Protein AF-A0A5S5CLJ9-F1 (afdb_monomer_lite)

pLDDT: mean 72.87, std 26.07, range [27.02, 98.5]

Radius of gyration: 54.59 Å; chains: 1; bounding box: 120×56×181 Å

Foldseek 3Di:
DVPVVVVVVVVVVVVPDDDDDDDDDDPVVVVVVVVVVVVVVVVVVVVPPDDDDDDDDDDDDDDDDDDDDDDDDDDDDDDDDDDDDDDDDDDDDDDDDDDDDDDDDDDDDDDDDDDDDDDDDDDDDDDPPPPVVVVVVVVVVVLVVLLVVLLVQLLVVLLLCLLLVHDDDQDPDDDDPSSSVNNPVNSPVNNVVNVVVNVVLLVVLLVVLLVVLLPDPDDDQDPVQVSHPSSSVSNPVSSVVNVVVNLVVLLCVLLCVLLVCLLVVHDDADPPDDPSSSVSSPNSNVNNVVVNLVVLLVQLLLCLQEDPDDDQDPDPDVVSSVSSVVSVVVNPVVNVVLLVVLLCCLLVPHDDDDDPPRSHDPVSSVVSSVNNVVVNVVVVVVVVVVVVVVVVVVVVVVVVVVVVVVD

Organism: NCBI:txid582686

Sequence (407 aa):
MKRWAGLGIAALILLAYPGAIDAESTCIGNCVQVLSHLDQNMKANIVLVKGGGGGGSSSGGRSSSASSSSGKSYGGSSSGSSSSTKSSVRSSSGSSSSTKSSGGKISGGKSTNGKGSGGSKSGAAGQSGNTEQSISNRLTAAEKKLQKIGKADGAKNGYADAYAGSTLIIYYQYQDEAYMEEYDESYRAAYAAGQKKLQQDIAKAANEGYALGKKTNQLKIPETYQKSDKVADTFRSYFYKAVSERDQAISKKYYQDGLKHGLKDVHLPPQKARKVFADAYENGYAKGQSDLKTYYMKQGRNAAFQSLKYEEPATANPKLAGWYREGFDEAQGDVQGSKNNAFLLGAIGRTYKYPDDAELSEAVYKRAFLGGQVAARNFMAFLRFVLFVTAACWLVRRFIIAWNYSR

Structure (mmCIF, N/CA/C/O backbone):
data_AF-A0A5S5CLJ9-F1
#
_entry.id   AF-A0A5S5CLJ9-F1
#
loop_
_atom_site.group_PDB
_atom_site.id
_atom_site.type_symbol
_atom_site.label_atom_id
_atom_site.label_alt_id
_atom_site.label_comp_id
_atom_site.label_asym_id
_atom_site.label_entity_id
_atom_site.label_seq_id
_atom_site.pdbx_PDB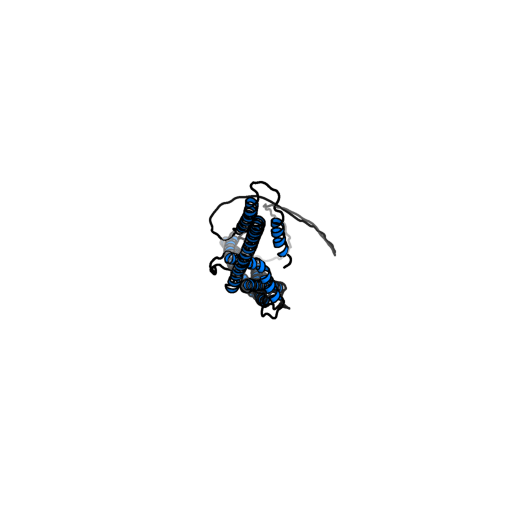_ins_code
_atom_site.Cartn_x
_atom_site.Cartn_y
_atom_site.Cartn_z
_atom_site.occupancy
_atom_site.B_iso_or_equiv
_atom_site.auth_seq_id
_atom_site.auth_comp_id
_atom_site.auth_asym_id
_atom_site.auth_atom_id
_atom_site.pdbx_PDB_model_num
ATOM 1 N N . MET A 1 1 ? 20.279 -0.504 -51.899 1.00 42.28 1 MET A N 1
ATOM 2 C CA . MET A 1 1 ? 21.268 -0.135 -52.942 1.00 42.28 1 MET A CA 1
ATOM 3 C C . MET A 1 1 ? 20.669 0.463 -54.227 1.00 42.28 1 MET A C 1
ATOM 5 O O . MET A 1 1 ? 21.375 1.205 -54.886 1.00 42.28 1 MET A O 1
ATOM 9 N N . LYS A 1 2 ? 19.382 0.267 -54.571 1.00 35.25 2 LYS A N 1
ATOM 10 C CA . LYS A 1 2 ? 18.787 0.802 -55.824 1.00 35.25 2 LYS A CA 1
ATOM 11 C C . LYS A 1 2 ? 18.400 2.300 -55.843 1.00 35.25 2 LYS A C 1
ATOM 13 O O . LYS A 1 2 ? 18.097 2.814 -56.908 1.00 35.25 2 LYS A O 1
ATOM 18 N N . ARG A 1 3 ? 18.434 3.026 -54.715 1.00 36.56 3 ARG A N 1
ATOM 19 C CA . ARG A 1 3 ? 18.072 4.466 -54.660 1.00 36.56 3 ARG A CA 1
ATOM 20 C C . ARG A 1 3 ? 19.232 5.445 -54.898 1.00 36.56 3 ARG A C 1
ATOM 22 O O . ARG A 1 3 ? 18.982 6.614 -55.149 1.00 36.56 3 ARG A O 1
ATOM 29 N N . TRP A 1 4 ? 20.478 4.969 -54.885 1.00 41.62 4 TRP A N 1
ATOM 30 C CA . TRP A 1 4 ? 21.666 5.808 -55.111 1.00 41.62 4 TRP A CA 1
ATOM 31 C C . TRP A 1 4 ? 22.099 5.879 -56.584 1.00 41.62 4 TRP A C 1
ATOM 33 O O . TRP A 1 4 ? 22.834 6.784 -56.959 1.00 41.62 4 TRP A O 1
ATOM 43 N N . ALA A 1 5 ? 21.589 4.986 -57.438 1.00 41.78 5 ALA A N 1
ATOM 44 C CA . ALA A 1 5 ? 21.854 5.021 -58.878 1.00 41.78 5 ALA A CA 1
ATOM 45 C C . ALA A 1 5 ? 21.088 6.148 -59.606 1.00 41.78 5 ALA A C 1
ATOM 47 O O . ALA A 1 5 ? 21.558 6.646 -60.622 1.00 41.78 5 ALA A O 1
ATOM 48 N N . GLY A 1 6 ? 19.941 6.596 -59.076 1.00 32.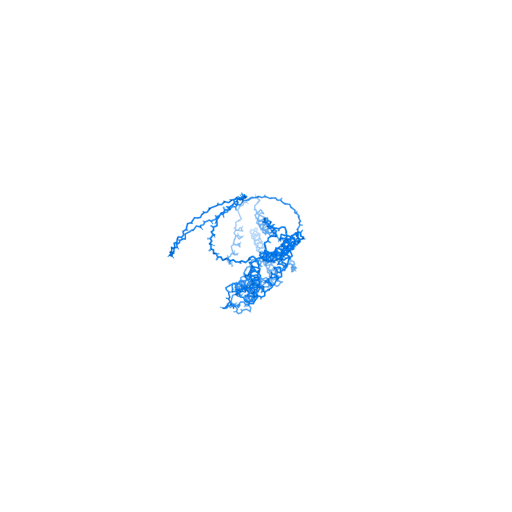78 6 GLY A N 1
ATOM 49 C CA . GLY A 1 6 ? 19.110 7.624 -59.723 1.00 32.78 6 GLY A CA 1
ATOM 50 C C . GLY A 1 6 ? 19.690 9.043 -59.659 1.00 32.78 6 GLY A C 1
ATOM 51 O O . GLY A 1 6 ? 19.575 9.797 -60.619 1.00 32.78 6 GLY A O 1
ATOM 52 N N . LEU A 1 7 ? 20.375 9.394 -58.565 1.00 42.94 7 LEU A N 1
ATOM 53 C CA . LEU A 1 7 ? 20.990 10.720 -58.389 1.00 42.94 7 LEU A CA 1
ATOM 54 C C . LEU A 1 7 ? 22.244 10.913 -59.257 1.00 42.94 7 LEU A C 1
ATOM 56 O O . LEU A 1 7 ? 22.505 12.022 -59.713 1.00 42.94 7 LEU A O 1
ATOM 60 N N . GLY A 1 8 ? 22.980 9.834 -59.547 1.00 39.00 8 GLY A N 1
ATOM 61 C CA . GLY A 1 8 ? 24.135 9.878 -60.451 1.00 39.00 8 GLY A CA 1
ATOM 62 C C . GLY A 1 8 ? 23.751 10.083 -61.920 1.00 39.00 8 GLY A C 1
ATOM 63 O O . GLY A 1 8 ? 24.484 10.737 -62.653 1.00 39.00 8 GLY A O 1
ATOM 64 N N . ILE A 1 9 ? 22.584 9.582 -62.342 1.00 43.94 9 ILE A N 1
ATOM 65 C CA . ILE A 1 9 ? 22.096 9.716 -63.724 1.00 43.94 9 ILE A CA 1
ATOM 66 C C . ILE A 1 9 ? 21.533 11.125 -63.977 1.00 43.94 9 ILE A C 1
ATOM 68 O O . ILE A 1 9 ? 21.777 11.696 -65.037 1.00 43.94 9 ILE A O 1
ATOM 72 N N . ALA A 1 10 ? 20.868 11.738 -62.991 1.00 41.81 10 ALA A N 1
ATOM 73 C CA . ALA A 1 10 ? 20.347 13.104 -63.120 1.00 41.81 10 ALA A CA 1
ATOM 74 C C . ALA A 1 10 ? 21.460 14.160 -63.298 1.00 41.81 10 ALA A C 1
ATOM 76 O O . ALA A 1 10 ? 21.299 15.097 -64.078 1.00 41.81 10 ALA A O 1
ATOM 77 N N . ALA A 1 11 ? 22.615 13.979 -62.646 1.00 45.50 11 ALA A N 1
ATOM 78 C CA . ALA A 1 11 ? 23.775 14.860 -62.819 1.00 45.50 11 ALA A CA 1
ATOM 79 C C . ALA A 1 11 ? 24.484 14.673 -64.177 1.00 45.50 11 ALA A C 1
ATOM 81 O O . ALA A 1 11 ? 25.139 15.592 -64.664 1.00 45.50 11 ALA A O 1
ATOM 82 N N . LEU A 1 12 ? 24.334 13.503 -64.807 1.00 40.28 12 LEU A N 1
ATOM 83 C CA . LEU A 1 12 ? 24.950 13.177 -66.097 1.00 40.28 12 LEU A CA 1
ATOM 84 C C . LEU A 1 12 ? 24.115 13.675 -67.290 1.00 40.28 12 LEU A C 1
ATOM 86 O O . LEU A 1 12 ? 24.679 14.029 -68.321 1.00 40.28 12 LEU A O 1
ATOM 90 N N . ILE A 1 13 ? 22.790 13.791 -67.133 1.00 44.41 13 ILE A N 1
ATOM 91 C CA . ILE A 1 13 ? 21.885 14.341 -68.162 1.00 44.41 13 ILE A CA 1
ATOM 92 C C . ILE A 1 13 ? 22.062 15.864 -68.324 1.00 44.41 13 ILE A C 1
ATOM 94 O O . ILE A 1 13 ? 21.937 16.379 -69.432 1.00 44.41 13 ILE A O 1
ATOM 98 N N . LEU A 1 14 ? 22.455 16.584 -67.267 1.00 41.88 14 LEU A N 1
ATOM 99 C CA . LEU A 1 14 ? 22.720 18.032 -67.326 1.00 41.88 14 LEU A CA 1
ATOM 100 C C . LEU A 1 14 ? 24.039 18.413 -68.029 1.00 41.88 14 LEU A C 1
ATOM 102 O O . LEU A 1 14 ? 24.240 19.582 -68.341 1.00 41.88 14 LEU A O 1
ATOM 106 N N . LEU A 1 15 ? 24.926 17.453 -68.311 1.00 45.59 15 LEU A N 1
ATOM 107 C CA . LEU A 1 15 ? 26.213 17.698 -68.983 1.00 45.59 15 LEU A CA 1
ATOM 108 C C . LEU A 1 15 ? 26.219 17.320 -70.477 1.00 45.59 15 LEU A C 1
ATOM 110 O O . LEU A 1 15 ? 27.226 17.541 -71.148 1.00 45.59 15 LEU A O 1
ATOM 114 N N . ALA A 1 16 ? 25.116 16.783 -71.015 1.00 35.78 16 ALA A N 1
ATOM 115 C CA . ALA A 1 16 ? 25.047 16.261 -72.387 1.00 35.78 16 ALA A CA 1
ATOM 116 C C . ALA A 1 16 ? 24.378 17.196 -73.422 1.00 35.78 16 ALA A C 1
ATOM 118 O O . ALA A 1 16 ? 24.370 16.864 -74.604 1.00 35.78 16 ALA A O 1
ATOM 119 N N . TYR A 1 17 ? 23.869 18.370 -73.027 1.00 34.94 17 TYR A N 1
ATOM 120 C CA . TYR A 1 17 ? 23.275 19.358 -73.944 1.00 34.94 17 TYR A CA 1
ATOM 121 C C . TYR A 1 17 ? 23.877 20.758 -73.730 1.00 34.94 17 TYR A C 1
ATOM 123 O O . TYR A 1 17 ? 23.416 21.495 -72.861 1.00 34.94 17 TYR A O 1
ATOM 131 N N . PRO A 1 18 ? 24.896 21.172 -74.507 1.00 42.81 18 PRO A N 1
ATOM 132 C CA . PRO A 1 18 ? 25.376 22.543 -74.501 1.00 42.81 18 PRO A CA 1
ATOM 133 C C . PRO A 1 18 ? 24.654 23.312 -75.614 1.00 42.81 18 PRO A C 1
ATOM 135 O O . PRO A 1 18 ? 25.149 23.413 -76.733 1.00 42.81 18 PRO A O 1
ATOM 138 N N . GLY A 1 19 ? 23.461 23.827 -75.333 1.00 40.88 19 GLY A N 1
ATOM 139 C CA . GLY A 1 19 ? 22.746 24.662 -76.293 1.00 40.88 19 GLY A CA 1
ATOM 140 C C . GLY A 1 19 ? 21.457 25.221 -75.716 1.00 40.88 19 GLY A C 1
ATOM 141 O O . GLY A 1 19 ? 20.516 24.466 -75.515 1.00 40.88 19 GLY A O 1
ATOM 142 N N . ALA A 1 20 ? 21.447 26.540 -75.522 1.00 35.72 20 ALA A N 1
ATOM 143 C CA . ALA A 1 20 ? 20.387 27.375 -74.955 1.00 35.72 20 ALA A CA 1
ATOM 144 C C . ALA A 1 20 ? 20.249 27.298 -73.425 1.00 35.72 20 ALA A C 1
ATOM 146 O O . ALA A 1 20 ? 19.754 26.322 -72.875 1.00 35.72 20 ALA A O 1
ATOM 147 N N . ILE A 1 21 ? 20.686 28.355 -72.735 1.00 34.66 21 ILE A N 1
ATOM 148 C CA . ILE A 1 21 ? 19.812 29.340 -72.071 1.00 34.66 21 ILE A CA 1
ATOM 149 C C . ILE A 1 21 ? 20.717 30.457 -71.522 1.00 34.66 21 ILE A C 1
ATOM 151 O O . ILE A 1 21 ? 21.743 30.198 -70.890 1.00 34.66 21 ILE A O 1
ATOM 155 N N . ASP A 1 22 ? 20.327 31.688 -71.842 1.00 34.84 22 ASP A N 1
ATOM 156 C CA . ASP A 1 22 ? 20.929 32.948 -71.428 1.00 34.84 22 ASP A CA 1
ATOM 157 C C . ASP A 1 22 ? 20.921 33.177 -69.908 1.00 34.84 22 ASP A C 1
ATOM 159 O O . ASP A 1 22 ? 20.243 32.510 -69.126 1.00 34.84 22 ASP A O 1
ATOM 163 N N . ALA A 1 23 ? 21.737 34.150 -69.516 1.00 44.00 23 ALA A N 1
ATOM 164 C CA . ALA A 1 23 ? 21.993 34.603 -68.163 1.00 44.00 23 ALA A CA 1
ATOM 165 C C . ALA A 1 23 ? 20.727 34.969 -67.362 1.00 44.00 23 ALA A C 1
ATOM 167 O O . ALA A 1 23 ? 19.916 35.772 -67.800 1.00 44.00 23 ALA A O 1
ATOM 168 N N . GLU A 1 24 ? 20.614 34.400 -66.156 1.00 44.06 24 GLU A N 1
ATOM 169 C CA . GLU A 1 24 ? 20.518 35.085 -64.850 1.00 44.06 24 GLU A CA 1
ATOM 170 C C . GLU A 1 24 ? 19.806 34.196 -63.797 1.00 44.06 24 GLU A C 1
ATOM 172 O O . GLU A 1 24 ? 18.656 33.790 -63.932 1.00 44.06 24 GLU A O 1
ATOM 177 N N . SER A 1 25 ? 20.491 33.967 -62.666 1.00 46.16 25 SER A N 1
ATOM 178 C CA . SER A 1 25 ? 19.905 33.843 -61.311 1.00 46.16 25 SER A CA 1
ATOM 179 C C . SER A 1 25 ? 19.222 32.562 -60.763 1.00 46.16 25 SER A C 1
ATOM 181 O O . SER A 1 25 ? 18.582 32.670 -59.722 1.00 46.16 25 SER A O 1
ATOM 183 N N . THR A 1 26 ? 19.394 31.335 -61.283 1.00 42.03 26 THR A N 1
ATOM 184 C CA . THR A 1 26 ? 18.669 30.162 -60.690 1.00 42.03 26 THR A CA 1
ATOM 185 C C . THR A 1 26 ? 19.477 28.954 -60.198 1.00 42.03 26 THR A C 1
ATOM 187 O O . THR A 1 26 ? 18.936 28.141 -59.450 1.00 42.03 26 THR A O 1
ATOM 190 N N . CYS A 1 27 ? 20.782 28.838 -60.470 1.00 38.75 27 CYS A N 1
ATOM 191 C CA . CYS A 1 27 ? 21.540 27.656 -60.012 1.00 38.75 27 CYS A CA 1
ATOM 192 C C . CYS A 1 27 ? 22.081 27.779 -58.569 1.00 38.75 27 CYS A C 1
ATOM 194 O O . CYS A 1 27 ? 22.180 26.789 -57.845 1.00 38.75 27 CYS A O 1
ATOM 196 N N . ILE A 1 28 ? 22.361 29.002 -58.102 1.00 41.06 28 ILE A N 1
ATOM 197 C CA . ILE A 1 28 ? 22.811 29.251 -56.718 1.00 41.06 28 ILE A CA 1
ATOM 198 C C . ILE A 1 28 ? 21.614 29.297 -55.749 1.00 41.06 28 ILE A C 1
ATOM 200 O O . ILE A 1 28 ? 21.721 28.825 -54.618 1.00 41.06 28 ILE A O 1
ATOM 204 N N . GLY A 1 29 ? 20.443 29.755 -56.210 1.00 34.66 29 GLY A N 1
ATOM 205 C CA . GLY A 1 29 ? 19.217 29.825 -55.406 1.00 34.66 29 GLY A CA 1
ATOM 206 C C . GLY A 1 29 ? 18.706 28.458 -54.936 1.00 34.66 29 GLY A C 1
ATOM 207 O O . GLY A 1 29 ? 18.345 28.319 -53.771 1.00 34.66 29 GLY A O 1
ATOM 208 N N . ASN A 1 30 ? 18.764 27.424 -55.785 1.00 39.00 30 ASN A N 1
ATOM 209 C CA . ASN A 1 30 ? 18.248 26.093 -55.439 1.00 39.00 30 ASN A CA 1
ATOM 210 C C . ASN A 1 30 ? 19.180 25.287 -54.516 1.00 39.00 30 ASN A C 1
ATOM 212 O O . ASN A 1 30 ? 18.697 24.576 -53.638 1.00 39.00 30 ASN A O 1
ATOM 216 N N . CYS A 1 31 ? 20.505 25.435 -54.624 1.00 36.94 31 CYS A N 1
ATOM 217 C CA . CYS A 1 31 ? 21.431 24.821 -53.659 1.00 36.94 31 CYS A CA 1
ATOM 218 C C . CYS A 1 31 ? 21.359 25.494 -52.278 1.00 36.94 31 CYS A C 1
ATOM 220 O O . CYS A 1 31 ? 21.435 24.811 -51.256 1.00 36.94 31 CYS A O 1
ATOM 222 N N . VAL A 1 32 ? 21.151 26.815 -52.233 1.00 42.47 32 VAL A N 1
ATOM 223 C CA . VAL A 1 32 ? 20.956 27.552 -50.975 1.00 42.47 32 VAL A CA 1
ATOM 224 C C . VAL A 1 32 ? 19.571 27.280 -50.375 1.00 42.47 32 VAL A C 1
ATOM 226 O O . VAL A 1 32 ? 19.478 27.142 -49.160 1.00 42.47 32 VAL A O 1
ATOM 229 N N . GLN A 1 33 ? 18.518 27.099 -51.184 1.00 38.91 33 GLN A N 1
ATOM 230 C CA . GLN A 1 33 ? 17.188 26.704 -50.695 1.00 38.91 33 GLN A CA 1
ATOM 231 C C . GLN A 1 33 ? 17.135 25.266 -50.163 1.00 38.91 33 GLN A C 1
ATOM 233 O O . GLN A 1 33 ? 16.456 25.019 -49.171 1.00 38.91 33 GLN A O 1
ATOM 238 N N . VAL A 1 34 ? 17.874 24.317 -50.750 1.00 46.78 34 VAL A N 1
ATOM 239 C CA . VAL A 1 34 ? 17.953 22.942 -50.218 1.00 46.78 34 VAL A CA 1
ATOM 240 C C . VAL A 1 34 ? 18.731 22.905 -48.897 1.00 46.78 34 VAL A C 1
ATOM 242 O O . VAL A 1 34 ? 18.326 22.207 -47.967 1.00 46.78 34 VAL A O 1
ATOM 245 N N . LEU A 1 35 ? 19.797 23.703 -48.762 1.00 42.78 35 LEU A N 1
ATOM 246 C CA . LEU A 1 35 ? 20.546 23.829 -47.506 1.00 42.78 35 LEU A CA 1
ATOM 247 C C . LEU A 1 35 ? 19.783 24.629 -46.433 1.00 42.78 35 LEU A C 1
ATOM 249 O O . LEU A 1 35 ? 19.856 24.271 -45.258 1.00 42.78 35 LEU A O 1
ATOM 253 N N . SER A 1 36 ? 18.999 25.647 -46.806 1.00 40.69 36 SER A N 1
ATOM 254 C CA . SER A 1 36 ? 18.164 26.403 -45.862 1.00 40.69 36 SER A CA 1
ATOM 255 C C . SER A 1 36 ? 16.923 25.625 -45.410 1.00 40.69 36 SER A C 1
ATOM 257 O O . SER A 1 36 ? 16.556 25.720 -44.241 1.00 40.69 36 SER A O 1
ATOM 259 N N . HIS A 1 37 ? 16.332 24.778 -46.264 1.00 42.41 37 HIS A N 1
ATOM 260 C CA . HIS A 1 37 ? 15.275 23.841 -45.860 1.00 42.41 37 HIS A CA 1
ATOM 261 C C . HIS A 1 37 ? 15.791 22.738 -44.921 1.00 42.41 37 HIS A C 1
ATOM 263 O O . HIS A 1 37 ? 15.054 22.290 -44.041 1.00 42.41 37 HIS A O 1
ATOM 269 N N . LEU A 1 38 ? 17.053 22.316 -45.061 1.00 43.03 38 LEU A N 1
ATOM 270 C CA . LEU A 1 38 ? 17.716 21.409 -44.117 1.00 43.03 38 LEU A CA 1
ATOM 271 C C . LEU A 1 38 ? 18.008 22.094 -42.768 1.00 43.03 38 LEU A C 1
ATOM 273 O O . LEU A 1 38 ? 17.767 21.487 -41.727 1.00 43.03 38 LEU A O 1
ATOM 277 N N . ASP A 1 39 ? 18.435 23.362 -42.762 1.00 45.66 39 ASP A N 1
ATOM 278 C CA . ASP A 1 39 ? 18.654 24.145 -41.531 1.00 45.66 39 ASP A CA 1
ATOM 279 C C . ASP A 1 39 ? 17.336 24.491 -40.804 1.00 45.66 39 ASP A C 1
ATOM 281 O O . ASP A 1 39 ? 17.250 24.370 -39.581 1.00 45.66 39 ASP A O 1
ATOM 285 N N . GLN A 1 40 ? 16.267 24.834 -41.535 1.00 44.59 40 GLN A N 1
ATOM 286 C CA . GLN A 1 40 ? 14.943 25.089 -40.950 1.00 44.59 40 GLN A CA 1
ATOM 287 C C . GLN A 1 40 ? 14.282 23.816 -40.400 1.00 44.59 40 GLN A C 1
ATOM 289 O O . GLN A 1 40 ? 13.693 23.870 -39.321 1.00 44.59 40 GLN A O 1
ATOM 294 N N . ASN A 1 41 ? 14.443 22.657 -41.053 1.00 46.03 41 ASN A N 1
ATOM 295 C CA . ASN A 1 41 ? 13.961 21.375 -40.517 1.00 46.03 41 ASN A CA 1
ATOM 296 C C . ASN A 1 41 ? 14.778 20.886 -39.306 1.00 46.03 41 ASN A C 1
ATOM 298 O O . ASN A 1 41 ? 14.222 20.227 -38.426 1.00 46.03 41 ASN A O 1
ATOM 302 N N . MET A 1 42 ? 16.068 21.235 -39.207 1.00 48.88 42 MET A N 1
ATOM 303 C CA . MET A 1 42 ? 16.865 20.965 -38.002 1.00 48.88 42 MET A CA 1
ATOM 304 C C . MET A 1 42 ? 16.519 21.915 -36.847 1.00 48.88 42 MET A C 1
ATOM 306 O O . MET A 1 42 ? 16.425 21.468 -35.707 1.00 48.88 42 MET A O 1
ATOM 310 N N . LYS A 1 43 ? 16.238 23.197 -37.114 1.00 45.19 43 LYS A N 1
ATOM 311 C CA . LYS A 1 43 ? 15.775 24.147 -36.085 1.00 45.19 43 LYS A CA 1
ATOM 312 C C . LYS A 1 43 ? 14.350 23.856 -35.603 1.00 45.19 43 LYS A C 1
ATOM 314 O O . LYS A 1 43 ? 14.093 23.975 -34.409 1.00 45.19 43 LYS A O 1
ATOM 319 N N . ALA A 1 44 ? 13.451 23.402 -36.477 1.00 43.16 44 ALA A N 1
ATOM 320 C CA . ALA A 1 44 ? 12.086 23.024 -36.099 1.00 43.16 44 ALA A CA 1
ATOM 321 C C . ALA A 1 44 ? 12.033 21.768 -35.204 1.00 43.16 44 ALA A C 1
ATOM 323 O O . ALA A 1 44 ? 11.202 21.704 -34.302 1.00 43.16 44 ALA A O 1
ATOM 324 N N . ASN A 1 45 ? 12.958 20.812 -35.379 1.00 41.38 45 ASN A N 1
ATOM 325 C CA . ASN A 1 45 ? 13.060 19.626 -34.513 1.00 41.38 45 ASN A CA 1
ATOM 326 C C . ASN A 1 45 ? 13.824 19.868 -33.198 1.00 41.38 45 ASN A C 1
ATOM 328 O O . ASN A 1 45 ? 13.682 19.087 -32.263 1.00 41.38 45 ASN A O 1
ATOM 332 N N . ILE A 1 46 ? 14.598 20.953 -33.090 1.00 40.75 46 ILE A N 1
ATOM 333 C CA . ILE A 1 46 ? 15.307 21.330 -31.852 1.00 40.75 46 ILE A CA 1
ATOM 334 C C . ILE A 1 46 ? 14.420 22.173 -30.908 1.00 40.75 46 ILE A C 1
ATOM 336 O O . ILE A 1 46 ? 14.696 22.255 -29.713 1.00 40.75 46 ILE A O 1
ATOM 340 N N . VAL A 1 47 ? 13.313 22.756 -31.388 1.00 38.12 47 VAL A N 1
ATOM 341 C CA . VAL A 1 47 ? 12.431 23.622 -30.572 1.00 38.12 47 VAL A CA 1
ATOM 342 C C . VAL A 1 47 ? 11.279 22.866 -29.880 1.00 38.12 47 VAL A C 1
ATOM 344 O O . VAL A 1 47 ? 10.619 23.428 -29.010 1.00 38.12 47 VAL A O 1
ATOM 347 N N . LEU A 1 48 ? 11.084 21.568 -30.140 1.00 40.12 48 LEU A N 1
ATOM 348 C CA . LEU A 1 48 ? 10.050 20.750 -29.475 1.00 40.12 48 LEU A CA 1
ATOM 349 C C . LEU A 1 48 ? 10.564 19.830 -28.353 1.00 40.12 48 LEU A C 1
ATOM 351 O O . LEU A 1 48 ? 9.872 18.902 -27.947 1.00 40.12 48 LEU A O 1
ATOM 355 N N . VAL A 1 49 ? 11.733 20.131 -27.779 1.00 41.12 49 VAL A N 1
ATOM 356 C CA . VAL A 1 49 ? 12.180 19.558 -26.495 1.00 41.12 49 VAL A CA 1
ATOM 357 C C . VAL A 1 49 ? 12.693 20.682 -25.596 1.00 41.12 49 VAL A C 1
ATOM 359 O O . VAL A 1 49 ? 13.875 20.797 -25.283 1.00 41.12 49 VAL A O 1
ATOM 362 N N . LYS A 1 50 ? 11.789 21.570 -25.179 1.00 39.28 50 LYS A N 1
ATOM 363 C CA . LYS A 1 50 ? 12.035 22.420 -24.012 1.00 39.28 50 LYS A CA 1
ATOM 364 C C . LYS A 1 50 ? 10.746 22.617 -23.227 1.00 39.28 50 LYS A C 1
ATOM 366 O O . LYS A 1 50 ? 9.990 23.555 -23.444 1.00 39.28 50 LYS A O 1
ATOM 371 N N . GLY A 1 51 ? 10.516 21.699 -22.298 1.00 32.47 51 GLY A N 1
ATOM 372 C CA . GLY A 1 51 ? 9.476 21.829 -21.292 1.00 32.47 51 GLY A CA 1
ATOM 373 C C . GLY A 1 51 ? 9.511 20.679 -20.295 1.00 32.47 51 GLY A C 1
ATOM 374 O O . GLY A 1 51 ? 8.992 19.611 -20.587 1.00 32.47 51 GLY A O 1
ATOM 375 N N . GLY A 1 52 ? 10.071 20.929 -19.108 1.00 30.59 52 GLY A N 1
ATOM 376 C CA . GLY A 1 52 ? 9.635 20.236 -17.892 1.00 30.59 52 GLY A CA 1
ATOM 377 C C . GLY A 1 52 ? 10.741 19.761 -16.954 1.00 30.59 52 GLY A C 1
ATOM 378 O O . GLY A 1 52 ? 11.175 18.620 -17.052 1.00 30.59 52 GLY A O 1
ATOM 379 N N . GLY A 1 53 ? 11.122 20.595 -15.977 1.00 30.66 53 GLY A N 1
ATOM 380 C CA . GLY A 1 53 ? 11.916 20.144 -14.829 1.00 30.66 53 GLY A CA 1
ATOM 381 C C . GLY A 1 53 ? 12.186 21.197 -13.744 1.00 30.66 53 GLY A C 1
ATOM 382 O O . GLY A 1 53 ? 13.249 21.800 -13.760 1.00 30.66 53 GLY A O 1
ATOM 383 N N . GLY A 1 54 ? 11.256 21.324 -12.780 1.00 31.06 54 GLY A N 1
ATOM 384 C CA . GLY A 1 54 ? 11.448 21.861 -11.409 1.00 31.06 54 GLY A CA 1
ATOM 385 C C . GLY A 1 54 ? 11.414 23.392 -11.265 1.00 31.06 54 GLY A C 1
ATOM 386 O O . GLY A 1 54 ? 11.980 24.095 -12.083 1.00 31.06 54 GLY A O 1
ATOM 387 N N . GLY A 1 55 ? 10.791 24.036 -10.274 1.00 31.56 55 GLY A N 1
ATOM 388 C CA . GLY A 1 55 ? 10.171 23.646 -9.003 1.00 31.56 55 GLY A CA 1
ATOM 389 C C . GLY A 1 55 ? 10.396 24.803 -8.006 1.00 31.56 55 GLY A C 1
ATOM 390 O O . GLY A 1 55 ? 11.506 25.321 -7.957 1.00 31.56 55 GLY A O 1
ATOM 391 N N . GLY A 1 56 ? 9.388 25.223 -7.223 1.00 30.27 56 GLY A N 1
ATOM 392 C CA . GLY A 1 56 ? 9.608 26.127 -6.074 1.00 30.27 56 GLY A CA 1
ATOM 393 C C . GLY A 1 56 ? 8.520 27.166 -5.757 1.00 30.27 56 GLY A C 1
ATOM 394 O O . GLY A 1 56 ? 8.525 28.260 -6.300 1.00 30.27 56 GLY A O 1
ATOM 395 N N . SER A 1 57 ? 7.633 26.792 -4.831 1.00 35.19 57 SER A N 1
ATOM 396 C CA . SER A 1 57 ? 6.929 27.557 -3.780 1.00 35.19 57 SER A CA 1
ATOM 397 C C . SER A 1 57 ? 6.856 29.100 -3.809 1.00 35.19 57 SER A C 1
ATOM 399 O O . SER A 1 57 ? 7.871 29.770 -3.654 1.00 35.19 57 SER A O 1
ATOM 401 N N . SER A 1 58 ? 5.637 29.661 -3.727 1.00 31.91 58 SER A N 1
ATOM 402 C CA . SER A 1 58 ? 5.154 30.432 -2.550 1.00 31.91 58 SER A CA 1
ATOM 403 C C . SER A 1 58 ? 3.738 31.033 -2.719 1.00 31.91 58 SER A C 1
ATOM 405 O O . SER A 1 58 ? 3.379 31.567 -3.758 1.00 31.91 58 SER A O 1
ATOM 407 N N . SER A 1 59 ? 2.965 30.922 -1.626 1.00 35.62 59 SER A N 1
ATOM 408 C CA . SER A 1 59 ? 1.875 31.786 -1.118 1.00 35.62 59 SER A CA 1
ATOM 409 C C . SER A 1 59 ? 0.670 32.214 -1.983 1.00 35.62 59 SER A C 1
ATOM 411 O O . SER A 1 59 ? 0.782 33.074 -2.845 1.00 35.62 59 SER A O 1
ATOM 413 N N . GLY A 1 60 ? -0.525 31.825 -1.505 1.00 30.00 60 GLY A N 1
ATOM 414 C CA . GLY A 1 60 ? -1.572 32.794 -1.136 1.00 30.00 60 GLY A CA 1
ATOM 415 C C . GLY A 1 60 ? -2.816 32.909 -2.032 1.00 30.00 60 GLY A C 1
ATOM 416 O O . GLY A 1 60 ? -2.723 33.295 -3.185 1.00 30.00 60 GLY A O 1
ATOM 417 N N . GLY A 1 61 ? -4.001 32.726 -1.426 1.00 29.98 61 GLY A N 1
ATOM 418 C CA . GLY A 1 61 ? -5.178 33.554 -1.745 1.00 29.98 61 GLY A CA 1
ATOM 419 C C . GLY A 1 61 ? -6.313 32.951 -2.589 1.00 29.98 61 GLY A C 1
ATOM 420 O O . GLY A 1 61 ? -6.301 33.029 -3.805 1.00 29.98 61 GLY A O 1
ATOM 421 N N . ARG A 1 62 ? -7.332 32.433 -1.885 1.00 34.59 62 ARG A N 1
ATOM 422 C CA . ARG A 1 62 ? -8.801 32.486 -2.120 1.00 34.59 62 ARG A CA 1
ATOM 423 C C . ARG A 1 62 ? -9.333 32.908 -3.516 1.00 34.59 62 ARG A C 1
ATOM 425 O O . ARG A 1 62 ? -9.095 34.036 -3.930 1.00 34.59 62 ARG A O 1
ATOM 432 N N . SER A 1 63 ? -10.272 32.124 -4.080 1.00 32.78 63 SER A N 1
ATOM 433 C CA . SER A 1 63 ? -11.731 32.434 -4.212 1.00 32.78 63 SER A CA 1
ATOM 434 C C . SER A 1 63 ? -12.429 31.682 -5.373 1.00 32.78 63 SER A C 1
ATOM 436 O O . SER A 1 63 ? -12.068 31.853 -6.527 1.00 32.78 63 SER A O 1
ATOM 438 N N . SER A 1 64 ? -13.469 30.911 -5.019 1.00 33.06 64 SER A N 1
ATOM 439 C CA . SER A 1 64 ? -14.787 30.690 -5.674 1.00 33.06 64 SER A CA 1
ATOM 440 C C . SER A 1 64 ? -14.997 30.387 -7.180 1.00 33.06 64 SER A C 1
ATOM 442 O O . SER A 1 64 ? -14.704 31.206 -8.042 1.00 33.06 64 SER A O 1
ATOM 444 N N . SER A 1 65 ? -15.837 29.347 -7.388 1.00 31.45 65 SER A N 1
ATOM 445 C CA . SER A 1 65 ? -16.831 29.107 -8.474 1.00 31.45 65 SER A CA 1
ATOM 446 C C . SER A 1 65 ? -16.277 28.671 -9.849 1.00 31.45 65 SER A C 1
ATOM 448 O O . SER A 1 65 ? -15.219 29.124 -10.241 1.00 31.45 65 SER A O 1
ATOM 450 N N . ALA A 1 66 ? -16.875 27.776 -10.647 1.00 30.91 66 ALA A N 1
ATOM 451 C CA . ALA A 1 66 ? -18.204 27.169 -10.676 1.00 30.91 66 ALA A CA 1
ATOM 452 C C . ALA A 1 66 ? -18.196 25.824 -11.458 1.00 30.91 66 ALA A C 1
ATOM 454 O O . ALA A 1 66 ? -17.372 25.613 -12.341 1.00 30.91 66 ALA A O 1
ATOM 455 N N . SER A 1 67 ? -19.164 24.959 -11.124 1.00 31.94 67 SER A N 1
ATOM 456 C CA . SER A 1 67 ? -19.949 24.062 -12.000 1.00 31.94 67 SER A CA 1
ATOM 457 C C . SER A 1 67 ? -19.298 23.321 -13.184 1.00 31.94 67 SER A C 1
ATOM 459 O O . SER A 1 67 ? -18.996 23.910 -14.216 1.00 31.94 67 SER A O 1
ATOM 461 N N . SER A 1 68 ? -19.385 21.988 -13.164 1.00 34.44 68 SER A N 1
ATOM 462 C CA . SER A 1 68 ? -20.218 21.281 -14.154 1.00 34.44 68 SER A CA 1
ATOM 463 C C . SER A 1 68 ? -20.524 19.844 -13.720 1.00 34.44 68 SER A C 1
ATOM 465 O O . SER A 1 68 ? -19.666 19.001 -13.482 1.00 34.44 68 SER A O 1
ATOM 467 N N . SER A 1 69 ? -21.822 19.620 -13.584 1.00 35.25 69 SER A N 1
ATOM 468 C CA . SER A 1 69 ? -22.527 18.367 -13.376 1.00 35.25 69 SER A CA 1
ATOM 469 C C . SER A 1 69 ? -22.481 17.469 -14.613 1.00 35.25 69 SER A C 1
ATOM 471 O O . SER A 1 69 ? -22.752 17.935 -15.717 1.00 35.25 69 SER A O 1
ATOM 473 N N . SER A 1 70 ? -22.327 16.162 -14.421 1.00 38.09 70 SER A N 1
ATOM 474 C CA . SER A 1 70 ? -22.992 15.181 -15.284 1.00 38.09 70 SER A CA 1
ATOM 475 C C . SER A 1 70 ? -23.435 13.987 -14.442 1.00 38.09 70 SER A C 1
ATOM 477 O O . SER A 1 70 ? -22.635 13.215 -13.921 1.00 38.09 70 SER A O 1
ATOM 479 N N . GLY A 1 71 ? -24.748 13.907 -14.230 1.00 34.41 71 GLY A N 1
ATOM 480 C CA . GLY A 1 71 ? -25.399 12.787 -13.573 1.00 34.41 71 GLY A CA 1
ATOM 481 C C . GLY A 1 71 ? -25.666 11.653 -14.554 1.00 34.41 71 GLY A C 1
ATOM 482 O O . GLY A 1 71 ? -25.911 11.889 -15.736 1.00 34.41 71 GLY A O 1
ATOM 483 N N . LYS A 1 72 ? -25.695 10.424 -14.038 1.00 33.94 72 LYS A N 1
ATOM 484 C CA . LYS A 1 72 ? -26.489 9.335 -14.611 1.00 33.94 72 LYS A CA 1
ATOM 485 C C . LYS A 1 72 ? -27.176 8.574 -13.483 1.00 33.94 72 LYS A C 1
ATOM 487 O O . LYS A 1 72 ? -26.534 7.999 -12.613 1.00 33.94 72 LYS A O 1
ATOM 492 N N . SER A 1 73 ? -28.500 8.655 -13.532 1.00 33.41 73 SER A N 1
ATOM 493 C CA . SER A 1 73 ? -29.492 7.906 -12.771 1.00 33.41 73 SER A CA 1
ATOM 494 C C . SER A 1 73 ? -29.945 6.709 -13.606 1.00 33.41 73 SER A C 1
ATOM 496 O O . SER A 1 73 ? -30.161 6.879 -14.800 1.00 33.41 73 SER A O 1
ATOM 498 N N . TYR A 1 74 ? -30.106 5.556 -12.959 1.00 32.31 74 TYR A N 1
ATOM 499 C CA . TYR A 1 74 ? -31.032 4.450 -13.257 1.00 32.31 74 TYR A CA 1
ATOM 500 C C . TYR A 1 74 ? -31.181 3.736 -11.890 1.00 32.31 74 TYR A C 1
ATOM 502 O O . TYR A 1 74 ? -30.170 3.376 -11.296 1.00 32.31 74 TYR A O 1
ATOM 510 N N . GLY A 1 75 ? -32.332 3.655 -11.204 1.00 27.41 75 GLY A N 1
ATOM 511 C CA . GLY A 1 75 ? -33.655 3.224 -11.671 1.00 27.41 75 GLY A CA 1
ATOM 512 C C . GLY A 1 75 ? -33.553 1.741 -12.031 1.00 27.41 75 GLY A C 1
ATOM 513 O O . GLY A 1 75 ? -32.871 1.429 -12.991 1.00 27.41 75 GLY A O 1
ATOM 514 N N . GLY A 1 76 ? -34.099 0.749 -11.337 1.00 28.25 76 GLY A N 1
ATOM 515 C CA . GLY A 1 76 ? -35.224 0.626 -10.419 1.00 28.25 76 GLY A CA 1
ATOM 516 C C . GLY A 1 76 ? -35.779 -0.802 -10.610 1.00 28.25 76 GLY A C 1
ATOM 517 O O . GLY A 1 76 ? -35.450 -1.448 -11.603 1.00 28.25 76 GLY A O 1
ATOM 518 N N . SER A 1 77 ? -36.641 -1.243 -9.689 1.00 27.02 77 SER A N 1
ATOM 519 C CA . SER A 1 77 ? -37.472 -2.472 -9.734 1.00 27.02 77 SER A CA 1
ATOM 520 C C . SER A 1 77 ? -36.785 -3.759 -9.241 1.00 27.02 77 SER A C 1
ATOM 522 O O . SER A 1 77 ? -35.793 -4.194 -9.808 1.00 27.02 77 SER A O 1
ATOM 524 N N . SER A 1 78 ? -37.129 -4.362 -8.097 1.00 31.77 78 SER A N 1
ATOM 525 C CA . SER A 1 78 ? -38.422 -4.815 -7.534 1.00 31.77 78 SER A CA 1
ATOM 526 C C . SER A 1 78 ? -38.952 -6.137 -8.123 1.00 31.77 78 SER A C 1
ATOM 528 O O . SER A 1 78 ? -39.205 -6.263 -9.316 1.00 31.77 78 SER A O 1
ATOM 530 N N . SER A 1 79 ? -39.093 -7.134 -7.240 1.00 30.28 79 SER A N 1
ATOM 531 C CA . SER A 1 79 ? -40.057 -8.262 -7.198 1.00 30.28 79 SER A CA 1
ATOM 532 C C . SER A 1 79 ? -39.520 -9.243 -6.137 1.00 30.28 79 SER A C 1
ATOM 534 O O . SER A 1 79 ? -38.355 -9.613 -6.185 1.00 30.28 79 SER A O 1
ATOM 536 N N . GLY A 1 80 ? -40.191 -9.472 -5.002 1.00 28.44 80 GLY A N 1
ATOM 537 C CA . GLY A 1 80 ? -41.423 -10.267 -4.826 1.00 28.44 80 GLY A CA 1
ATOM 538 C C . GLY A 1 80 ? -40.989 -11.634 -4.256 1.00 28.44 80 GLY A C 1
ATOM 539 O O . GLY A 1 80 ? -40.024 -12.192 -4.754 1.00 28.44 80 GLY A O 1
ATOM 540 N N . SER A 1 81 ? -41.518 -12.237 -3.189 1.00 31.30 81 SER A N 1
ATOM 541 C CA . SER A 1 81 ? -42.881 -12.311 -2.640 1.00 31.30 81 SER A CA 1
ATOM 542 C C . SER A 1 81 ? -42.765 -13.061 -1.282 1.00 31.30 81 SER A C 1
ATOM 544 O O . SER A 1 81 ? -41.992 -14.006 -1.187 1.00 31.30 81 SER A O 1
ATOM 546 N N . SER A 1 82 ? -43.248 -12.554 -0.140 1.00 32.91 82 SER A N 1
ATOM 547 C CA . SER A 1 82 ? -44.611 -12.609 0.440 1.00 32.91 82 SER A CA 1
ATOM 548 C C . SER A 1 82 ? -44.976 -13.877 1.243 1.00 32.91 82 SER A C 1
ATOM 550 O O . SER A 1 82 ? -45.103 -14.957 0.675 1.00 32.91 82 SER A O 1
ATOM 552 N N . SER A 1 83 ? -45.263 -13.700 2.540 1.00 32.09 83 SER A N 1
ATOM 553 C CA . SER A 1 83 ? -46.452 -14.176 3.299 1.00 32.09 83 SER A CA 1
ATOM 554 C C . SER A 1 83 ? -46.167 -14.035 4.812 1.00 32.09 83 SER A C 1
ATOM 556 O O . SER A 1 83 ? -45.046 -14.270 5.237 1.00 32.09 83 SER A O 1
ATOM 558 N N . SER A 1 84 ? -47.060 -13.627 5.717 1.00 32.94 84 SER A N 1
ATOM 559 C CA . SER A 1 84 ? -48.435 -13.121 5.647 1.00 32.94 84 SER A CA 1
ATOM 560 C C . SER A 1 84 ? -48.867 -12.669 7.058 1.00 32.94 84 SER A C 1
ATOM 562 O O . SER A 1 84 ? -48.645 -13.420 7.999 1.00 32.94 84 SER A O 1
ATOM 564 N N . THR A 1 85 ? -49.590 -11.534 7.143 1.00 34.03 85 THR A N 1
ATOM 565 C CA . THR A 1 85 ? -50.681 -11.184 8.107 1.00 34.03 85 THR A CA 1
ATOM 566 C C . THR A 1 85 ? -50.379 -11.141 9.627 1.00 34.03 85 THR A C 1
ATOM 568 O O . THR A 1 85 ? -49.683 -11.991 10.144 1.00 34.03 85 THR A O 1
ATOM 571 N N . LYS A 1 86 ? -50.924 -10.246 10.468 1.00 34.38 86 LYS A N 1
ATOM 572 C CA . LYS A 1 86 ? -52.054 -9.299 10.384 1.00 34.38 86 LYS A CA 1
ATOM 573 C C . LYS A 1 86 ? -52.012 -8.350 11.608 1.00 34.38 86 LYS A C 1
ATOM 575 O O . LYS A 1 86 ? -51.641 -8.796 12.686 1.00 34.38 86 LYS A O 1
ATOM 580 N N . SER A 1 87 ? -52.536 -7.129 11.408 1.00 34.31 87 SER A N 1
ATOM 581 C CA . SER A 1 87 ? -53.258 -6.236 12.359 1.00 34.31 87 SER A CA 1
ATOM 582 C C . SER A 1 87 ? -52.536 -5.718 13.622 1.00 34.31 87 SER A C 1
ATOM 584 O O . SER A 1 87 ? -51.916 -6.482 14.335 1.00 34.31 87 SER A O 1
ATOM 586 N N . SER A 1 88 ? -52.645 -4.454 14.044 1.00 32.69 88 SER A N 1
ATOM 587 C CA . SER A 1 88 ? -53.525 -3.356 13.621 1.00 32.69 88 SER A CA 1
ATOM 588 C C . SER A 1 88 ? -53.137 -2.042 14.320 1.00 32.69 88 SER A C 1
ATOM 590 O O . SER A 1 88 ? -53.007 -2.013 15.535 1.00 32.69 88 SER A O 1
ATOM 592 N N . VAL A 1 89 ? -53.119 -0.970 13.518 1.00 35.97 89 VAL A N 1
ATOM 593 C CA . VAL A 1 89 ? -53.772 0.336 13.762 1.00 35.97 89 VAL A CA 1
ATOM 594 C C . VAL A 1 89 ? -53.091 1.380 14.673 1.00 35.97 89 VAL A C 1
ATOM 596 O O . VAL A 1 89 ? -53.159 1.332 15.892 1.00 35.97 89 VAL A O 1
ATOM 599 N N . ARG A 1 90 ? -52.593 2.402 13.951 1.00 32.34 90 ARG A N 1
ATOM 600 C CA . ARG A 1 90 ? -52.687 3.874 14.113 1.00 32.34 90 ARG A CA 1
ATOM 601 C C . ARG A 1 90 ? -52.136 4.519 15.386 1.00 32.34 90 ARG A C 1
ATOM 603 O O . ARG A 1 90 ? -52.630 4.297 16.475 1.00 32.34 90 ARG A O 1
ATOM 610 N N . SER A 1 91 ? -51.055 5.291 15.280 1.00 30.58 91 SER A N 1
ATOM 611 C CA . SER A 1 91 ? -50.896 6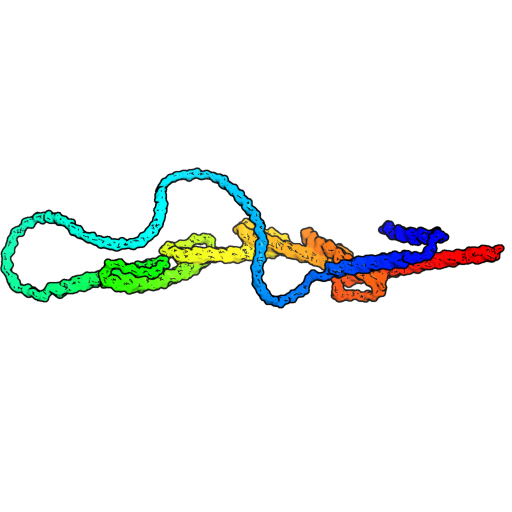.628 14.655 1.00 30.58 91 SER A CA 1
ATOM 612 C C . SER A 1 91 ? -51.064 7.754 15.672 1.00 30.58 91 SER A C 1
ATOM 614 O O . SER A 1 91 ? -52.148 7.916 16.211 1.00 30.58 91 SER A O 1
ATOM 616 N N . SER A 1 92 ? -50.000 8.571 15.739 1.00 31.53 92 SER A N 1
ATOM 617 C CA . SER A 1 92 ? -49.974 10.040 15.878 1.00 31.53 92 SER A CA 1
ATOM 618 C C . SER A 1 92 ? -50.616 10.641 17.135 1.00 31.53 92 SER A C 1
ATOM 620 O O . SER A 1 92 ? -51.673 10.225 17.564 1.00 31.53 92 SER A O 1
ATOM 622 N N . SER A 1 93 ? -50.121 11.692 17.766 1.00 32.28 93 SER A N 1
ATOM 623 C CA . SER A 1 93 ? -49.069 12.667 17.492 1.00 32.28 93 SER A CA 1
ATOM 624 C C . SER A 1 93 ? -49.152 13.663 18.649 1.00 32.28 93 SER A C 1
ATOM 626 O O . SER A 1 93 ? -50.251 13.909 19.133 1.00 32.28 93 SER A O 1
ATOM 628 N N . GLY A 1 94 ? -48.047 14.330 18.973 1.00 28.44 94 GLY A N 1
ATOM 629 C CA . GLY A 1 94 ? -48.109 15.720 19.429 1.00 28.44 94 GLY A CA 1
ATOM 630 C C . GLY A 1 94 ? -48.422 15.974 20.907 1.00 28.44 94 GLY A C 1
ATOM 631 O O . GLY A 1 94 ? -49.563 15.926 21.336 1.00 28.44 94 GLY A O 1
ATOM 632 N N . SER A 1 95 ? -47.375 16.441 21.588 1.00 31.59 95 SER A N 1
ATOM 633 C CA . SER A 1 95 ? -47.361 17.729 22.295 1.00 31.59 95 SER A CA 1
ATOM 634 C C . SER A 1 95 ? -48.060 17.911 23.652 1.00 31.59 95 SER A C 1
ATOM 636 O O . SER A 1 95 ? -49.163 17.455 23.923 1.00 31.59 95 SER A O 1
ATOM 638 N N . SER A 1 96 ? -47.402 18.792 24.418 1.00 31.45 96 SER A N 1
ATOM 639 C CA . SER A 1 96 ? -47.910 19.725 25.441 1.00 31.45 96 SER A CA 1
ATOM 640 C C . SER A 1 96 ? -48.231 19.224 26.858 1.00 31.45 96 SER A C 1
ATOM 642 O O . SER A 1 96 ? -49.292 18.695 27.152 1.00 31.45 96 SER A O 1
ATOM 644 N N . SER A 1 97 ? -47.276 19.505 27.750 1.00 32.91 97 SER A N 1
ATOM 645 C CA . SER A 1 97 ? -47.386 20.409 28.912 1.00 32.91 97 SER A CA 1
ATOM 646 C C . SER A 1 97 ? -48.683 20.497 29.744 1.00 32.91 97 SER A C 1
ATOM 648 O O . SER A 1 97 ? -49.713 20.964 29.275 1.00 32.91 97 SER A O 1
ATOM 650 N N . SER A 1 98 ? -48.471 20.311 31.057 1.00 35.00 98 SER A N 1
ATOM 651 C CA . SER A 1 98 ? -48.985 21.090 32.207 1.00 35.00 98 SER A CA 1
ATOM 652 C C . SER A 1 98 ? -50.487 21.138 32.522 1.00 35.00 98 SER A C 1
ATOM 654 O O . SER A 1 98 ? -51.265 21.697 31.761 1.00 35.00 98 SER A O 1
ATOM 656 N N . THR A 1 99 ? -50.834 20.719 33.750 1.00 31.22 99 THR A N 1
ATOM 657 C CA . THR A 1 99 ? -51.586 21.421 34.838 1.00 31.22 99 THR A CA 1
ATOM 658 C C . THR A 1 99 ? -52.220 20.357 35.761 1.00 31.22 99 THR A C 1
ATOM 660 O O . THR A 1 99 ? -52.753 19.370 35.281 1.00 31.22 99 THR A O 1
ATOM 663 N N . LYS A 1 100 ? -51.883 20.300 37.058 1.00 32.28 100 LYS A N 1
ATOM 664 C CA . LYS A 1 100 ? -52.467 20.994 38.233 1.00 32.28 100 LYS A CA 1
ATOM 665 C C . LYS A 1 100 ? -53.898 20.563 38.622 1.00 32.28 100 LYS A C 1
ATOM 667 O O . LYS A 1 100 ? -54.781 20.526 37.781 1.00 32.28 100 LYS A O 1
ATOM 672 N N . SER A 1 101 ? -54.094 20.474 39.949 1.00 30.56 101 SER A N 1
ATOM 673 C CA . SER A 1 101 ? -55.360 20.483 40.721 1.00 30.56 101 SER A CA 1
ATOM 674 C C . SER A 1 101 ? -55.949 19.093 41.027 1.00 30.56 101 SER A C 1
ATOM 676 O O . SER A 1 101 ? -56.298 18.362 40.115 1.00 30.56 101 SER A O 1
ATOM 678 N N . SER A 1 102 ? -55.870 18.570 42.258 1.00 35.69 102 SER A N 1
ATOM 679 C CA . SER A 1 102 ? -56.554 18.930 43.525 1.00 35.69 102 SER A CA 1
ATOM 680 C C . SER A 1 102 ? -58.004 18.429 43.628 1.00 35.69 102 SER A C 1
ATOM 682 O O . SER A 1 102 ? -58.768 18.526 42.674 1.00 35.69 102 SER A O 1
ATOM 684 N N . GLY A 1 103 ? -58.376 17.933 44.817 1.00 29.92 103 GLY A N 1
ATOM 685 C CA . GLY A 1 103 ? -59.773 17.745 45.232 1.00 29.92 103 GLY A CA 1
ATOM 686 C C . GLY A 1 103 ? -60.098 16.353 45.778 1.00 29.92 103 GLY A C 1
ATOM 687 O O . GLY A 1 103 ? -60.353 15.429 45.016 1.00 29.92 103 GLY A O 1
ATOM 688 N N . GLY A 1 104 ? -60.114 16.205 47.108 1.00 34.06 104 GLY A N 1
ATOM 689 C CA . GLY A 1 104 ? -60.593 14.996 47.791 1.00 34.06 104 GLY A CA 1
ATOM 690 C C . GLY A 1 104 ? -62.102 14.979 48.071 1.00 34.06 104 GLY A C 1
ATOM 691 O O . GLY A 1 104 ? -62.777 15.973 47.831 1.00 34.06 104 GLY A O 1
ATOM 692 N N . LYS A 1 105 ? -62.604 13.869 48.646 1.00 38.41 105 LYS A N 1
ATOM 693 C CA . LYS A 1 105 ? -63.459 13.778 49.863 1.00 38.41 105 LYS A CA 1
ATOM 694 C C . LYS A 1 105 ? -64.204 12.426 49.982 1.00 38.41 105 LYS A C 1
ATOM 696 O O . LYS A 1 105 ? -64.912 12.020 49.076 1.00 38.41 105 LYS A O 1
ATOM 701 N N . ILE A 1 106 ? -64.046 11.810 51.161 1.00 45.41 106 ILE A N 1
ATOM 702 C CA . ILE A 1 106 ? -65.045 11.273 52.123 1.00 45.41 106 ILE A CA 1
ATOM 703 C C . ILE A 1 106 ? -66.282 10.490 51.616 1.00 45.41 106 ILE A C 1
ATOM 705 O O . ILE A 1 106 ? -67.158 11.051 50.969 1.00 45.41 106 ILE A O 1
ATOM 709 N N . SER A 1 107 ? -66.440 9.254 52.118 1.00 36.50 107 SER A N 1
ATOM 710 C CA . SER A 1 107 ? -67.642 8.607 52.731 1.00 36.50 107 SER A CA 1
ATOM 711 C C . SER A 1 107 ? -67.491 7.077 52.596 1.00 36.50 107 SER A C 1
ATOM 713 O O . SER A 1 107 ? -66.788 6.625 51.705 1.00 36.50 107 SER A O 1
ATOM 715 N N . GLY A 1 108 ? -68.019 6.166 53.411 1.00 31.75 108 GLY A N 1
ATOM 716 C CA . GLY A 1 108 ? -68.947 6.142 54.539 1.00 31.75 108 GLY A CA 1
ATOM 717 C C . GLY A 1 108 ? -68.935 4.698 55.095 1.00 31.75 108 GLY A C 1
ATOM 718 O O . GLY A 1 108 ? -68.501 3.774 54.409 1.00 31.75 108 GLY A O 1
ATOM 719 N N . GLY A 1 109 ? -69.309 4.512 56.363 1.00 34.44 109 GLY A N 1
ATOM 720 C CA . GLY A 1 109 ? -68.995 3.305 57.140 1.00 34.44 109 GLY A CA 1
ATOM 721 C C . GLY A 1 109 ? -69.938 2.096 57.043 1.00 34.44 109 GLY A C 1
ATOM 722 O O . GLY A 1 109 ? -70.841 2.041 56.218 1.00 34.44 109 GLY A O 1
ATOM 723 N N . LYS A 1 110 ? -69.692 1.141 57.953 1.00 33.97 110 LYS A N 1
ATOM 724 C CA . LYS A 1 110 ? -70.561 0.076 58.520 1.00 33.97 110 LYS A CA 1
ATOM 725 C C . LYS A 1 110 ? -69.773 -0.483 59.723 1.00 33.97 110 LYS A C 1
ATOM 727 O O . LYS A 1 110 ? -68.631 -0.876 59.541 1.00 33.97 110 LYS A O 1
ATOM 732 N N . SER A 1 111 ? -70.155 -0.285 60.987 1.00 38.00 111 SER A N 1
ATOM 733 C CA . SER A 1 111 ? -71.270 -0.857 61.764 1.00 38.00 111 SER A CA 1
ATOM 734 C C . SER A 1 111 ? -71.343 -2.387 61.750 1.00 38.00 111 SER A C 1
ATOM 736 O O . SER A 1 111 ? -71.863 -2.968 60.800 1.00 38.00 111 SER A O 1
ATOM 738 N N . THR A 1 112 ? -70.906 -3.002 62.856 1.00 40.97 112 THR A N 1
ATOM 739 C CA . THR A 1 112 ? -71.451 -4.260 63.389 1.00 40.97 112 THR A CA 1
ATOM 740 C C . THR A 1 112 ? -71.482 -4.201 64.919 1.00 40.97 112 THR A C 1
ATOM 742 O O . THR A 1 112 ? -70.461 -3.970 65.565 1.00 40.97 112 THR A O 1
ATOM 745 N N . ASN A 1 113 ? -72.679 -4.406 65.469 1.00 38.69 113 ASN A N 1
ATOM 746 C CA . ASN A 1 113 ? -72.998 -4.556 66.889 1.00 38.69 113 ASN A CA 1
ATOM 747 C C . ASN A 1 113 ? -72.333 -5.789 67.524 1.00 38.69 113 ASN A C 1
ATOM 749 O O . ASN A 1 113 ? -72.260 -6.843 66.898 1.00 38.69 113 ASN A O 1
ATOM 753 N N . GLY A 1 114 ? -72.021 -5.689 68.818 1.00 33.44 114 GLY A N 1
ATOM 754 C CA . GLY A 1 114 ? -71.736 -6.824 69.698 1.00 33.44 114 GLY A CA 1
ATOM 755 C C . GLY A 1 114 ? -71.780 -6.413 71.172 1.00 33.44 114 GLY A C 1
ATOM 756 O O . GLY A 1 114 ? -70.836 -5.822 71.680 1.00 33.44 114 GLY A O 1
ATOM 757 N N . LYS A 1 115 ? -72.910 -6.692 71.836 1.00 38.19 115 LYS A N 1
ATOM 758 C CA . LYS A 1 115 ? -73.182 -6.487 73.271 1.00 38.19 115 LYS A CA 1
ATOM 759 C C . LYS A 1 115 ? -72.190 -7.245 74.168 1.00 38.19 115 LYS A C 1
ATOM 761 O O . LYS A 1 115 ? -71.915 -8.411 73.916 1.00 38.19 115 LYS A O 1
ATOM 766 N N . GLY A 1 116 ? -71.826 -6.639 75.298 1.00 33.91 116 GLY A N 1
ATOM 767 C CA . GLY A 1 116 ? -71.211 -7.321 76.440 1.00 33.91 116 GLY A CA 1
ATOM 768 C C . GLY A 1 116 ? -71.186 -6.420 77.673 1.00 33.91 116 GLY A C 1
ATOM 769 O O . GLY A 1 116 ? -70.421 -5.469 77.733 1.00 33.91 116 GLY A O 1
ATOM 770 N N . SER A 1 117 ? -72.086 -6.694 78.614 1.00 35.62 117 SER A N 1
ATOM 771 C CA . SER A 1 117 ? -72.308 -5.979 79.875 1.00 35.62 117 SER A CA 1
ATOM 772 C C . SER A 1 117 ? -71.231 -6.281 80.922 1.00 35.62 117 SER A C 1
ATOM 774 O O . SER A 1 117 ? -70.833 -7.434 81.058 1.00 35.62 117 SER A O 1
ATOM 776 N N . GLY A 1 118 ? -70.910 -5.292 81.764 1.00 32.47 118 GLY A N 1
ATOM 777 C CA . GLY A 1 118 ? -70.569 -5.536 83.169 1.00 32.47 118 GLY A CA 1
ATOM 778 C C . GLY A 1 118 ? -69.346 -4.789 83.700 1.00 32.47 118 GLY A C 1
ATOM 779 O O . GLY A 1 118 ? -68.244 -4.958 83.194 1.00 32.47 118 GLY A O 1
ATOM 780 N N . GLY A 1 119 ? -69.539 -4.058 84.802 1.00 31.83 119 GLY A N 1
ATOM 781 C CA . GLY A 1 119 ? -68.478 -3.839 85.788 1.00 31.83 119 GLY A CA 1
ATOM 782 C C . GLY A 1 119 ? -68.136 -2.385 86.089 1.00 31.83 119 GLY A C 1
ATOM 783 O O . GLY A 1 119 ? -67.147 -1.855 85.599 1.00 31.83 119 GLY A O 1
ATOM 784 N N . SER A 1 120 ? -68.913 -1.769 86.979 1.00 41.00 120 SER A N 1
ATOM 785 C CA . SER A 1 120 ? -68.505 -0.592 87.748 1.00 41.00 120 SER A CA 1
ATOM 786 C C . SER A 1 120 ? -67.167 -0.823 88.461 1.00 41.00 120 SER A C 1
ATOM 788 O O . SER A 1 120 ? -66.994 -1.873 89.080 1.00 41.00 120 SER A O 1
ATOM 790 N N . LYS A 1 121 ? -66.297 0.195 88.492 1.00 33.75 121 LYS A N 1
ATOM 791 C CA . LYS A 1 121 ? -65.668 0.709 89.725 1.00 33.75 121 LYS A CA 1
ATOM 792 C C . LYS A 1 121 ? -64.844 1.973 89.449 1.00 33.75 121 LYS A C 1
ATOM 794 O O . LYS A 1 121 ? -63.874 1.964 88.705 1.00 33.75 121 LYS A O 1
ATOM 799 N N . SER A 1 122 ? -65.312 3.045 90.083 1.00 38.94 122 SER A N 1
ATOM 800 C CA . SER A 1 122 ? -64.570 4.153 90.693 1.00 38.94 122 SER A CA 1
ATOM 801 C C . SER A 1 122 ? -63.041 4.082 90.667 1.00 38.94 122 SER A C 1
ATOM 803 O O . SER A 1 122 ? -62.463 3.108 91.148 1.00 38.94 122 SER A O 1
ATOM 805 N N . GLY A 1 123 ? -62.400 5.200 90.325 1.00 32.38 123 GLY A N 1
ATOM 806 C CA . GLY A 1 123 ? -61.047 5.454 90.804 1.00 32.38 123 GLY A CA 1
ATOM 807 C C . GLY A 1 123 ? -60.300 6.561 90.078 1.00 32.38 123 GLY A C 1
ATOM 808 O O . GLY A 1 123 ? -59.846 6.361 88.964 1.00 32.38 123 GLY A O 1
ATOM 809 N N . ALA A 1 124 ? -60.087 7.649 90.813 1.00 30.33 124 ALA A N 1
ATOM 810 C CA . ALA A 1 124 ? -58.939 8.544 90.728 1.00 30.33 124 ALA A CA 1
ATOM 811 C C . ALA A 1 124 ? -58.885 9.587 89.596 1.00 30.33 124 ALA A C 1
ATOM 813 O O . ALA A 1 124 ? -58.694 9.312 88.415 1.00 30.33 124 ALA A O 1
ATOM 814 N N . ALA A 1 125 ? -58.941 10.838 90.056 1.00 45.22 125 ALA A N 1
ATOM 815 C CA . ALA A 1 125 ? -58.283 11.983 89.455 1.00 45.22 125 ALA A CA 1
ATOM 816 C C . ALA A 1 125 ? -56.847 11.640 89.014 1.00 45.22 125 ALA A C 1
ATOM 818 O O . ALA A 1 125 ? -56.114 10.975 89.746 1.00 45.22 125 ALA A O 1
ATOM 819 N N . GLY A 1 126 ? -56.432 12.131 87.845 1.00 36.06 126 GLY A N 1
ATOM 820 C CA . GLY A 1 126 ? -55.089 11.870 87.334 1.00 36.06 126 GLY A CA 1
ATOM 821 C C . GLY A 1 126 ? -54.734 12.689 86.099 1.00 36.06 126 GLY A C 1
ATOM 822 O O . GLY A 1 126 ? -54.882 12.226 84.979 1.00 36.06 126 GLY A O 1
ATOM 823 N N . GLN A 1 127 ? -54.237 13.901 86.346 1.00 38.41 127 GLN A N 1
ATOM 824 C CA . GLN A 1 127 ? -53.208 14.597 85.563 1.00 38.41 127 GLN A CA 1
ATOM 825 C C . GLN A 1 127 ? -53.411 14.782 84.047 1.00 38.41 127 GLN A C 1
ATOM 827 O O . GLN A 1 127 ? -52.963 14.012 83.200 1.00 38.41 127 GLN A O 1
ATOM 832 N N . SER A 1 128 ? -53.910 15.979 83.743 1.00 43.28 128 SER A N 1
ATOM 833 C CA . SER A 1 128 ? -53.745 16.771 82.516 1.00 43.28 128 SER A CA 1
ATOM 834 C C . SER A 1 128 ? -52.266 17.109 82.183 1.00 43.28 128 SER A C 1
ATOM 836 O O . SER A 1 128 ? -51.930 18.272 81.981 1.00 43.28 128 SER A O 1
ATOM 838 N N . GLY A 1 129 ? -51.354 16.128 82.160 1.00 45.19 129 GLY A N 1
ATOM 839 C CA . GLY A 1 129 ? -49.904 16.400 82.117 1.00 45.19 129 GLY A CA 1
ATOM 840 C C . GLY A 1 129 ? -49.075 15.845 80.950 1.00 45.19 129 GLY A C 1
ATOM 841 O O . GLY A 1 129 ? -47.962 16.315 80.774 1.00 45.19 129 GLY A O 1
ATOM 842 N N . ASN A 1 130 ? -49.543 14.867 80.159 1.00 48.94 130 ASN A N 1
ATOM 843 C CA . ASN A 1 130 ? -48.635 14.077 79.290 1.00 48.94 130 ASN A CA 1
ATOM 844 C C . ASN A 1 130 ? -49.025 13.965 77.802 1.00 48.94 130 ASN A C 1
ATOM 846 O O . ASN A 1 130 ? -48.375 13.247 77.036 1.00 48.94 130 ASN A O 1
ATOM 850 N N . THR A 1 131 ? -50.072 14.652 77.351 1.00 53.66 131 THR A N 1
ATOM 851 C CA . THR A 1 131 ? -50.595 14.475 75.987 1.00 53.66 131 THR A CA 1
ATOM 852 C C . THR A 1 131 ? -49.664 15.066 74.926 1.00 53.66 131 THR A C 1
ATOM 854 O O . THR A 1 131 ? -49.364 14.388 73.945 1.00 53.66 131 THR A O 1
ATOM 857 N N . GLU A 1 132 ? -49.118 16.262 75.147 1.00 54.09 132 GLU A N 1
ATOM 858 C CA . GLU A 1 132 ? -48.238 16.940 74.180 1.00 54.09 132 GLU A CA 1
ATOM 859 C C . GLU A 1 132 ? -46.904 16.209 73.980 1.00 54.09 132 GLU A C 1
ATOM 861 O O . GLU A 1 132 ? -46.445 16.040 72.852 1.00 54.09 132 GLU A O 1
ATOM 866 N N . GLN A 1 133 ? -46.317 15.673 75.051 1.00 56.56 133 GLN A N 1
ATOM 867 C CA . GLN A 1 133 ? -45.024 14.987 74.989 1.00 56.56 133 GLN A CA 1
ATOM 868 C C . GLN A 1 133 ? -45.124 13.627 74.274 1.00 56.56 133 GLN A C 1
ATOM 870 O O . GLN A 1 133 ? -44.227 13.241 73.524 1.00 56.56 133 GLN A O 1
ATOM 875 N N . SER A 1 134 ? -46.252 12.920 74.423 1.00 57.53 134 SER A N 1
ATOM 876 C CA . SER A 1 134 ? -46.523 11.676 73.685 1.00 57.53 134 SER A CA 1
ATOM 877 C C . SER A 1 134 ? -46.823 11.909 72.196 1.00 57.53 134 SER A C 1
ATOM 879 O O . SER A 1 134 ? -46.444 11.087 71.361 1.00 57.53 134 SER A O 1
ATOM 881 N N . ILE A 1 135 ? -47.450 13.038 71.849 1.00 57.97 135 ILE A N 1
ATOM 882 C CA . ILE A 1 135 ? -47.720 13.439 70.463 1.00 57.97 135 ILE A CA 1
ATOM 883 C C . ILE A 1 135 ? -46.413 13.873 69.781 1.00 57.97 135 ILE A C 1
ATOM 885 O O . ILE A 1 135 ? -46.097 13.345 68.714 1.00 57.97 135 ILE A O 1
ATOM 889 N N . SER A 1 136 ? -45.587 14.701 70.432 1.00 59.81 136 SER A N 1
ATOM 890 C CA . SER A 1 136 ? -44.255 15.093 69.936 1.00 59.81 136 SER A CA 1
ATOM 891 C C . SER A 1 136 ? -43.309 13.901 69.734 1.00 59.81 136 SER A C 1
ATOM 893 O O . SER A 1 136 ? -42.615 13.816 68.720 1.00 59.81 136 SER A O 1
ATOM 895 N N . ASN A 1 137 ? -43.319 12.914 70.635 1.00 66.44 137 ASN A N 1
ATOM 896 C CA . ASN A 1 137 ? -42.509 11.699 70.474 1.00 66.44 137 ASN A CA 1
ATOM 897 C C . ASN A 1 137 ? -42.979 10.809 69.304 1.00 66.44 137 ASN A C 1
ATOM 899 O O . ASN A 1 137 ? -42.178 10.091 68.706 1.00 66.44 137 ASN A O 1
ATOM 903 N N . ARG A 1 138 ? -44.272 10.840 68.949 1.00 62.47 138 ARG A N 1
ATOM 904 C CA . ARG A 1 138 ? -44.809 10.095 67.795 1.00 62.47 138 ARG A CA 1
ATOM 905 C C . ARG A 1 138 ? -44.587 10.829 66.472 1.00 62.47 138 ARG A C 1
ATOM 907 O O . ARG A 1 138 ? -44.291 10.162 65.483 1.00 62.47 138 ARG A O 1
ATOM 914 N N . LEU A 1 139 ? -44.669 12.162 66.464 1.00 62.03 139 LEU A N 1
ATOM 915 C CA . LEU A 1 139 ? -44.310 13.005 65.315 1.00 62.03 139 LEU A CA 1
ATOM 916 C C . LEU A 1 139 ? -42.839 12.814 64.930 1.00 62.03 139 LEU A C 1
ATOM 918 O O . LEU A 1 139 ? -42.547 12.447 63.796 1.00 62.03 139 LEU A O 1
ATOM 922 N N . THR A 1 140 ? -41.932 12.878 65.904 1.00 75.19 140 THR A N 1
ATOM 923 C CA . THR A 1 140 ? -40.495 12.648 65.670 1.00 75.19 140 THR A CA 1
ATOM 924 C C . THR A 1 140 ? -40.169 11.221 65.208 1.00 75.19 140 THR A C 1
ATOM 926 O O . THR A 1 140 ? -39.235 11.006 64.433 1.00 75.19 140 THR A O 1
ATOM 929 N N . ALA A 1 141 ? -40.932 10.209 65.637 1.00 79.06 141 ALA A N 1
ATOM 930 C CA . ALA A 1 141 ? -40.775 8.840 65.141 1.00 79.06 141 ALA A CA 1
ATOM 931 C C . ALA A 1 141 ? -41.263 8.674 63.688 1.00 79.06 141 ALA A C 1
ATOM 933 O O . ALA A 1 141 ? -40.660 7.918 62.920 1.00 79.06 141 ALA A O 1
ATOM 934 N N . ALA A 1 142 ? -42.335 9.374 63.306 1.00 78.12 142 ALA A N 1
ATOM 935 C CA . ALA A 1 142 ? -42.843 9.393 61.938 1.00 78.12 142 ALA A CA 1
ATOM 936 C C . ALA A 1 142 ? -41.883 10.132 60.991 1.00 78.12 142 ALA A C 1
ATOM 938 O O . ALA A 1 142 ? -41.537 9.588 59.943 1.00 78.12 142 ALA A O 1
ATOM 939 N N . GLU A 1 143 ? -41.364 11.291 61.401 1.00 81.56 143 GLU A N 1
ATOM 940 C CA . GLU A 1 143 ? -40.344 12.056 60.668 1.00 81.56 143 GLU A CA 1
ATOM 941 C C . GLU A 1 143 ? -39.080 11.225 60.427 1.00 81.56 143 GLU A C 1
ATOM 943 O O . GLU A 1 143 ? -38.628 11.096 59.292 1.00 81.56 143 GLU A O 1
ATOM 948 N N . LYS A 1 144 ? -38.562 10.539 61.455 1.00 84.62 144 LYS A N 1
ATOM 949 C CA . LYS A 1 144 ? -37.408 9.631 61.307 1.00 84.62 144 LYS A CA 1
ATOM 950 C C . LYS A 1 144 ? -37.669 8.474 60.345 1.00 84.62 144 LYS A C 1
ATOM 952 O O . LYS A 1 144 ? -36.740 7.964 59.716 1.00 84.62 144 LYS A O 1
ATOM 957 N N . LYS A 1 145 ? -38.913 7.997 60.251 1.00 86.88 145 LYS A N 1
ATOM 958 C CA . LYS A 1 145 ? -39.279 6.949 59.291 1.00 86.88 145 LYS A CA 1
ATOM 959 C C . LYS A 1 145 ? -39.283 7.507 57.869 1.00 86.88 145 LYS A C 1
ATOM 961 O O . LYS A 1 145 ? -38.732 6.857 56.986 1.00 86.88 145 LYS A O 1
ATOM 966 N N . LEU A 1 146 ? -39.846 8.697 57.670 1.00 84.75 146 LEU A N 1
ATOM 967 C CA . LEU A 1 146 ? -39.852 9.396 56.384 1.00 84.75 146 LEU A CA 1
ATOM 968 C C . LEU A 1 146 ? -38.431 9.724 55.909 1.00 84.75 146 LEU A C 1
ATOM 970 O O . LEU A 1 146 ? -38.099 9.395 54.775 1.00 84.75 146 LEU A O 1
ATOM 974 N N . GLN A 1 147 ? -37.562 10.218 56.793 1.00 86.50 147 GLN A N 1
ATOM 975 C CA . GLN A 1 147 ? -36.133 10.433 56.525 1.00 86.50 147 GLN A CA 1
ATOM 976 C C . GLN A 1 147 ? -35.434 9.161 56.025 1.00 86.50 147 GLN A C 1
ATOM 978 O O . GLN A 1 147 ? -34.721 9.181 55.025 1.00 86.50 147 GLN A O 1
ATOM 983 N N . LYS A 1 148 ? -35.664 8.011 56.680 1.00 89.62 148 LYS A N 1
ATOM 984 C CA . LYS A 1 148 ? -35.074 6.727 56.255 1.00 89.62 148 LYS A CA 1
ATOM 985 C C . LYS A 1 148 ? -35.556 6.277 54.878 1.00 89.62 148 LYS A C 1
ATOM 987 O O . LYS A 1 148 ? -34.758 5.720 54.126 1.00 89.62 148 LYS A O 1
ATOM 992 N N . ILE A 1 149 ? -36.839 6.474 54.572 1.00 89.06 149 ILE A N 1
ATOM 993 C CA . ILE A 1 149 ? -37.402 6.132 53.260 1.00 89.06 149 ILE A CA 1
ATOM 994 C C . ILE A 1 149 ? -36.800 7.064 52.202 1.00 89.06 149 ILE A C 1
ATOM 996 O O . ILE A 1 149 ? -36.240 6.566 51.230 1.00 89.06 149 ILE A O 1
ATOM 1000 N N . GLY A 1 150 ? -36.801 8.380 52.445 1.00 86.75 150 GLY A N 1
ATOM 1001 C CA . GLY A 1 150 ? -36.205 9.379 51.554 1.00 86.75 150 GLY A CA 1
ATOM 1002 C C . GLY A 1 150 ? -34.746 9.074 51.246 1.00 86.75 150 GLY A C 1
ATOM 1003 O O . GLY A 1 150 ? -34.365 8.999 50.082 1.00 86.75 150 GLY A O 1
ATOM 1004 N N . LYS A 1 151 ? -33.954 8.751 52.271 1.00 90.88 151 LYS A N 1
ATOM 1005 C CA . LYS A 1 151 ? -32.552 8.349 52.122 1.00 90.88 151 LYS A CA 1
ATOM 1006 C C . LYS A 1 151 ? -32.358 7.098 51.254 1.00 90.88 151 LYS A C 1
ATOM 1008 O O . LYS A 1 151 ? -31.425 7.027 50.456 1.00 90.88 151 LYS A O 1
ATOM 1013 N N . ALA A 1 152 ? -33.197 6.077 51.435 1.00 92.19 152 ALA A N 1
ATOM 1014 C CA . ALA A 1 152 ? -33.089 4.822 50.691 1.00 92.19 152 ALA A CA 1
ATOM 1015 C C . ALA A 1 152 ? -33.515 4.990 49.223 1.00 92.19 152 ALA A C 1
ATOM 1017 O O . ALA A 1 152 ? -32.819 4.511 48.323 1.00 92.19 152 ALA A O 1
ATOM 1018 N N . ASP A 1 153 ? -34.622 5.693 48.988 1.00 91.50 153 ASP A N 1
ATOM 1019 C CA . ASP A 1 153 ? -35.145 5.956 47.649 1.00 91.50 153 ASP A CA 1
ATOM 1020 C C . ASP A 1 153 ? -34.230 6.909 46.878 1.00 91.50 153 ASP A C 1
ATOM 1022 O O . ASP A 1 153 ? -33.911 6.642 45.719 1.00 91.50 153 ASP A O 1
ATOM 1026 N N . GLY A 1 154 ? -33.725 7.959 47.534 1.00 89.75 154 GLY A N 1
ATOM 1027 C CA . GLY A 1 154 ? -32.763 8.894 46.961 1.00 89.75 154 GLY A CA 1
ATOM 1028 C C . GLY A 1 154 ? -31.494 8.172 46.530 1.00 89.75 154 GLY A C 1
ATOM 1029 O O . GLY A 1 154 ? -31.110 8.247 45.363 1.00 89.75 154 GLY A O 1
ATOM 1030 N N . ALA A 1 155 ? -30.903 7.361 47.413 1.00 92.75 155 ALA A N 1
ATOM 1031 C CA . ALA A 1 155 ? -29.723 6.572 47.072 1.00 92.75 155 ALA A CA 1
ATOM 1032 C C . ALA A 1 155 ? -29.961 5.602 45.897 1.00 92.75 155 ALA A C 1
ATOM 1034 O O . ALA A 1 155 ? -29.134 5.499 44.987 1.00 92.75 155 ALA A O 1
ATOM 1035 N N . LYS A 1 156 ? -31.094 4.889 45.892 1.00 93.25 156 LYS A N 1
ATOM 1036 C CA . LYS A 1 156 ? -31.438 3.929 44.835 1.00 93.25 156 LYS A CA 1
ATOM 1037 C C . LYS A 1 156 ? -31.650 4.619 43.485 1.00 93.25 156 LYS A C 1
ATOM 1039 O O . LYS A 1 156 ? -31.076 4.179 42.488 1.00 93.25 156 LYS A O 1
ATOM 1044 N N . ASN A 1 157 ? -32.451 5.683 43.458 1.00 91.06 157 ASN A N 1
ATOM 1045 C CA . ASN A 1 157 ? -32.793 6.407 42.235 1.00 91.06 157 ASN A CA 1
ATOM 1046 C C . ASN A 1 157 ? -31.581 7.171 41.699 1.00 91.06 157 ASN A C 1
ATOM 1048 O O . ASN A 1 157 ? -31.249 7.029 40.528 1.00 91.06 157 ASN A O 1
ATOM 1052 N N . GLY A 1 158 ? -30.847 7.875 42.568 1.00 92.12 158 GLY A N 1
ATOM 1053 C CA . GLY A 1 158 ? -29.661 8.640 42.180 1.00 92.12 158 GLY A CA 1
ATOM 1054 C C . GLY A 1 158 ? -28.605 7.764 41.524 1.00 92.12 158 GLY A C 1
ATOM 1055 O O . GLY A 1 158 ? -28.070 8.114 40.472 1.00 92.12 158 GLY A O 1
ATOM 1056 N N . TYR A 1 159 ? -28.354 6.578 42.086 1.00 92.25 159 TYR A N 1
ATOM 1057 C CA . TYR A 1 159 ? -27.441 5.617 41.474 1.00 92.25 159 TYR A CA 1
ATOM 1058 C C . TYR A 1 159 ? -27.954 5.096 40.124 1.00 92.25 159 TYR A C 1
ATOM 1060 O O . TYR A 1 159 ? -27.186 5.046 39.161 1.00 92.25 159 TYR A O 1
ATOM 1068 N N . ALA A 1 160 ? -29.229 4.701 40.043 1.00 90.38 160 ALA A N 1
ATOM 1069 C CA . ALA A 1 160 ? -29.824 4.168 38.819 1.00 90.38 160 ALA A CA 1
ATOM 1070 C C . ALA A 1 160 ? -29.811 5.200 37.679 1.00 90.38 160 ALA A C 1
ATOM 1072 O O . ALA A 1 160 ? -29.376 4.877 36.573 1.00 90.38 160 ALA A O 1
ATOM 1073 N N . ASP A 1 161 ? -30.188 6.446 37.967 1.00 90.31 161 ASP A N 1
ATOM 1074 C CA . ASP A 1 161 ? -30.206 7.547 37.003 1.00 90.31 161 ASP A CA 1
ATOM 1075 C C . ASP A 1 161 ? -28.795 7.889 36.516 1.00 90.31 161 ASP A C 1
ATOM 1077 O O . ASP A 1 161 ? -28.553 8.014 35.310 1.00 90.31 161 ASP A O 1
ATOM 1081 N N . ALA A 1 162 ? -27.824 7.956 37.431 1.00 90.12 162 ALA A N 1
ATOM 1082 C CA . ALA A 1 162 ? -26.429 8.170 37.066 1.00 90.12 162 ALA A CA 1
ATOM 1083 C C . ALA A 1 162 ? -25.858 7.037 36.207 1.00 90.12 162 ALA A C 1
ATOM 1085 O O . ALA A 1 162 ? -25.092 7.300 35.279 1.00 90.12 162 ALA A O 1
ATOM 1086 N N . TYR A 1 163 ? -26.217 5.784 36.499 1.00 88.12 163 TYR A N 1
ATOM 1087 C CA . TYR A 1 163 ? -25.709 4.613 35.781 1.00 88.12 163 TYR A CA 1
ATOM 1088 C C . TYR A 1 163 ? -26.386 4.400 34.416 1.00 88.12 163 TYR A C 1
ATOM 1090 O O . TYR A 1 163 ? -25.746 3.930 33.471 1.00 88.12 163 TYR A O 1
ATOM 1098 N N . ALA A 1 164 ? -27.645 4.823 34.270 1.00 86.50 164 ALA A N 1
ATOM 1099 C CA . ALA A 1 164 ? -28.294 5.010 32.969 1.00 86.50 164 ALA A CA 1
ATOM 1100 C C . ALA A 1 164 ? -27.669 6.181 32.182 1.00 86.50 164 ALA A C 1
ATOM 1102 O O . ALA A 1 164 ? -27.763 6.267 30.955 1.00 86.50 164 ALA A O 1
ATOM 1103 N N . GLY A 1 165 ? -26.963 7.073 32.882 1.00 79.00 165 GLY A N 1
ATOM 1104 C CA . GLY A 1 165 ? -26.320 8.246 32.315 1.00 79.00 165 GLY A CA 1
ATOM 1105 C C . GLY A 1 165 ? -27.318 9.344 31.951 1.00 79.00 165 GLY A C 1
ATOM 1106 O O . GLY A 1 165 ? -27.076 10.068 30.979 1.00 79.00 165 GLY A O 1
ATOM 1107 N N . SER A 1 166 ? -28.415 9.426 32.704 1.00 81.69 166 SER A N 1
ATOM 1108 C CA . SER A 1 166 ? -29.371 10.530 32.701 1.00 81.69 166 SER A CA 1
ATOM 1109 C C . SER A 1 166 ? -28.717 11.802 33.238 1.00 81.69 166 SER A C 1
ATOM 1111 O O . SER A 1 166 ? -27.732 11.740 33.972 1.00 81.69 166 SER A O 1
ATOM 1113 N N . THR A 1 167 ? -29.252 12.967 32.879 1.00 79.19 167 THR A N 1
ATOM 1114 C CA . THR A 1 167 ? -28.862 14.238 33.504 1.00 79.19 167 THR A CA 1
ATOM 1115 C C . THR A 1 167 ? -29.414 14.285 34.929 1.00 79.19 167 THR A C 1
ATOM 1117 O O . THR A 1 167 ? -30.503 13.773 35.179 1.00 79.19 167 THR A O 1
ATOM 1120 N N . LEU A 1 168 ? -28.692 14.914 35.861 1.00 77.31 168 LEU A N 1
ATOM 1121 C CA . LEU A 1 168 ? -29.173 15.127 37.225 1.00 77.31 168 LEU A CA 1
ATOM 1122 C C . LEU A 1 168 ? -30.465 15.960 37.176 1.00 77.31 168 LEU A C 1
ATOM 1124 O O . LEU A 1 168 ? -30.418 17.155 36.890 1.00 77.31 168 LEU A O 1
ATOM 1128 N N . ILE A 1 169 ? -31.606 15.330 37.445 1.00 66.00 169 ILE A N 1
ATOM 1129 C CA . ILE A 1 169 ? -32.904 15.995 37.564 1.00 66.00 169 ILE A CA 1
ATOM 1130 C C . ILE A 1 169 ? -33.478 15.613 38.923 1.00 66.00 169 ILE A C 1
ATOM 1132 O O . ILE A 1 169 ? -33.760 14.446 39.176 1.00 66.00 169 ILE A O 1
ATOM 1136 N N . ILE A 1 170 ? -33.635 16.598 39.803 1.00 66.69 170 ILE A N 1
ATOM 1137 C CA . ILE A 1 170 ? -34.269 16.401 41.107 1.00 66.69 170 ILE A CA 1
ATOM 1138 C C . ILE A 1 170 ? -35.751 16.727 40.928 1.00 66.69 170 ILE A C 1
ATOM 1140 O O . ILE A 1 170 ? -36.122 17.876 40.685 1.00 66.69 170 ILE A O 1
ATOM 1144 N N . TYR A 1 171 ? -36.605 15.707 40.993 1.00 63.56 171 TYR A N 1
ATOM 1145 C CA . TYR A 1 171 ? -38.051 15.893 40.938 1.00 63.56 171 TYR A CA 1
ATOM 1146 C C . TYR A 1 171 ? -38.594 16.199 42.334 1.00 63.56 171 TYR A C 1
ATOM 1148 O O . TYR A 1 171 ? -38.753 15.304 43.160 1.00 63.56 171 TYR A O 1
ATOM 1156 N N . TYR A 1 172 ? -38.945 17.461 42.572 1.00 60.03 172 TYR A N 1
ATOM 1157 C CA . TYR A 1 172 ? -39.730 17.858 43.739 1.00 60.03 172 TYR A CA 1
ATOM 1158 C C . TYR A 1 172 ? -41.212 17.568 43.476 1.00 60.03 172 TYR A C 1
ATOM 1160 O O . TYR A 1 172 ? -41.965 18.447 43.057 1.00 60.03 172 TYR A O 1
ATOM 1168 N N . GLN A 1 173 ? -41.646 16.322 43.666 1.00 56.09 173 GLN A N 1
ATOM 1169 C CA . GLN A 1 173 ? -43.076 16.063 43.842 1.00 56.09 173 GLN A CA 1
ATOM 1170 C C . GLN A 1 173 ? -43.426 16.294 45.312 1.00 56.09 173 GLN A C 1
ATOM 1172 O O . GLN A 1 173 ? -42.728 15.782 46.175 1.00 56.09 173 GLN A O 1
ATOM 1177 N N . TYR A 1 174 ? -44.467 17.094 45.565 1.00 52.84 174 TYR A N 1
ATOM 1178 C CA . TYR A 1 174 ? -44.994 17.497 46.876 1.00 52.84 174 TYR A CA 1
ATOM 1179 C C . TYR A 1 174 ? -44.986 16.363 47.927 1.00 52.84 174 TYR A C 1
ATOM 1181 O O . TYR A 1 174 ? -45.977 15.649 48.071 1.00 52.84 174 TYR A O 1
ATOM 1189 N N . GLN A 1 175 ? -43.883 16.207 48.662 1.00 63.00 175 GLN A N 1
ATOM 1190 C CA . GLN A 1 175 ? -43.732 15.282 49.787 1.00 63.00 175 GLN A CA 1
ATOM 1191 C C . GLN A 1 175 ? -43.224 16.035 51.020 1.00 63.00 175 GLN A C 1
ATOM 1193 O O . GLN A 1 175 ? -42.694 17.140 50.895 1.00 63.00 175 GLN A O 1
ATOM 1198 N N . ASP A 1 176 ? -43.426 15.439 52.198 1.00 77.62 176 ASP A N 1
ATOM 1199 C CA . ASP A 1 176 ? -43.013 15.974 53.498 1.00 77.62 176 ASP A CA 1
ATOM 1200 C C . ASP A 1 176 ? -41.547 16.446 53.495 1.00 77.62 176 ASP A C 1
ATOM 1202 O O . ASP A 1 176 ? -40.658 15.772 52.970 1.00 77.62 176 ASP A O 1
ATOM 1206 N N . GLU A 1 177 ? -41.284 17.594 54.121 1.00 82.06 177 GLU A N 1
ATOM 1207 C CA . GLU A 1 177 ? -39.975 18.266 54.107 1.00 82.06 177 GLU A CA 1
ATOM 1208 C C . GLU A 1 177 ? -38.850 17.357 54.642 1.00 82.06 177 GLU A C 1
ATOM 1210 O O . GLU A 1 177 ? -37.798 17.230 54.015 1.00 82.06 177 GLU A O 1
ATOM 1215 N N . ALA A 1 178 ? -39.137 16.599 55.709 1.00 81.44 178 ALA A N 1
ATOM 1216 C CA . ALA A 1 178 ? -38.218 15.629 56.307 1.00 81.44 178 ALA A CA 1
ATOM 1217 C C . ALA A 1 178 ? -37.857 14.448 55.379 1.00 81.44 178 ALA A C 1
ATOM 1219 O O . ALA A 1 178 ? -36.789 13.858 55.521 1.00 81.44 178 ALA A O 1
ATOM 1220 N N . TYR A 1 179 ? -38.728 14.073 54.436 1.00 87.12 179 TYR A N 1
ATOM 1221 C CA . TYR A 1 179 ? -38.402 13.072 53.413 1.00 87.12 179 TYR A CA 1
ATOM 1222 C C . TYR A 1 179 ? -37.490 13.679 52.338 1.00 87.12 179 TYR A C 1
ATOM 1224 O O . TYR A 1 179 ? -36.500 13.062 51.943 1.00 87.12 179 TYR A O 1
ATOM 1232 N N . MET A 1 180 ? -37.828 14.884 51.866 1.00 85.31 180 MET A N 1
ATOM 1233 C CA . MET A 1 180 ? -37.177 15.512 50.713 1.00 85.31 180 MET A CA 1
ATOM 1234 C C . MET A 1 180 ? -35.734 15.929 50.991 1.00 85.31 180 MET A C 1
ATOM 1236 O O . MET A 1 180 ? -34.899 15.811 50.096 1.00 85.31 180 MET A O 1
ATOM 1240 N N . GLU A 1 181 ? -35.433 16.377 52.211 1.00 85.81 181 GLU A N 1
ATOM 1241 C CA . GLU A 1 181 ? -34.076 16.764 52.613 1.00 85.81 181 GLU A CA 1
ATOM 1242 C C . GLU A 1 181 ? -33.100 15.576 52.516 1.00 85.81 181 GLU A C 1
ATOM 1244 O O . GLU A 1 181 ? -32.114 15.628 51.778 1.00 85.81 181 GLU A O 1
ATOM 1249 N N . GLU A 1 182 ? -33.427 14.452 53.162 1.00 88.31 182 GLU A N 1
ATOM 1250 C CA . GLU A 1 182 ? -32.599 13.238 53.115 1.00 88.31 182 GLU A CA 1
ATOM 1251 C C . GLU A 1 182 ? -32.617 12.566 51.734 1.00 88.31 182 GLU A C 1
ATOM 1253 O O . GLU A 1 182 ? -31.627 11.948 51.323 1.00 88.31 182 GLU A O 1
ATOM 1258 N N . TYR A 1 183 ? -33.723 12.679 50.989 1.00 90.06 183 TYR A N 1
ATOM 1259 C CA . TYR A 1 183 ? -33.782 12.214 49.606 1.00 90.06 183 TYR A CA 1
ATOM 1260 C C . TYR A 1 183 ? -32.789 12.972 48.722 1.00 90.06 183 TYR A C 1
ATOM 1262 O O . TYR A 1 183 ? -32.006 12.323 48.034 1.00 90.06 183 TYR A O 1
ATOM 1270 N N . ASP A 1 184 ? -32.776 14.311 48.736 1.00 89.75 184 ASP A N 1
ATOM 1271 C CA . ASP A 1 184 ? -31.885 15.102 47.872 1.00 89.75 184 ASP A CA 1
ATOM 1272 C C . ASP A 1 184 ? -30.408 14.844 48.197 1.00 89.75 184 ASP A C 1
ATOM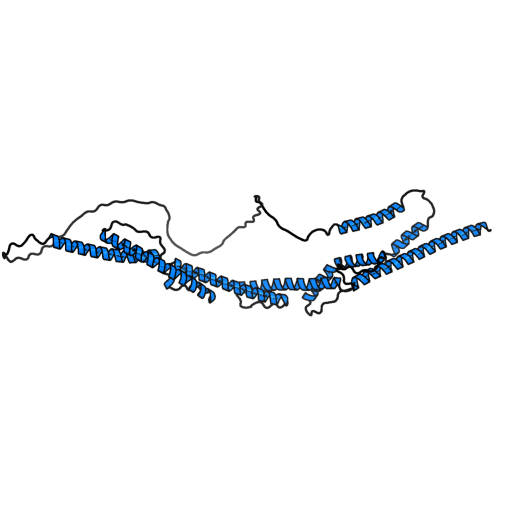 1274 O O . ASP A 1 184 ? -29.608 14.573 47.296 1.00 89.75 184 ASP A O 1
ATOM 1278 N N . GLU A 1 185 ? -30.043 14.848 49.483 1.00 90.62 185 GLU A N 1
ATOM 1279 C CA . GLU A 1 185 ? -28.660 14.594 49.899 1.00 90.62 185 GLU A CA 1
ATOM 1280 C C . GLU A 1 185 ? -28.188 13.198 49.455 1.00 90.62 185 GLU A C 1
ATOM 1282 O O . GLU A 1 185 ? -27.147 13.053 48.798 1.00 90.62 185 GLU A O 1
ATOM 1287 N N . SER A 1 186 ? -28.978 12.160 49.753 1.00 92.44 186 SER A N 1
ATOM 1288 C CA . SER A 1 186 ? -28.641 10.780 49.390 1.00 92.44 186 SER A CA 1
ATOM 1289 C C . SER A 1 186 ? -28.660 10.541 47.878 1.00 92.44 186 SER A C 1
ATOM 1291 O O . SER A 1 186 ? -27.794 9.826 47.364 1.00 92.44 186 SER A O 1
ATOM 1293 N N . TYR A 1 187 ? -29.583 11.178 47.153 1.00 93.19 187 TYR A N 1
ATOM 1294 C CA . TYR A 1 187 ? -29.671 11.126 45.698 1.00 93.19 187 TYR A CA 1
ATOM 1295 C C . TYR A 1 187 ? -28.424 11.709 45.049 1.00 93.19 187 TYR A C 1
ATOM 1297 O O . TYR A 1 187 ? -27.798 11.040 44.228 1.00 93.19 187 TYR A O 1
ATOM 1305 N N . ARG A 1 188 ? -27.996 12.914 45.444 1.00 93.31 188 ARG A N 1
ATOM 1306 C CA . ARG A 1 188 ? -26.785 13.545 44.893 1.00 93.31 188 ARG A CA 1
ATOM 1307 C C . ARG A 1 188 ? -25.532 12.724 45.177 1.00 93.31 188 ARG A C 1
ATOM 1309 O O . ARG A 1 188 ? -24.715 12.524 44.274 1.00 93.31 188 ARG A O 1
ATOM 1316 N N . ALA A 1 189 ? -25.389 12.219 46.403 1.00 94.25 189 ALA A N 1
ATOM 1317 C CA . ALA A 1 189 ? -24.256 11.381 46.784 1.00 94.25 189 ALA A CA 1
ATOM 1318 C C . ALA A 1 189 ? -24.210 10.079 45.964 1.00 94.25 189 ALA A C 1
ATOM 1320 O O . ALA A 1 189 ? -23.169 9.724 45.398 1.00 94.25 189 ALA A O 1
ATOM 1321 N N . ALA A 1 190 ? -25.344 9.385 45.842 1.00 94.25 190 ALA A N 1
ATOM 1322 C CA . ALA A 1 190 ? -25.435 8.147 45.077 1.00 94.25 190 ALA A CA 1
ATOM 1323 C C . ALA A 1 190 ? -25.311 8.369 43.566 1.00 94.25 190 ALA A C 1
ATOM 1325 O O . ALA A 1 190 ? -24.711 7.541 42.880 1.00 94.25 190 ALA A O 1
ATOM 1326 N N . TYR A 1 191 ? -25.792 9.501 43.054 1.00 93.44 191 TYR A N 1
ATOM 1327 C CA . TYR A 1 191 ? -25.622 9.898 41.662 1.00 93.44 191 TYR A CA 1
ATOM 1328 C C . TYR A 1 191 ? -24.142 10.118 41.322 1.00 93.44 191 TYR A C 1
ATOM 1330 O O . TYR A 1 191 ? -23.637 9.570 40.341 1.00 93.44 191 TYR A O 1
ATOM 1338 N N . ALA A 1 192 ? -23.391 10.831 42.168 1.00 94.12 192 ALA A N 1
ATOM 1339 C CA . ALA A 1 192 ? -21.946 10.989 41.988 1.00 94.12 192 ALA A CA 1
ATOM 1340 C C . ALA A 1 192 ? -21.207 9.633 42.014 1.00 94.12 192 ALA A C 1
ATOM 1342 O O . ALA A 1 192 ? -20.336 9.369 41.176 1.00 94.12 192 ALA A O 1
ATOM 1343 N N . ALA A 1 193 ? -21.585 8.738 42.934 1.00 94.00 193 ALA A N 1
ATOM 1344 C CA . ALA A 1 193 ? -21.035 7.384 43.000 1.00 94.00 193 ALA A CA 1
ATOM 1345 C C . ALA A 1 193 ? -21.380 6.547 41.750 1.00 94.00 193 ALA A C 1
ATOM 1347 O O . ALA A 1 193 ? -20.507 5.864 41.204 1.00 94.00 193 ALA A O 1
ATOM 1348 N N . GLY A 1 194 ? -22.622 6.636 41.266 1.00 93.75 194 GLY A N 1
ATOM 1349 C CA . GLY A 1 194 ? -23.100 5.974 40.054 1.00 93.75 194 GLY A CA 1
ATOM 1350 C C . GLY A 1 194 ? -22.366 6.453 38.803 1.00 93.75 194 GLY A C 1
ATOM 1351 O O . GLY A 1 194 ? -21.920 5.625 38.011 1.00 93.75 194 GLY A O 1
ATOM 1352 N N . GLN A 1 195 ? -22.116 7.760 38.668 1.00 92.94 195 GLN A N 1
ATOM 1353 C CA . GLN A 1 195 ? -21.333 8.307 37.556 1.00 92.94 195 GLN A CA 1
ATOM 1354 C C . GLN A 1 195 ? -19.890 7.802 37.573 1.00 92.94 195 GLN A C 1
ATOM 1356 O O . GLN A 1 195 ? -19.368 7.372 36.542 1.00 92.94 195 GLN A O 1
ATOM 1361 N N . LYS A 1 196 ? -19.241 7.806 38.744 1.00 94.69 196 LYS A N 1
ATOM 1362 C CA . LYS A 1 196 ? -17.878 7.275 38.889 1.00 94.69 196 LYS A CA 1
ATOM 1363 C C . LYS A 1 196 ? -17.819 5.803 38.485 1.00 94.69 196 LYS A C 1
ATOM 1365 O O . LYS A 1 196 ? -16.891 5.390 37.789 1.00 94.69 196 LYS A O 1
ATOM 1370 N N . LYS A 1 197 ? -18.816 5.017 38.894 1.00 93.50 197 LYS A N 1
ATOM 1371 C CA . LYS A 1 197 ? -18.910 3.597 38.554 1.00 93.50 197 LYS A CA 1
ATOM 1372 C C . LYS A 1 197 ? -19.183 3.376 37.063 1.00 93.50 197 LYS A C 1
ATOM 1374 O O . LYS A 1 197 ? -18.499 2.555 36.458 1.00 93.50 197 LYS A O 1
ATOM 1379 N N . LEU A 1 198 ? -20.082 4.153 36.456 1.00 92.94 198 LEU A N 1
ATOM 1380 C CA . LEU A 1 198 ? -20.334 4.134 35.014 1.00 92.94 198 LEU A CA 1
ATOM 1381 C C . LEU A 1 198 ? -19.047 4.409 34.224 1.00 92.94 198 LEU A C 1
ATOM 1383 O O . LEU A 1 198 ? -18.712 3.646 33.326 1.00 92.94 198 LEU A O 1
ATOM 1387 N N . GLN A 1 199 ? -18.280 5.440 34.588 1.00 94.19 199 GLN A N 1
ATOM 1388 C CA . GLN A 1 199 ? -17.015 5.765 33.914 1.00 94.19 199 GLN A CA 1
ATOM 1389 C C . GLN A 1 199 ? -15.971 4.647 34.042 1.00 94.19 199 GLN A C 1
ATOM 1391 O O . GLN A 1 199 ? -15.288 4.312 33.074 1.00 94.19 199 GLN A O 1
ATOM 1396 N N . GLN A 1 200 ? -15.864 4.027 35.220 1.00 94.81 200 GLN A N 1
ATOM 1397 C CA . GLN A 1 200 ? -14.990 2.868 35.414 1.00 94.81 200 GLN A CA 1
ATOM 1398 C C . GLN A 1 200 ? -15.410 1.682 34.542 1.00 94.81 200 GLN A C 1
ATOM 1400 O O . GLN A 1 200 ? -14.552 1.021 33.958 1.00 94.81 200 GLN A O 1
ATOM 1405 N N . ASP A 1 201 ? -16.711 1.412 34.451 1.00 95.12 201 ASP A N 1
ATOM 1406 C CA . ASP A 1 201 ? -17.233 0.303 33.659 1.00 95.12 201 ASP A CA 1
ATOM 1407 C C . ASP A 1 201 ? -17.092 0.575 32.155 1.00 95.12 201 ASP A C 1
ATOM 1409 O O . ASP A 1 201 ? -16.690 -0.330 31.433 1.00 95.12 201 ASP A O 1
ATOM 1413 N N . ILE A 1 202 ? -17.285 1.816 31.688 1.00 95.94 202 ILE A N 1
ATOM 1414 C CA . ILE A 1 202 ? -16.981 2.249 30.310 1.00 95.94 202 ILE A CA 1
ATOM 1415 C C . ILE A 1 202 ? -15.502 2.004 29.984 1.00 95.94 202 ILE A C 1
ATOM 1417 O O . ILE A 1 202 ? -15.189 1.395 28.961 1.00 95.94 202 ILE A O 1
ATOM 1421 N N . ALA A 1 203 ? -14.580 2.432 30.852 1.00 96.69 203 ALA A N 1
ATOM 1422 C CA . ALA A 1 203 ? -13.146 2.249 30.624 1.00 96.69 203 ALA A CA 1
ATOM 1423 C C . ALA A 1 203 ? -12.747 0.763 30.586 1.00 96.69 203 ALA A C 1
ATOM 1425 O O . ALA A 1 203 ? -11.966 0.343 29.728 1.00 96.69 203 ALA A O 1
ATOM 1426 N N . LYS A 1 204 ? -13.306 -0.056 31.486 1.00 96.88 204 LYS A N 1
ATOM 1427 C CA . LYS A 1 204 ? -13.100 -1.512 31.475 1.00 96.88 204 LYS A CA 1
ATOM 1428 C C . LYS A 1 204 ? -13.681 -2.152 30.218 1.00 96.88 204 LYS A C 1
ATOM 1430 O O . LYS A 1 204 ? -12.967 -2.881 29.536 1.00 96.88 204 LYS A O 1
ATOM 1435 N N . ALA A 1 205 ? -14.916 -1.812 29.863 1.00 97.31 205 ALA A N 1
ATOM 1436 C CA . ALA A 1 205 ? -15.595 -2.302 28.672 1.00 97.31 205 ALA A CA 1
ATOM 1437 C C . ALA A 1 205 ? -14.832 -1.960 27.386 1.00 97.31 205 ALA A C 1
ATOM 1439 O O . ALA A 1 205 ? -14.696 -2.815 26.513 1.00 97.31 205 ALA A O 1
ATOM 1440 N N . ALA A 1 206 ? -14.273 -0.750 27.282 1.00 97.88 206 ALA A N 1
ATOM 1441 C CA . ALA A 1 206 ? -13.416 -0.358 26.167 1.00 97.88 206 ALA A CA 1
ATOM 1442 C C . ALA A 1 206 ? -12.176 -1.263 26.059 1.00 97.88 206 ALA A C 1
ATOM 1444 O O . ALA A 1 206 ? -11.890 -1.808 24.992 1.00 97.88 206 ALA A O 1
ATOM 1445 N N . ASN A 1 207 ? -11.460 -1.465 27.169 1.00 97.81 207 ASN A N 1
ATOM 1446 C CA . ASN A 1 207 ? -10.245 -2.281 27.201 1.00 97.81 207 ASN A CA 1
ATOM 1447 C C . ASN A 1 207 ? -10.527 -3.759 26.905 1.00 97.81 207 ASN A C 1
ATOM 1449 O O . ASN A 1 207 ? -9.820 -4.378 26.108 1.00 97.81 207 ASN A O 1
ATOM 1453 N N . GLU A 1 208 ? -11.565 -4.324 27.519 1.00 97.50 208 GLU A N 1
ATOM 1454 C CA . GLU A 1 208 ? -11.951 -5.723 27.335 1.00 97.50 208 GLU A CA 1
ATOM 1455 C C . GLU A 1 208 ? -12.504 -5.978 25.930 1.00 97.50 208 GLU A C 1
ATOM 1457 O O . GLU A 1 208 ? -12.097 -6.945 25.282 1.00 97.50 208 GLU A O 1
ATOM 1462 N N . GLY A 1 209 ? -13.356 -5.082 25.419 1.00 97.88 209 GLY A N 1
ATOM 1463 C CA . GLY A 1 209 ? -13.876 -5.147 24.054 1.00 97.88 209 GLY A CA 1
ATOM 1464 C C . GLY A 1 209 ? -12.743 -5.118 23.033 1.00 97.88 209 GLY A C 1
ATOM 1465 O O . GLY A 1 209 ? -12.658 -5.992 22.167 1.00 97.88 209 GLY A O 1
ATOM 1466 N N . TYR A 1 210 ? -11.803 -4.184 23.194 1.00 97.94 210 TYR A N 1
ATOM 1467 C CA . TYR A 1 210 ? -10.616 -4.083 22.347 1.00 97.94 210 TYR A CA 1
ATOM 1468 C C . TYR A 1 210 ? -9.728 -5.338 22.430 1.00 97.94 210 TYR A C 1
ATOM 1470 O O . TYR A 1 210 ? -9.310 -5.885 21.406 1.00 97.94 210 TYR A O 1
ATOM 1478 N N . ALA A 1 211 ? -9.462 -5.849 23.636 1.00 97.50 211 ALA A N 1
ATOM 1479 C CA . ALA A 1 211 ? -8.661 -7.058 23.832 1.00 97.50 211 ALA A CA 1
ATOM 1480 C C . ALA A 1 211 ? -9.309 -8.303 23.206 1.00 97.50 211 ALA A C 1
ATOM 1482 O O . ALA A 1 211 ? -8.606 -9.138 22.626 1.00 97.50 211 ALA A O 1
ATOM 1483 N N . LEU A 1 212 ? -10.637 -8.422 23.286 1.00 97.19 212 LEU A N 1
ATOM 1484 C CA . LEU A 1 212 ? -11.387 -9.507 22.662 1.00 97.19 212 LEU A CA 1
ATOM 1485 C C . LEU A 1 212 ? -11.341 -9.401 21.129 1.00 97.19 212 LEU A C 1
ATOM 1487 O O . LEU A 1 212 ? -11.030 -10.390 20.463 1.00 97.19 212 LEU A O 1
ATOM 1491 N N . GLY A 1 213 ? -11.559 -8.207 20.568 1.00 97.00 213 GLY A N 1
ATOM 1492 C CA . GLY A 1 213 ? -11.540 -7.979 19.117 1.00 97.00 213 GLY A CA 1
ATOM 1493 C C . GLY A 1 213 ? -10.181 -8.258 18.464 1.00 97.00 213 GLY A C 1
ATOM 1494 O O . GLY A 1 213 ? -10.113 -8.691 17.314 1.00 97.00 213 GLY A O 1
ATOM 1495 N N . LYS A 1 214 ? -9.076 -8.139 19.213 1.00 96.38 214 LYS A N 1
ATOM 1496 C CA . LYS A 1 214 ? -7.758 -8.595 18.738 1.00 96.38 214 LYS A CA 1
ATOM 1497 C C . LYS A 1 214 ? -7.683 -10.110 18.535 1.00 96.38 214 LYS A C 1
ATOM 1499 O O . LYS A 1 214 ? -6.957 -10.570 17.656 1.00 96.38 214 LYS A O 1
ATOM 1504 N N . LYS A 1 215 ? -8.409 -10.895 19.333 1.00 95.25 215 LYS A N 1
ATOM 1505 C CA . LYS A 1 215 ? -8.287 -12.362 19.373 1.00 95.25 215 LYS A CA 1
ATOM 1506 C C . LYS A 1 215 ? -9.318 -13.076 18.506 1.00 95.25 215 LYS A C 1
ATOM 1508 O O . LYS A 1 215 ? -9.003 -14.108 17.928 1.00 95.25 215 LYS A O 1
ATOM 1513 N N . THR A 1 216 ? -10.534 -12.545 18.407 1.00 94.75 216 THR A N 1
ATOM 1514 C CA . THR A 1 216 ? -11.657 -13.214 17.731 1.00 94.75 216 THR A CA 1
ATOM 1515 C C . THR A 1 216 ? -12.390 -12.283 16.764 1.00 94.75 216 THR A C 1
ATOM 1517 O O . THR A 1 216 ? -12.122 -11.088 16.711 1.00 94.75 216 THR A O 1
ATOM 1520 N N . ASN A 1 217 ? -13.277 -12.853 15.950 1.00 91.69 217 ASN A N 1
ATOM 1521 C CA . ASN A 1 217 ? -14.250 -12.133 15.121 1.00 91.69 217 ASN A CA 1
ATOM 1522 C C . ASN A 1 217 ? -15.663 -12.163 15.721 1.00 91.69 217 ASN A C 1
ATOM 1524 O O . ASN A 1 217 ? -16.564 -11.521 15.195 1.00 91.69 217 ASN A O 1
ATOM 1528 N N . GLN A 1 218 ? -15.870 -12.931 16.792 1.00 94.88 218 GLN A N 1
ATOM 1529 C CA . GLN A 1 218 ? -17.176 -13.096 17.419 1.00 94.88 218 GLN A CA 1
ATOM 1530 C C . GLN A 1 218 ? -17.338 -12.094 18.557 1.00 94.88 218 GLN A C 1
ATOM 1532 O O . GLN A 1 218 ? -16.597 -12.129 19.541 1.00 94.88 218 GLN A O 1
ATOM 1537 N N . LEU A 1 219 ? -18.320 -11.207 18.417 1.00 95.62 219 LEU A N 1
ATOM 1538 C CA . LEU A 1 219 ? -18.703 -10.289 19.476 1.00 95.62 219 LEU A CA 1
ATOM 1539 C C . LEU A 1 219 ? -19.513 -11.051 20.531 1.00 95.62 219 LEU A C 1
ATOM 1541 O O . LEU A 1 219 ? -20.616 -11.515 20.254 1.00 95.62 219 LEU A O 1
ATOM 1545 N N . LYS A 1 220 ? -18.987 -11.133 21.754 1.00 94.81 220 LYS A N 1
ATOM 1546 C CA . LYS A 1 220 ? -19.720 -11.623 22.926 1.00 94.81 220 LYS A CA 1
ATOM 1547 C C . LYS A 1 220 ? -19.631 -10.579 24.031 1.00 94.81 220 LYS A C 1
ATOM 1549 O O . LYS A 1 220 ? -18.588 -10.447 24.663 1.00 94.81 220 LYS A O 1
ATOM 1554 N N . ILE A 1 221 ? -20.710 -9.824 24.227 1.00 93.56 221 ILE A N 1
ATOM 1555 C CA . ILE A 1 221 ? -20.786 -8.790 25.266 1.00 93.56 221 ILE A CA 1
ATOM 1556 C C . ILE A 1 221 ? -21.104 -9.473 26.607 1.00 93.56 221 ILE A C 1
ATOM 1558 O O . ILE A 1 221 ? -22.136 -10.146 26.689 1.00 93.56 221 ILE A O 1
ATOM 1562 N N . PRO A 1 222 ? -20.262 -9.313 27.645 1.00 93.88 222 PRO A N 1
ATOM 1563 C CA . PRO A 1 222 ? -20.551 -9.809 28.990 1.00 93.88 222 PRO A CA 1
ATOM 1564 C C . PRO A 1 222 ? -21.913 -9.332 29.513 1.00 93.88 222 PRO A C 1
ATOM 1566 O O . PRO A 1 222 ? -22.261 -8.162 29.356 1.00 93.88 222 PRO A O 1
ATOM 1569 N N . GLU A 1 223 ? -22.666 -10.210 30.182 1.00 92.88 223 GLU A N 1
ATOM 1570 C CA . GLU A 1 223 ? -23.983 -9.882 30.767 1.00 92.88 223 GLU A CA 1
ATOM 1571 C C . GLU A 1 223 ? -23.917 -8.707 31.751 1.00 92.88 223 GLU A C 1
ATOM 1573 O O . GLU A 1 223 ? -24.855 -7.921 31.867 1.00 92.88 223 GLU A O 1
ATOM 1578 N N . THR A 1 224 ? -22.775 -8.538 32.420 1.00 90.06 224 THR A N 1
ATOM 1579 C CA . THR A 1 224 ? -22.511 -7.410 33.319 1.00 90.06 224 THR A CA 1
ATOM 1580 C C . THR A 1 224 ? -22.624 -6.056 32.621 1.00 90.06 224 THR A C 1
ATOM 1582 O O . THR A 1 224 ? -23.049 -5.095 33.256 1.00 90.06 224 THR A O 1
ATOM 1585 N N . TYR A 1 225 ? -22.294 -5.974 31.330 1.00 91.88 225 TYR A N 1
ATOM 1586 C CA . TYR A 1 225 ? -22.349 -4.737 30.547 1.00 91.88 225 TYR A CA 1
ATOM 1587 C C . TYR A 1 225 ? -23.691 -4.521 29.855 1.00 91.88 225 TYR A C 1
ATOM 1589 O O . TYR A 1 225 ? -24.012 -3.390 29.515 1.00 91.88 225 TYR A O 1
ATOM 1597 N N . GLN A 1 226 ? -24.511 -5.563 29.702 1.00 89.94 226 GLN A N 1
ATOM 1598 C CA . GLN A 1 226 ? -25.831 -5.457 29.067 1.00 89.94 226 GLN A CA 1
ATOM 1599 C C . GLN A 1 226 ? -26.837 -4.642 29.894 1.00 89.94 226 GLN A C 1
ATOM 1601 O O . GLN A 1 226 ? -27.874 -4.245 29.382 1.00 89.94 226 GLN A O 1
ATOM 1606 N N . LYS A 1 227 ? -26.529 -4.369 31.168 1.00 86.25 227 LYS A N 1
ATOM 1607 C CA . LYS A 1 227 ? -27.369 -3.561 32.065 1.00 86.25 227 LYS A CA 1
ATOM 1608 C C . LYS A 1 227 ? -27.324 -2.058 31.769 1.00 86.25 227 LYS A C 1
ATOM 1610 O O . LYS A 1 227 ? -28.162 -1.329 32.286 1.00 86.25 227 LYS A O 1
ATOM 1615 N N . SER A 1 228 ? -26.336 -1.589 31.005 1.00 89.56 228 SER A N 1
ATOM 1616 C CA . SER A 1 228 ? -26.202 -0.184 30.612 1.00 89.56 228 SER A CA 1
ATOM 1617 C C . SER A 1 228 ? -25.831 -0.102 29.139 1.00 89.56 228 SER A C 1
ATOM 1619 O O . SER A 1 228 ? -24.740 -0.523 28.745 1.00 89.56 228 SER A O 1
ATOM 1621 N N . ASP A 1 229 ? -26.715 0.490 28.336 1.00 91.00 229 ASP A N 1
ATOM 1622 C CA . ASP A 1 229 ? -26.519 0.631 26.891 1.00 91.00 229 ASP A CA 1
ATOM 1623 C C . ASP A 1 229 ? -25.197 1.337 26.571 1.00 91.00 229 ASP A C 1
ATOM 1625 O O . ASP A 1 229 ? -24.434 0.878 25.723 1.00 91.00 229 ASP A O 1
ATOM 1629 N N . LYS A 1 230 ? -24.842 2.381 27.335 1.00 91.88 230 LYS A N 1
ATOM 1630 C CA . LYS A 1 230 ? -23.580 3.118 27.152 1.00 91.88 230 LYS A CA 1
ATOM 1631 C C . LYS A 1 230 ? -22.349 2.224 27.326 1.00 91.88 230 LYS A C 1
ATOM 1633 O O . LYS A 1 230 ? -21.379 2.351 26.574 1.00 91.88 230 LYS A O 1
ATOM 1638 N N . VAL A 1 231 ? -22.364 1.320 28.308 1.00 95.19 231 VAL A N 1
ATOM 1639 C CA . VAL A 1 231 ? -21.245 0.400 28.573 1.00 95.19 231 VAL A CA 1
ATOM 1640 C C . VAL A 1 231 ? -21.180 -0.684 27.493 1.00 95.19 231 VAL A C 1
ATOM 1642 O O . VAL A 1 231 ? -20.104 -0.945 26.949 1.00 95.19 231 VAL A O 1
ATOM 1645 N N . ALA A 1 232 ? -22.325 -1.270 27.129 1.00 95.69 232 ALA A N 1
ATOM 1646 C CA . ALA A 1 232 ? -22.421 -2.274 26.070 1.00 95.69 232 ALA A CA 1
ATOM 1647 C C . ALA A 1 232 ? -21.982 -1.726 24.700 1.00 95.69 232 ALA A C 1
ATOM 1649 O O . ALA A 1 232 ? -21.227 -2.385 23.978 1.00 95.69 232 ALA A O 1
ATOM 1650 N N . ASP A 1 233 ? -22.399 -0.508 24.357 1.00 96.25 233 ASP A N 1
ATOM 1651 C CA . ASP A 1 233 ? -22.024 0.159 23.112 1.00 96.25 233 ASP A CA 1
ATOM 1652 C C . ASP A 1 233 ? -20.536 0.509 23.084 1.00 96.25 233 ASP A C 1
ATOM 1654 O O . ASP A 1 233 ? -19.878 0.316 22.058 1.00 96.25 233 ASP A O 1
ATOM 1658 N N . THR A 1 234 ? -19.970 0.934 24.218 1.00 97.00 234 THR A N 1
ATOM 1659 C CA . THR A 1 234 ? -18.524 1.164 24.338 1.00 97.00 234 THR A CA 1
ATOM 1660 C C . THR A 1 234 ? -17.746 -0.127 24.080 1.00 97.00 234 THR A C 1
ATOM 1662 O O . THR A 1 234 ? -16.827 -0.131 23.257 1.00 97.00 234 THR A O 1
ATOM 1665 N N . PHE A 1 235 ? -18.137 -1.240 24.714 1.00 98.12 235 PHE A N 1
ATOM 1666 C CA . PHE A 1 235 ? -17.522 -2.549 24.476 1.00 98.12 235 PHE A CA 1
ATOM 1667 C C . PHE A 1 235 ? -17.572 -2.923 22.991 1.00 98.12 235 PHE A C 1
ATOM 1669 O O . PHE A 1 235 ? -16.555 -3.279 22.392 1.00 98.12 235 PHE A O 1
ATOM 1676 N N . ARG A 1 236 ? -18.761 -2.813 22.383 1.00 97.94 236 ARG A N 1
ATOM 1677 C CA . ARG A 1 236 ? -19.004 -3.143 20.974 1.00 97.94 236 ARG A CA 1
ATOM 1678 C C . ARG A 1 236 ? -18.146 -2.292 20.036 1.00 97.94 236 ARG A C 1
ATOM 1680 O O . ARG A 1 236 ? -17.529 -2.829 19.118 1.00 97.94 236 ARG A O 1
ATOM 1687 N N . SER A 1 237 ? -18.089 -0.984 20.272 1.00 98.06 237 SER A N 1
ATOM 1688 C CA . SER A 1 237 ? -17.317 -0.038 19.462 1.00 98.06 237 SER A CA 1
ATOM 1689 C C . SER A 1 237 ? -15.823 -0.366 19.485 1.00 98.06 237 SER A C 1
ATOM 1691 O O . SER A 1 237 ? -15.197 -0.541 18.437 1.00 98.06 237 SER A O 1
ATOM 1693 N N . TYR A 1 238 ? -15.255 -0.554 20.678 1.00 98.12 238 TYR A N 1
ATOM 1694 C CA . TYR A 1 238 ? -13.836 -0.876 20.825 1.00 98.12 238 TYR A CA 1
ATOM 1695 C C . TYR A 1 238 ? -13.485 -2.283 20.324 1.00 98.12 238 TYR A C 1
ATOM 1697 O O . TYR A 1 238 ? -12.395 -2.481 19.782 1.00 98.12 238 TYR A O 1
ATOM 1705 N N . PHE A 1 239 ? -14.413 -3.239 20.420 1.00 98.50 239 PHE A N 1
ATOM 1706 C CA . PHE A 1 239 ? -14.280 -4.543 19.776 1.00 98.50 239 PHE A CA 1
ATOM 1707 C C . PHE A 1 239 ? -14.140 -4.414 18.257 1.00 98.50 239 PHE A C 1
ATOM 1709 O O . PHE A 1 239 ? -13.165 -4.907 17.687 1.00 98.50 239 PHE A O 1
ATOM 1716 N N . TYR A 1 240 ? -15.065 -3.714 17.591 1.00 98.00 240 TYR A N 1
ATOM 1717 C CA . TYR A 1 240 ? -15.005 -3.554 16.135 1.00 98.00 240 TYR A CA 1
ATOM 1718 C C . TYR A 1 240 ? -13.797 -2.734 15.685 1.00 98.00 240 TYR A C 1
ATOM 1720 O O . TYR A 1 240 ? -13.189 -3.061 14.664 1.00 98.00 240 TYR A O 1
ATOM 1728 N N . LYS A 1 241 ? -13.383 -1.740 16.479 1.00 97.88 241 LYS A N 1
ATOM 1729 C CA . LYS A 1 241 ? -12.128 -1.017 16.256 1.00 97.88 241 LYS A CA 1
ATOM 1730 C C . LYS A 1 241 ? -10.927 -1.970 16.235 1.00 97.88 241 LYS A C 1
ATOM 1732 O O . LYS A 1 241 ? -10.156 -1.948 15.279 1.00 97.88 241 LYS A O 1
ATOM 1737 N N . ALA A 1 242 ? -10.795 -2.849 17.231 1.00 97.69 242 ALA A N 1
ATOM 1738 C CA . ALA A 1 242 ? -9.704 -3.825 17.286 1.00 97.69 242 ALA A CA 1
ATOM 1739 C C . ALA A 1 242 ? -9.723 -4.822 16.119 1.00 97.69 242 ALA A C 1
ATOM 1741 O O . ALA A 1 242 ? -8.670 -5.125 15.554 1.00 97.69 242 ALA A O 1
ATOM 1742 N N . VAL A 1 243 ? -10.907 -5.329 15.752 1.00 96.56 243 VAL A N 1
ATOM 1743 C CA . VAL A 1 243 ? -11.066 -6.241 14.608 1.00 96.56 243 VAL A CA 1
ATOM 1744 C C . VAL A 1 243 ? -10.613 -5.557 13.320 1.00 96.56 243 VAL A C 1
ATOM 1746 O O . VAL A 1 243 ? -9.825 -6.134 12.572 1.00 96.56 243 VAL A O 1
ATOM 1749 N N . SER A 1 244 ? -11.048 -4.313 13.094 1.00 96.06 244 SER A N 1
ATOM 1750 C CA . SER A 1 244 ? -10.667 -3.523 11.922 1.00 96.06 244 SER A CA 1
ATOM 1751 C C . SER A 1 244 ? -9.158 -3.279 11.856 1.00 96.06 244 SER A C 1
ATOM 1753 O O . SER A 1 244 ? -8.545 -3.520 10.819 1.00 96.06 244 SER A O 1
ATOM 1755 N N . GLU A 1 245 ? -8.533 -2.845 12.955 1.00 96.94 245 GLU A N 1
ATOM 1756 C CA . GLU A 1 245 ? -7.081 -2.608 13.017 1.00 96.94 245 GLU A CA 1
ATOM 1757 C C . GLU A 1 245 ? -6.282 -3.890 12.735 1.00 96.94 245 GLU A C 1
ATOM 1759 O O . GLU A 1 245 ? -5.315 -3.882 11.966 1.00 96.94 245 GLU A O 1
ATOM 1764 N N . ARG A 1 246 ? -6.701 -5.020 13.318 1.00 95.06 246 ARG A N 1
ATOM 1765 C CA . ARG A 1 246 ? -6.065 -6.320 13.083 1.00 95.06 246 ARG A CA 1
ATOM 1766 C C . ARG A 1 246 ? -6.205 -6.749 11.625 1.00 95.06 246 ARG A C 1
ATOM 1768 O O . ARG A 1 246 ? -5.225 -7.182 11.019 1.00 95.06 246 ARG A O 1
ATOM 1775 N N . ASP A 1 247 ? -7.402 -6.639 11.059 1.00 94.69 247 ASP A N 1
ATOM 1776 C CA . ASP A 1 247 ? -7.670 -7.042 9.681 1.00 94.69 247 ASP A CA 1
ATOM 1777 C C . ASP A 1 247 ? -6.919 -6.142 8.684 1.00 94.69 247 ASP A C 1
ATOM 1779 O O . ASP A 1 247 ? -6.360 -6.645 7.707 1.00 94.69 247 ASP A O 1
ATOM 1783 N N . GLN A 1 248 ? -6.778 -4.845 8.968 1.00 96.06 248 GLN A N 1
ATOM 1784 C CA . GLN A 1 248 ? -5.935 -3.936 8.188 1.00 96.06 248 GLN A CA 1
ATOM 1785 C C . GLN A 1 248 ? -4.452 -4.337 8.251 1.00 96.06 248 GLN A C 1
ATOM 1787 O O . GLN A 1 248 ? -3.776 -4.376 7.221 1.00 96.06 248 GLN A O 1
ATOM 1792 N N . ALA A 1 249 ? -3.940 -4.683 9.435 1.00 96.31 249 ALA A N 1
ATOM 1793 C CA . ALA A 1 249 ? -2.557 -5.130 9.596 1.00 96.31 249 ALA A CA 1
ATOM 1794 C C . ALA A 1 249 ? -2.279 -6.442 8.842 1.00 96.31 249 ALA A C 1
ATOM 1796 O O . ALA A 1 249 ? -1.239 -6.575 8.194 1.00 96.31 249 ALA A O 1
ATOM 1797 N N . ILE A 1 250 ? -3.213 -7.397 8.887 1.00 95.25 250 ILE A N 1
ATOM 1798 C CA . ILE A 1 250 ? -3.120 -8.656 8.135 1.00 95.25 250 ILE A CA 1
ATOM 1799 C C . ILE A 1 250 ? -3.174 -8.384 6.628 1.00 95.25 250 ILE A C 1
ATOM 1801 O O . ILE A 1 250 ? -2.322 -8.883 5.896 1.00 95.25 250 ILE A O 1
ATOM 1805 N N . SER A 1 251 ? -4.103 -7.543 6.167 1.00 96.44 251 SER A N 1
ATOM 1806 C CA . SER A 1 251 ? -4.203 -7.149 4.754 1.00 96.44 251 SER A CA 1
ATOM 1807 C C . SER A 1 251 ? -2.901 -6.521 4.254 1.00 96.44 251 SER A C 1
ATOM 1809 O O . SER A 1 251 ? -2.413 -6.872 3.184 1.00 96.44 251 SER A O 1
ATOM 1811 N N . LYS A 1 252 ? -2.274 -5.653 5.062 1.00 97.56 252 LYS A N 1
ATOM 1812 C CA . LYS A 1 252 ? -0.972 -5.059 4.738 1.00 97.56 252 LYS A CA 1
ATOM 1813 C C . LYS A 1 252 ? 0.127 -6.116 4.597 1.00 97.56 252 LYS A C 1
ATOM 1815 O O . LYS A 1 252 ? 0.960 -5.984 3.708 1.00 97.56 252 LYS A O 1
ATOM 1820 N N . LYS A 1 253 ? 0.140 -7.156 5.440 1.00 96.94 253 LYS A N 1
ATOM 1821 C CA . LYS A 1 253 ? 1.097 -8.270 5.304 1.00 96.94 253 LYS A CA 1
ATOM 1822 C C . LYS A 1 253 ? 0.884 -9.032 3.997 1.00 96.94 253 LYS A C 1
ATOM 1824 O O . LYS A 1 253 ? 1.832 -9.161 3.236 1.00 96.94 253 LYS A O 1
ATOM 1829 N N . TYR A 1 254 ? -0.355 -9.420 3.695 1.00 97.62 254 TYR A N 1
ATOM 1830 C CA . TYR A 1 254 ? -0.679 -10.104 2.439 1.00 97.62 254 TYR A CA 1
ATOM 1831 C C . TYR A 1 254 ? -0.322 -9.275 1.206 1.00 97.62 254 TYR A C 1
ATOM 1833 O O . TYR A 1 254 ? 0.240 -9.815 0.260 1.00 97.62 254 TYR A O 1
ATOM 1841 N N . TYR A 1 255 ? -0.560 -7.963 1.238 1.00 98.12 255 TYR A N 1
ATOM 1842 C CA . TYR A 1 255 ? -0.109 -7.058 0.183 1.00 98.12 255 TYR A CA 1
ATOM 1843 C C . TYR A 1 255 ? 1.415 -7.083 0.006 1.00 98.12 255 TYR A C 1
ATOM 1845 O O . TYR A 1 255 ? 1.908 -7.151 -1.116 1.00 98.12 255 TYR A O 1
ATOM 1853 N N . GLN A 1 256 ? 2.181 -7.047 1.100 1.00 98.06 256 GLN A N 1
ATOM 1854 C CA . GLN A 1 256 ? 3.646 -7.099 1.035 1.00 98.06 256 GLN A CA 1
ATOM 1855 C C . GLN A 1 256 ? 4.158 -8.448 0.519 1.00 98.06 256 GLN A C 1
ATOM 1857 O O . GLN A 1 256 ? 5.122 -8.481 -0.245 1.00 98.06 256 GLN A O 1
ATOM 1862 N N . ASP A 1 257 ? 3.516 -9.549 0.903 1.00 97.25 257 ASP A N 1
ATOM 1863 C CA . ASP A 1 257 ? 3.854 -10.879 0.396 1.00 97.25 257 ASP A CA 1
ATOM 1864 C C . ASP A 1 257 ? 3.538 -10.983 -1.100 1.00 97.25 257 ASP A C 1
ATOM 1866 O O . ASP A 1 257 ? 4.407 -11.374 -1.878 1.00 97.25 257 ASP A O 1
ATOM 1870 N N . GLY A 1 258 ? 2.359 -10.508 -1.517 1.00 97.94 258 GLY A N 1
ATOM 1871 C CA . GLY A 1 258 ? 1.981 -10.368 -2.922 1.00 97.94 258 GLY A CA 1
ATOM 1872 C C . GLY A 1 258 ? 3.003 -9.558 -3.709 1.00 97.94 258 GLY A C 1
ATOM 1873 O O . GLY A 1 258 ? 3.478 -10.017 -4.740 1.00 97.94 258 GLY A O 1
ATOM 1874 N N . LEU A 1 259 ? 3.433 -8.406 -3.193 1.00 98.00 259 LEU A N 1
ATOM 1875 C CA . LEU A 1 259 ? 4.441 -7.560 -3.836 1.00 98.00 259 LEU A CA 1
ATOM 1876 C C . LEU A 1 259 ? 5.784 -8.275 -4.014 1.00 98.00 259 LEU A C 1
ATOM 1878 O O . LEU A 1 259 ? 6.346 -8.262 -5.109 1.00 98.00 259 LEU A O 1
ATOM 1882 N N . LYS A 1 260 ? 6.286 -8.952 -2.976 1.00 97.94 260 LYS A N 1
ATOM 1883 C CA . LYS A 1 260 ? 7.532 -9.738 -3.058 1.00 97.94 260 LYS A CA 1
ATOM 1884 C C . LYS A 1 260 ? 7.434 -10.872 -4.073 1.00 97.94 260 LYS A C 1
ATOM 1886 O O . LYS A 1 260 ? 8.398 -11.153 -4.779 1.00 97.94 260 LYS A O 1
ATOM 1891 N N . HIS A 1 261 ? 6.287 -11.534 -4.115 1.00 97.62 261 HIS A N 1
ATOM 1892 C CA . HIS A 1 261 ? 5.975 -12.609 -5.047 1.00 97.62 261 HIS A CA 1
ATOM 1893 C C . HIS A 1 261 ? 5.863 -12.092 -6.490 1.00 97.62 261 HIS A C 1
ATOM 1895 O O . HIS A 1 261 ? 6.453 -12.670 -7.403 1.00 97.62 261 HIS A O 1
ATOM 1901 N N . GLY A 1 262 ? 5.220 -10.939 -6.680 1.00 97.06 262 GLY A N 1
ATOM 1902 C CA . GLY A 1 262 ? 5.116 -10.238 -7.957 1.00 97.06 262 GLY A CA 1
ATOM 1903 C C . GLY A 1 262 ? 6.481 -9.859 -8.522 1.00 97.06 262 GLY A C 1
ATOM 1904 O O . GLY A 1 262 ? 6.738 -10.125 -9.691 1.00 97.06 262 GLY A O 1
ATOM 1905 N N . LEU A 1 263 ? 7.391 -9.353 -7.684 1.00 96.12 263 LEU A N 1
ATOM 1906 C CA . LEU A 1 263 ? 8.775 -9.035 -8.070 1.00 96.12 263 LEU A CA 1
ATOM 1907 C C . LEU A 1 263 ? 9.614 -10.258 -8.475 1.00 96.12 263 LEU A C 1
ATOM 1909 O O . LEU A 1 263 ? 10.674 -10.098 -9.071 1.00 96.12 263 LEU A O 1
ATOM 1913 N N . LYS A 1 264 ? 9.164 -11.471 -8.147 1.00 94.94 264 LYS A N 1
ATOM 1914 C CA . LYS A 1 264 ? 9.832 -12.731 -8.505 1.00 94.94 264 LYS A CA 1
ATOM 1915 C C . LYS A 1 264 ? 9.094 -13.514 -9.591 1.00 94.94 264 LYS A C 1
ATOM 1917 O O . LYS A 1 264 ? 9.527 -14.608 -9.925 1.00 94.94 264 LYS A O 1
ATOM 1922 N N . ASP A 1 265 ? 7.987 -12.979 -10.108 1.00 93.81 265 ASP A N 1
ATOM 1923 C CA . ASP A 1 265 ? 7.076 -13.672 -11.028 1.00 93.81 265 ASP A CA 1
ATOM 1924 C C . ASP A 1 265 ? 6.559 -15.022 -10.495 1.00 93.81 265 ASP A C 1
ATOM 1926 O O . ASP A 1 265 ? 6.346 -15.969 -11.242 1.00 93.81 265 ASP A O 1
ATOM 1930 N N . VAL A 1 266 ? 6.325 -15.108 -9.182 1.00 94.62 266 VAL A N 1
ATOM 1931 C CA . VAL A 1 266 ? 5.803 -16.311 -8.513 1.00 94.62 266 VAL A CA 1
ATOM 1932 C C . VAL A 1 266 ? 4.410 -16.010 -7.974 1.00 94.62 266 VAL A C 1
ATOM 1934 O O . VAL A 1 266 ? 4.276 -15.190 -7.078 1.00 94.62 266 VAL A O 1
ATOM 1937 N N . HIS A 1 267 ? 3.355 -16.646 -8.491 1.00 94.56 267 HIS A N 1
ATOM 1938 C CA . HIS A 1 267 ? 1.981 -16.410 -8.021 1.00 94.56 267 HIS A CA 1
ATOM 1939 C C . HIS A 1 267 ? 1.550 -17.478 -7.007 1.00 94.56 267 HIS A C 1
ATOM 1941 O O . HIS A 1 267 ? 1.318 -18.630 -7.361 1.00 94.56 267 HIS A O 1
ATOM 1947 N N . LEU A 1 268 ? 1.474 -17.098 -5.729 1.00 93.94 268 LEU A N 1
ATOM 1948 C CA . LEU A 1 268 ? 1.083 -17.964 -4.609 1.00 93.94 268 LEU A CA 1
ATOM 1949 C C . LEU A 1 268 ? -0.033 -17.319 -3.768 1.00 93.94 268 LEU A C 1
ATOM 1951 O O . LEU A 1 268 ? 0.218 -16.882 -2.639 1.00 93.94 268 LEU A O 1
ATOM 1955 N N . PRO A 1 269 ? -1.262 -17.221 -4.301 1.00 90.38 269 PRO A N 1
ATOM 1956 C CA . PRO A 1 269 ? -2.373 -16.630 -3.575 1.00 90.38 269 PRO A CA 1
ATOM 1957 C C . PRO A 1 269 ? -2.791 -17.491 -2.375 1.00 90.38 269 PRO A C 1
ATOM 1959 O O . PRO A 1 269 ? -2.744 -18.726 -2.424 1.00 90.38 269 PRO A O 1
ATOM 1962 N N . PRO A 1 270 ? -3.244 -16.868 -1.276 1.00 89.88 270 PRO A N 1
ATOM 1963 C CA . PRO A 1 270 ? -3.652 -17.606 -0.092 1.00 89.88 270 PRO A CA 1
ATOM 1964 C C . PRO A 1 270 ? -4.991 -18.332 -0.302 1.00 89.88 270 PRO A C 1
ATOM 1966 O O . PRO A 1 270 ? -6.051 -17.714 -0.331 1.00 89.88 270 PRO A O 1
ATOM 1969 N N . GLN A 1 271 ? -4.960 -19.667 -0.370 1.00 86.94 271 GLN A N 1
ATOM 1970 C CA . GLN A 1 271 ? -6.123 -20.497 -0.739 1.00 86.94 271 GLN A CA 1
ATOM 1971 C C . GLN A 1 271 ? -7.286 -20.509 0.272 1.00 86.94 271 GLN A C 1
ATOM 1973 O O . GLN A 1 271 ? -8.418 -20.805 -0.098 1.00 86.94 271 GLN A O 1
ATOM 1978 N N . LYS A 1 272 ? -7.031 -20.228 1.557 1.00 85.69 272 LYS A N 1
ATOM 1979 C CA . LYS A 1 272 ? -8.042 -20.287 2.639 1.00 85.69 272 LYS A CA 1
ATOM 1980 C C . LYS A 1 272 ? -8.188 -18.967 3.399 1.00 85.69 272 LYS A C 1
ATOM 1982 O O . LYS A 1 272 ? -8.668 -18.947 4.532 1.00 85.69 272 LYS A O 1
ATOM 1987 N N . ALA A 1 273 ? -7.731 -17.864 2.814 1.00 87.31 273 ALA A N 1
ATOM 1988 C CA . ALA A 1 273 ? -7.865 -16.556 3.436 1.00 87.31 273 ALA A CA 1
ATOM 1989 C C . ALA A 1 273 ? -9.238 -15.935 3.145 1.00 87.31 273 ALA A C 1
ATOM 1991 O O . ALA A 1 273 ? -9.896 -16.245 2.154 1.00 87.31 273 ALA A O 1
ATOM 1992 N N . ARG A 1 274 ? -9.673 -15.018 4.018 1.00 90.50 274 ARG A N 1
ATOM 1993 C CA . ARG A 1 274 ? -10.842 -14.172 3.739 1.00 90.50 274 ARG A CA 1
ATOM 1994 C C . ARG A 1 274 ? -10.599 -13.370 2.462 1.00 90.50 274 ARG A C 1
ATOM 1996 O O . ARG A 1 274 ? -9.478 -12.918 2.239 1.00 90.50 274 ARG A O 1
ATOM 2003 N N . LYS A 1 275 ? -11.663 -13.119 1.693 1.00 93.44 275 LYS A N 1
ATOM 2004 C CA . LYS A 1 275 ? -11.604 -12.404 0.407 1.00 93.44 275 LYS A CA 1
ATOM 2005 C C . LYS A 1 275 ? -10.780 -11.111 0.470 1.00 93.44 275 LYS A C 1
ATOM 2007 O O . LYS A 1 275 ? -9.877 -10.940 -0.328 1.00 93.44 275 LYS A O 1
ATOM 2012 N N . VAL A 1 276 ? -10.991 -10.280 1.494 1.00 92.50 276 VAL A N 1
ATOM 2013 C CA . VAL A 1 276 ? -10.249 -9.017 1.698 1.00 92.50 276 VAL A CA 1
ATOM 2014 C C . VAL A 1 276 ? -8.724 -9.214 1.720 1.00 92.50 276 VAL A C 1
ATOM 2016 O O . VAL A 1 276 ? -7.975 -8.370 1.239 1.00 92.50 276 VAL A O 1
ATOM 2019 N N . PHE A 1 277 ? -8.246 -10.333 2.262 1.00 95.44 277 PHE A N 1
ATOM 2020 C CA . PHE A 1 277 ? -6.818 -10.641 2.343 1.00 95.44 277 PHE A CA 1
ATOM 2021 C C . PHE A 1 277 ? -6.269 -11.190 1.027 1.00 95.44 277 PHE A C 1
ATOM 2023 O O . PHE A 1 277 ? -5.151 -10.845 0.652 1.00 95.44 277 PHE A O 1
ATOM 2030 N N . ALA A 1 278 ? -7.058 -12.006 0.323 1.00 95.50 278 ALA A N 1
ATOM 2031 C CA . ALA A 1 278 ? -6.723 -12.454 -1.024 1.00 95.50 278 ALA A CA 1
ATOM 2032 C C . ALA A 1 278 ? -6.653 -11.259 -1.991 1.00 95.50 278 ALA A C 1
ATOM 2034 O O . ALA A 1 278 ? -5.657 -11.102 -2.686 1.00 95.50 278 ALA A O 1
ATOM 2035 N N . ASP A 1 279 ? -7.626 -10.347 -1.939 1.00 96.19 279 ASP A N 1
ATOM 2036 C CA . ASP A 1 279 ? -7.637 -9.124 -2.747 1.00 96.19 279 ASP A CA 1
ATOM 2037 C C . ASP A 1 279 ? -6.415 -8.238 -2.435 1.00 96.19 279 ASP A C 1
ATOM 2039 O O . ASP A 1 279 ? -5.774 -7.699 -3.337 1.00 96.19 279 ASP A O 1
ATOM 2043 N N . ALA A 1 280 ? -6.041 -8.106 -1.155 1.00 97.69 280 ALA A N 1
ATOM 2044 C CA . ALA A 1 280 ? -4.833 -7.378 -0.766 1.00 97.69 280 ALA A CA 1
ATOM 2045 C C . ALA A 1 280 ? -3.559 -8.017 -1.344 1.00 97.69 280 ALA A C 1
ATOM 2047 O O . ALA A 1 280 ? -2.688 -7.293 -1.828 1.00 97.69 280 ALA A O 1
ATOM 2048 N N . TYR A 1 281 ? -3.466 -9.351 -1.326 1.00 98.19 281 TYR A N 1
ATOM 2049 C CA . TYR A 1 281 ? -2.374 -10.095 -1.950 1.00 98.19 281 TYR A CA 1
ATOM 2050 C C . TYR A 1 281 ? -2.310 -9.852 -3.463 1.00 98.19 281 TYR A C 1
ATOM 2052 O O . TYR A 1 281 ? -1.250 -9.485 -3.966 1.00 98.19 281 TYR A O 1
ATOM 2060 N N . GLU A 1 282 ? -3.429 -9.993 -4.177 1.00 97.88 282 GLU A N 1
ATOM 2061 C CA . GLU A 1 282 ? -3.481 -9.807 -5.633 1.00 97.88 282 GLU A CA 1
ATOM 2062 C C . GLU A 1 282 ? -3.087 -8.385 -6.043 1.00 97.88 282 GLU A C 1
ATOM 2064 O O . GLU A 1 282 ? -2.299 -8.197 -6.968 1.00 97.88 282 GLU A O 1
ATOM 2069 N N . ASN A 1 283 ? -3.547 -7.375 -5.300 1.00 98.00 283 ASN A N 1
ATOM 2070 C CA . ASN A 1 283 ? -3.140 -5.987 -5.523 1.00 98.00 283 ASN A CA 1
ATOM 2071 C C . ASN A 1 283 ? -1.627 -5.795 -5.336 1.00 98.00 283 ASN A C 1
ATOM 2073 O O . ASN A 1 283 ? -0.979 -5.109 -6.129 1.00 98.00 283 ASN A O 1
ATOM 2077 N N . GLY A 1 284 ? -1.054 -6.414 -4.300 1.00 98.19 284 GLY A N 1
ATOM 2078 C CA . GLY A 1 284 ? 0.390 -6.418 -4.080 1.00 98.19 284 GLY A CA 1
ATOM 2079 C C . GLY A 1 284 ? 1.137 -7.089 -5.228 1.00 98.19 284 GLY A C 1
ATOM 2080 O O . GLY A 1 284 ? 2.092 -6.525 -5.757 1.00 98.19 284 GLY A O 1
ATOM 2081 N N . TYR A 1 285 ? 0.667 -8.261 -5.656 1.00 98.38 285 TYR A N 1
ATOM 2082 C CA . TYR A 1 285 ? 1.243 -9.024 -6.758 1.00 98.38 285 TYR A CA 1
ATOM 2083 C C . TYR A 1 285 ? 1.221 -8.245 -8.073 1.00 98.38 285 TYR A C 1
ATOM 2085 O O . TYR A 1 285 ? 2.265 -8.103 -8.710 1.00 98.38 285 TYR A O 1
ATOM 2093 N N . ALA A 1 286 ? 0.081 -7.656 -8.434 1.00 98.31 286 ALA A N 1
ATOM 2094 C CA . ALA A 1 286 ? -0.050 -6.809 -9.615 1.00 98.31 286 ALA A CA 1
ATOM 2095 C C . ALA A 1 286 ? 0.916 -5.612 -9.576 1.00 98.31 286 ALA A C 1
ATOM 2097 O O . ALA A 1 286 ? 1.559 -5.296 -10.580 1.00 98.31 286 ALA A O 1
ATOM 2098 N N . LYS A 1 287 ? 1.086 -4.979 -8.407 1.00 98.25 287 LYS A N 1
ATOM 2099 C CA . LYS A 1 287 ? 2.064 -3.898 -8.241 1.00 98.25 287 LYS A CA 1
ATOM 2100 C C . LYS A 1 287 ? 3.500 -4.396 -8.429 1.00 98.25 287 LYS A C 1
ATOM 2102 O O . LYS A 1 287 ? 4.247 -3.793 -9.195 1.00 98.25 287 LYS A O 1
ATOM 2107 N N . GLY A 1 288 ? 3.865 -5.517 -7.806 1.00 98.12 288 GLY A N 1
ATOM 2108 C CA . GLY A 1 288 ? 5.185 -6.131 -7.978 1.00 98.12 288 GLY A CA 1
ATOM 2109 C C . GLY A 1 288 ? 5.478 -6.507 -9.434 1.00 98.12 288 GLY A C 1
ATOM 2110 O O . GLY A 1 288 ? 6.581 -6.280 -9.919 1.00 98.12 288 GLY A O 1
ATOM 2111 N N . GLN A 1 289 ? 4.478 -7.003 -10.161 1.00 97.88 289 GLN A N 1
ATOM 2112 C CA . GLN A 1 289 ? 4.567 -7.306 -11.592 1.00 97.88 289 GLN A CA 1
ATOM 2113 C C . GLN A 1 289 ? 4.801 -6.060 -12.449 1.00 97.88 289 GLN A C 1
ATOM 2115 O O . GLN A 1 289 ? 5.645 -6.071 -13.344 1.00 97.88 289 GLN A O 1
ATOM 2120 N N . SER A 1 290 ? 4.094 -4.967 -12.154 1.00 98.06 290 SER A N 1
ATOM 2121 C CA . SER A 1 290 ? 4.304 -3.678 -12.819 1.00 98.06 290 SER A CA 1
ATOM 2122 C C . SER A 1 290 ? 5.717 -3.134 -12.581 1.00 98.06 290 SER A C 1
ATOM 2124 O O . SER A 1 290 ? 6.351 -2.618 -13.506 1.00 98.06 290 SER A O 1
ATOM 2126 N N . ASP A 1 291 ? 6.218 -3.241 -11.350 1.00 97.44 291 ASP A N 1
ATOM 2127 C CA . ASP A 1 291 ? 7.556 -2.767 -10.990 1.00 97.44 291 ASP A CA 1
ATOM 2128 C C . ASP A 1 291 ? 8.640 -3.643 -11.647 1.00 97.44 291 ASP A C 1
ATOM 2130 O O . ASP A 1 291 ? 9.621 -3.119 -12.179 1.00 97.44 291 ASP A O 1
ATOM 2134 N N . LEU A 1 292 ? 8.424 -4.963 -11.714 1.00 96.81 292 LEU A N 1
ATOM 2135 C CA . LEU A 1 292 ? 9.299 -5.901 -12.420 1.00 96.81 292 LEU A CA 1
ATOM 2136 C C . LEU A 1 292 ? 9.347 -5.618 -13.929 1.00 96.81 292 LEU A C 1
ATOM 2138 O O . LEU A 1 292 ? 10.437 -5.570 -14.501 1.00 96.81 292 LEU A O 1
ATOM 2142 N N . LYS A 1 293 ? 8.194 -5.360 -14.566 1.00 97.38 293 LYS A N 1
ATOM 2143 C CA . LYS A 1 293 ? 8.131 -4.936 -15.976 1.00 97.38 293 LYS A CA 1
ATOM 2144 C C . LYS A 1 293 ? 8.964 -3.680 -16.202 1.00 97.38 293 LYS A C 1
ATOM 2146 O O . LYS A 1 293 ? 9.829 -3.662 -17.073 1.00 97.38 293 LYS A O 1
ATOM 2151 N N . THR A 1 294 ? 8.744 -2.658 -15.378 1.00 97.56 294 THR A N 1
ATOM 2152 C CA . THR A 1 294 ? 9.460 -1.377 -15.473 1.00 97.56 294 THR A CA 1
ATOM 2153 C C . THR A 1 294 ? 10.972 -1.569 -15.343 1.00 97.56 294 THR A C 1
ATOM 2155 O O . THR A 1 294 ? 11.744 -0.967 -16.090 1.00 97.56 294 THR A O 1
ATOM 2158 N N . TYR A 1 295 ? 11.410 -2.437 -14.426 1.00 96.56 295 TYR A N 1
ATOM 2159 C CA . TYR A 1 295 ? 12.821 -2.771 -14.258 1.00 96.56 295 TYR A CA 1
ATOM 2160 C C . TYR A 1 295 ? 13.424 -3.385 -15.529 1.00 96.56 295 TYR A C 1
ATOM 2162 O O . TYR A 1 295 ? 14.438 -2.885 -16.017 1.00 96.56 295 TYR A O 1
ATOM 2170 N N . TYR A 1 296 ? 12.798 -4.421 -16.097 1.00 96.75 296 TYR A N 1
ATOM 2171 C CA . TYR A 1 296 ? 13.311 -5.082 -17.303 1.00 96.75 296 TYR A CA 1
ATOM 2172 C C . TYR A 1 296 ? 13.267 -4.184 -18.538 1.00 96.75 296 TYR A C 1
ATOM 2174 O O . TYR A 1 296 ? 14.241 -4.158 -19.289 1.00 96.75 296 TYR A O 1
ATOM 2182 N N . MET A 1 297 ? 12.210 -3.386 -18.709 1.00 97.12 297 MET A N 1
ATOM 2183 C CA . MET A 1 297 ? 12.158 -2.380 -19.773 1.00 97.12 297 MET A CA 1
ATOM 2184 C C . MET A 1 297 ? 13.312 -1.382 -19.654 1.00 97.12 297 MET A C 1
ATOM 2186 O O . MET A 1 297 ? 13.987 -1.091 -20.637 1.00 97.12 297 MET A O 1
ATOM 2190 N N . LYS A 1 298 ? 13.605 -0.895 -18.441 1.00 95.69 298 LYS A N 1
ATOM 2191 C CA . LYS A 1 298 ? 14.737 0.012 -18.213 1.00 95.69 298 LYS A CA 1
ATOM 2192 C C . LYS A 1 298 ? 16.079 -0.644 -18.553 1.00 95.69 298 LYS A C 1
ATOM 2194 O O . LYS A 1 298 ? 16.936 0.011 -19.139 1.00 95.69 298 LYS A O 1
ATOM 2199 N N . GLN A 1 299 ? 16.265 -1.921 -18.212 1.00 94.88 299 GLN A N 1
ATOM 2200 C CA . GLN A 1 299 ? 17.468 -2.672 -18.592 1.00 94.88 299 GLN A CA 1
ATOM 2201 C C . GLN A 1 299 ? 17.593 -2.809 -20.116 1.00 94.88 299 GLN A C 1
ATOM 2203 O O . GLN A 1 299 ? 18.666 -2.560 -20.660 1.00 94.88 299 GLN A O 1
ATOM 2208 N N . GLY A 1 300 ? 16.495 -3.130 -20.805 1.00 95.19 300 GLY A N 1
ATOM 2209 C CA . GLY A 1 300 ? 16.443 -3.200 -22.265 1.00 95.19 300 GLY A CA 1
ATOM 2210 C C . GLY A 1 300 ? 16.788 -1.873 -22.932 1.00 95.19 300 GLY A C 1
ATOM 2211 O O . GLY A 1 300 ? 17.645 -1.820 -23.813 1.00 95.19 300 GLY A O 1
ATOM 2212 N N . ARG A 1 301 ? 16.194 -0.779 -22.439 1.00 94.06 301 ARG A N 1
ATOM 2213 C CA . ARG A 1 301 ? 16.507 0.583 -22.884 1.00 94.06 301 ARG A CA 1
ATOM 2214 C C . ARG A 1 301 ? 17.990 0.887 -22.720 1.00 94.06 301 ARG A C 1
ATOM 2216 O O . ARG A 1 301 ? 18.636 1.272 -23.685 1.00 94.06 301 ARG A O 1
ATOM 2223 N N . ASN A 1 302 ? 18.550 0.667 -21.531 1.00 92.75 302 ASN A N 1
ATOM 2224 C CA . ASN A 1 302 ? 19.971 0.910 -21.274 1.00 92.75 302 ASN A CA 1
ATOM 2225 C C . ASN A 1 302 ? 20.874 0.096 -22.212 1.00 92.75 302 ASN A C 1
ATOM 2227 O O . ASN A 1 302 ? 21.859 0.619 -22.733 1.00 92.75 302 ASN A O 1
ATOM 2231 N N . ALA A 1 303 ? 20.522 -1.163 -22.473 1.00 93.50 303 ALA A N 1
ATOM 2232 C CA . ALA A 1 303 ? 21.269 -2.005 -23.395 1.00 93.50 303 ALA A CA 1
ATOM 2233 C C . ALA A 1 303 ? 21.228 -1.486 -24.839 1.00 93.50 303 ALA A C 1
ATOM 2235 O O . ALA A 1 303 ? 22.228 -1.591 -25.542 1.00 93.50 303 ALA A O 1
ATOM 2236 N N . ALA A 1 304 ? 20.136 -0.855 -25.281 1.00 93.00 304 ALA A N 1
ATOM 2237 C CA . ALA A 1 304 ? 20.070 -0.237 -26.608 1.00 93.00 304 ALA A CA 1
ATOM 2238 C C . ALA A 1 304 ? 21.095 0.893 -26.795 1.00 93.00 304 ALA A C 1
ATOM 2240 O O . ALA A 1 304 ? 21.648 1.054 -27.886 1.00 93.00 304 ALA A O 1
ATOM 2241 N N . PHE A 1 305 ? 21.384 1.647 -25.732 1.00 89.62 305 PHE A N 1
ATOM 2242 C CA . PHE A 1 305 ? 22.405 2.696 -25.748 1.00 89.62 305 PHE A CA 1
ATOM 2243 C C . PHE A 1 305 ? 23.832 2.151 -25.638 1.00 89.62 305 PHE A C 1
ATOM 2245 O O . PHE A 1 305 ? 24.775 2.781 -26.124 1.00 89.62 305 PHE A O 1
ATOM 2252 N N . GLN A 1 306 ? 24.006 0.984 -25.015 1.00 90.56 306 GLN A N 1
ATOM 2253 C CA . GLN A 1 306 ? 25.322 0.397 -24.774 1.00 90.56 306 GLN A CA 1
ATOM 2254 C C . GLN A 1 306 ? 25.787 -0.538 -25.890 1.00 90.56 306 GLN A C 1
ATOM 2256 O O . GLN A 1 306 ? 26.982 -0.557 -26.205 1.00 90.56 306 GLN A O 1
ATOM 2261 N N . SER A 1 307 ? 24.858 -1.264 -26.507 1.00 87.06 307 SER A N 1
ATOM 2262 C CA . SER A 1 307 ? 25.142 -2.352 -27.436 1.00 87.06 307 SER A CA 1
ATOM 2263 C C . SER A 1 307 ? 24.949 -1.946 -28.895 1.00 87.06 307 SER A C 1
ATOM 2265 O O . SER A 1 307 ? 24.122 -1.116 -29.270 1.00 87.06 307 SER A O 1
ATOM 2267 N N . LEU A 1 308 ? 25.728 -2.578 -29.772 1.00 78.38 308 LEU A N 1
ATOM 2268 C CA . LEU A 1 308 ? 25.616 -2.375 -31.219 1.00 78.38 308 LEU A CA 1
ATOM 2269 C C . LEU A 1 308 ? 24.442 -3.137 -31.837 1.00 78.38 308 LEU A C 1
ATOM 2271 O O . LEU A 1 308 ? 23.949 -2.745 -32.897 1.00 78.38 308 LEU A O 1
ATOM 2275 N N . LYS A 1 309 ? 24.043 -4.239 -31.203 1.00 85.69 309 LYS A N 1
ATOM 2276 C CA . LYS A 1 309 ? 22.951 -5.124 -31.603 1.00 85.69 309 LYS A CA 1
ATOM 2277 C C . LYS A 1 309 ? 22.197 -5.569 -30.355 1.00 85.69 309 LYS A C 1
ATOM 2279 O O . LYS A 1 309 ? 22.735 -5.491 -29.255 1.00 85.69 309 LYS A O 1
ATOM 2284 N N . TYR A 1 310 ? 20.967 -6.023 -30.558 1.00 89.44 310 TYR A N 1
ATOM 2285 C CA . TYR A 1 310 ? 20.196 -6.667 -29.506 1.00 89.44 310 TYR A CA 1
ATOM 2286 C C . TYR A 1 310 ? 20.891 -7.953 -29.056 1.00 89.44 310 TYR A C 1
ATOM 2288 O O . TYR A 1 310 ? 21.279 -8.771 -29.893 1.00 89.44 310 TYR A O 1
ATOM 2296 N N . GLU A 1 311 ? 21.006 -8.116 -27.745 1.00 89.81 311 GLU A N 1
ATOM 2297 C CA . GLU A 1 311 ? 21.431 -9.349 -27.098 1.00 89.81 311 GLU A CA 1
ATOM 2298 C C . GLU A 1 311 ? 20.306 -9.788 -26.166 1.00 89.81 311 GLU A C 1
ATOM 2300 O O . GLU A 1 311 ? 19.763 -8.984 -25.405 1.00 89.81 311 GLU A O 1
ATOM 2305 N N . GLU A 1 312 ? 19.910 -11.053 -26.274 1.00 88.25 312 GLU A N 1
ATOM 2306 C CA . GLU A 1 312 ? 18.836 -11.594 -25.451 1.00 88.25 312 GLU A CA 1
ATOM 2307 C C . GLU A 1 312 ? 19.315 -11.706 -23.995 1.00 88.25 312 GLU A C 1
ATOM 2309 O O . GLU A 1 312 ? 20.433 -12.175 -23.750 1.00 88.25 312 GLU A O 1
ATOM 2314 N N . PRO A 1 313 ? 18.518 -11.260 -23.008 1.00 89.44 313 PRO A N 1
ATOM 2315 C CA . PRO A 1 313 ? 18.951 -11.295 -21.623 1.00 89.44 313 PRO A CA 1
ATOM 2316 C C . PRO A 1 313 ? 19.048 -12.747 -21.140 1.00 89.44 313 PRO A C 1
ATOM 2318 O O . PRO A 1 313 ? 18.256 -13.602 -21.533 1.00 89.44 313 PRO A O 1
ATOM 2321 N N . ALA A 1 314 ? 19.984 -13.020 -20.227 1.00 87.94 314 ALA A N 1
ATOM 2322 C CA . ALA A 1 314 ? 20.185 -14.339 -19.620 1.00 87.94 314 ALA A CA 1
ATOM 2323 C C . ALA A 1 314 ? 19.064 -14.697 -18.620 1.00 87.94 314 ALA A C 1
ATOM 2325 O O . ALA A 1 314 ? 19.298 -14.890 -17.428 1.00 87.94 314 ALA A O 1
ATOM 2326 N N . THR A 1 315 ? 17.817 -14.744 -19.088 1.00 85.25 315 THR A N 1
ATOM 2327 C CA . THR A 1 315 ? 16.640 -15.100 -18.293 1.00 85.25 315 THR A CA 1
ATOM 2328 C C . THR A 1 315 ? 15.923 -16.269 -18.948 1.00 85.25 315 THR A C 1
ATOM 2330 O O . THR A 1 315 ? 15.576 -16.193 -20.120 1.00 85.25 315 THR A O 1
ATOM 2333 N N . ALA A 1 316 ? 15.621 -17.319 -18.184 1.00 86.81 316 ALA A N 1
ATOM 2334 C CA . ALA A 1 316 ? 14.839 -18.454 -18.686 1.00 86.81 316 ALA A CA 1
ATOM 2335 C C . ALA A 1 316 ? 13.342 -18.130 -18.878 1.00 86.81 316 ALA A C 1
ATOM 2337 O O . ALA A 1 316 ? 12.597 -18.938 -19.426 1.00 86.81 316 ALA A O 1
ATOM 2338 N N . ASN A 1 317 ? 12.881 -16.972 -18.393 1.00 90.56 317 ASN A N 1
ATOM 2339 C CA . ASN A 1 317 ? 11.476 -16.591 -18.428 1.00 90.56 317 ASN A CA 1
ATOM 2340 C C . ASN A 1 317 ? 11.169 -15.741 -19.680 1.00 90.56 317 ASN A C 1
ATOM 2342 O O . ASN A 1 317 ? 11.623 -14.593 -19.754 1.00 90.56 317 ASN A O 1
ATOM 2346 N N . PRO A 1 318 ? 10.354 -16.244 -20.630 1.00 92.50 318 PRO A N 1
ATOM 2347 C CA . PRO A 1 318 ? 10.085 -15.558 -21.896 1.00 92.50 318 PRO A CA 1
ATOM 2348 C C . PRO A 1 318 ? 9.355 -14.223 -21.709 1.00 92.50 318 PRO A C 1
ATOM 2350 O O . PRO A 1 318 ? 9.511 -13.307 -22.513 1.00 92.50 318 PRO A O 1
ATOM 2353 N N . LYS A 1 319 ? 8.582 -14.075 -20.629 1.00 93.69 319 LYS A N 1
ATOM 2354 C CA . LYS A 1 319 ? 7.867 -12.835 -20.310 1.00 93.69 319 LYS A CA 1
ATOM 2355 C C . LYS A 1 319 ? 8.832 -11.703 -19.953 1.00 93.69 319 LYS A C 1
ATOM 2357 O O . LYS A 1 319 ? 8.659 -10.580 -20.421 1.00 93.69 319 LYS A O 1
ATOM 2362 N N . LEU A 1 320 ? 9.868 -12.009 -19.169 1.00 94.62 320 LEU A N 1
ATOM 2363 C CA . LEU A 1 320 ? 10.894 -11.038 -18.773 1.00 94.62 320 LEU A CA 1
ATOM 2364 C C . LEU A 1 320 ? 11.770 -10.649 -19.969 1.00 94.62 320 LEU A C 1
ATOM 2366 O O . LEU A 1 320 ? 12.039 -9.464 -20.169 1.00 94.62 320 LEU A O 1
ATOM 2370 N N . ALA A 1 321 ? 12.137 -11.629 -20.803 1.00 94.69 321 ALA A N 1
ATOM 2371 C CA . ALA A 1 321 ? 12.824 -11.386 -22.070 1.00 94.69 321 ALA A CA 1
ATOM 2372 C C . ALA A 1 321 ? 11.992 -10.493 -23.011 1.00 94.69 321 ALA A C 1
ATOM 2374 O O . ALA A 1 321 ? 12.528 -9.569 -23.623 1.00 94.69 321 ALA A O 1
ATOM 2375 N N . GLY A 1 322 ? 10.672 -10.704 -23.058 1.00 95.88 322 GLY A N 1
ATOM 2376 C CA . GLY A 1 322 ? 9.734 -9.863 -23.802 1.00 95.88 322 GLY A CA 1
ATOM 2377 C C . GLY A 1 322 ? 9.739 -8.401 -23.344 1.00 95.88 322 GLY A C 1
ATOM 2378 O O . GLY A 1 322 ? 9.910 -7.512 -24.171 1.00 95.88 322 GLY A O 1
ATOM 2379 N N . TRP A 1 323 ? 9.627 -8.137 -22.039 1.00 97.50 323 TRP A N 1
ATOM 2380 C CA . TRP A 1 323 ? 9.680 -6.767 -21.500 1.00 97.50 323 TRP A CA 1
ATOM 2381 C C . TRP A 1 323 ? 11.032 -6.089 -21.707 1.00 97.50 323 TRP A C 1
ATOM 2383 O O . TRP A 1 323 ? 11.100 -4.892 -21.975 1.00 97.50 323 TRP A O 1
ATOM 2393 N N . TYR A 1 324 ? 12.119 -6.851 -21.601 1.00 96.81 324 TYR A N 1
ATOM 2394 C CA . TYR A 1 324 ? 13.447 -6.349 -21.929 1.00 96.81 324 TYR A CA 1
ATOM 2395 C C . TYR A 1 324 ? 13.532 -5.937 -23.402 1.00 96.81 324 TYR A C 1
ATOM 2397 O O . TYR A 1 324 ? 14.017 -4.855 -23.722 1.00 96.81 324 TYR A O 1
ATOM 2405 N N . ARG A 1 325 ? 13.016 -6.771 -24.309 1.00 95.94 325 ARG A N 1
ATOM 2406 C CA . ARG A 1 325 ? 12.972 -6.452 -25.736 1.00 95.94 325 ARG A CA 1
ATOM 2407 C C . ARG A 1 325 ? 12.113 -5.221 -26.029 1.00 95.94 325 ARG A C 1
ATOM 2409 O O . ARG A 1 325 ? 12.560 -4.364 -26.776 1.00 95.94 325 ARG A O 1
ATOM 2416 N N . GLU A 1 326 ? 10.946 -5.102 -25.399 1.00 96.38 326 GLU A N 1
ATOM 2417 C CA . GLU A 1 326 ? 10.063 -3.928 -25.504 1.00 96.38 326 GLU A CA 1
ATOM 2418 C C . GLU A 1 326 ? 10.831 -2.638 -25.174 1.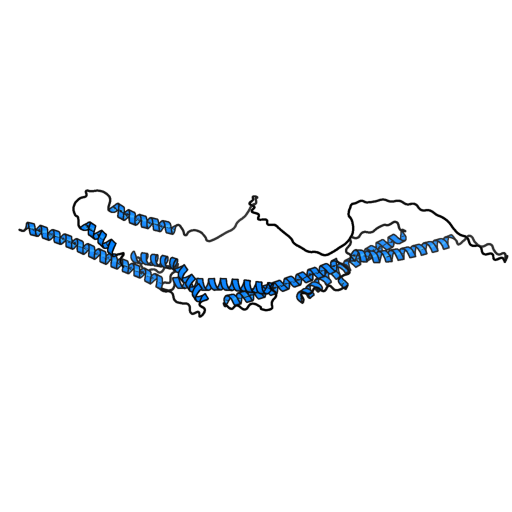00 96.38 326 GLU A C 1
ATOM 2420 O O . GLU A 1 326 ? 10.876 -1.719 -25.987 1.00 96.38 326 GLU A O 1
ATOM 2425 N N . GLY A 1 327 ? 11.549 -2.608 -24.045 1.00 95.38 327 GLY A N 1
ATOM 2426 C CA . GLY A 1 327 ? 12.365 -1.449 -23.673 1.00 95.38 327 GLY A CA 1
ATOM 2427 C C . GLY A 1 327 ? 13.547 -1.178 -24.615 1.00 95.38 327 GLY A C 1
ATOM 2428 O O . GLY A 1 327 ? 13.905 -0.022 -24.840 1.00 95.38 327 GLY A O 1
ATOM 2429 N N . PHE A 1 328 ? 14.157 -2.222 -25.182 1.00 95.94 328 PHE A N 1
ATOM 2430 C CA . PHE A 1 328 ? 15.226 -2.078 -26.176 1.00 95.94 328 PHE A CA 1
ATOM 2431 C C . PHE A 1 328 ? 14.713 -1.487 -27.497 1.00 95.94 328 PHE A C 1
ATOM 2433 O O . PHE A 1 328 ? 15.375 -0.632 -28.090 1.00 95.94 328 PHE A O 1
ATOM 2440 N N . ASP A 1 329 ? 13.547 -1.949 -27.953 1.00 94.81 329 ASP A N 1
ATOM 2441 C CA . ASP A 1 329 ? 12.920 -1.531 -29.205 1.00 94.81 329 ASP A CA 1
ATOM 2442 C C . ASP A 1 329 ? 12.398 -0.086 -29.105 1.00 94.81 329 ASP A C 1
ATOM 2444 O O . ASP A 1 329 ? 12.644 0.713 -30.011 1.00 94.81 329 ASP A O 1
ATOM 2448 N N . GLU A 1 330 ? 11.782 0.297 -27.979 1.00 94.31 330 GLU A N 1
ATOM 2449 C CA . GLU A 1 330 ? 11.359 1.682 -27.703 1.00 94.31 330 GLU A CA 1
ATOM 2450 C C . GLU A 1 330 ? 12.530 2.674 -27.770 1.00 94.31 330 GLU A C 1
ATOM 2452 O O . GLU A 1 330 ? 12.397 3.783 -28.288 1.00 94.31 330 GLU A O 1
ATOM 2457 N N . ALA A 1 331 ? 13.706 2.258 -27.300 1.00 92.19 331 ALA A N 1
ATOM 2458 C CA . ALA A 1 331 ? 14.902 3.090 -27.274 1.00 92.19 331 ALA A CA 1
ATOM 2459 C C . ALA A 1 331 ? 15.587 3.249 -28.644 1.00 92.19 331 ALA A C 1
ATOM 2461 O O . ALA A 1 331 ? 16.467 4.099 -28.790 1.00 92.19 331 ALA A O 1
ATOM 2462 N N . GLN A 1 332 ? 15.217 2.461 -29.665 1.00 89.94 332 GLN A N 1
ATOM 2463 C CA . GLN A 1 332 ? 15.888 2.507 -30.972 1.00 89.94 332 GLN A CA 1
ATOM 2464 C C . GLN A 1 332 ? 15.778 3.873 -31.654 1.00 89.94 332 GLN A C 1
ATOM 2466 O O . GLN A 1 332 ? 16.722 4.284 -32.332 1.00 89.94 332 GLN A O 1
ATOM 2471 N N . GLY A 1 333 ? 14.658 4.580 -31.473 1.00 87.56 333 GLY A N 1
ATOM 2472 C CA . GLY A 1 333 ? 14.468 5.926 -32.019 1.00 87.56 333 GLY A CA 1
ATOM 2473 C C . GLY A 1 333 ? 15.511 6.910 -31.482 1.00 87.56 333 GLY A C 1
ATOM 2474 O O . GLY A 1 333 ? 16.253 7.516 -32.261 1.00 87.56 333 GLY A O 1
ATOM 2475 N N . ASP A 1 334 ? 15.624 6.988 -30.155 1.00 88.38 334 ASP A N 1
ATOM 2476 C CA . ASP A 1 334 ? 16.578 7.851 -29.448 1.00 88.38 334 ASP A CA 1
ATOM 2477 C C . ASP A 1 334 ? 18.029 7.487 -29.803 1.00 88.38 334 ASP A C 1
ATOM 2479 O O . ASP A 1 334 ? 18.848 8.341 -30.161 1.00 88.38 334 ASP A O 1
ATOM 2483 N N . VAL A 1 335 ? 18.342 6.186 -29.792 1.00 90.81 335 VAL A N 1
ATOM 2484 C CA . VAL A 1 335 ? 19.665 5.655 -30.145 1.00 90.81 335 VAL A CA 1
ATOM 2485 C C . VAL A 1 335 ? 20.043 6.023 -31.580 1.00 90.81 335 VAL A C 1
ATOM 2487 O O . VAL A 1 335 ? 21.186 6.412 -31.836 1.00 90.81 335 VAL A O 1
ATOM 2490 N N . GLN A 1 336 ? 19.113 5.920 -32.533 1.00 89.69 336 GLN A N 1
ATOM 2491 C CA . GLN A 1 336 ? 19.376 6.274 -33.926 1.00 89.69 336 GLN A CA 1
ATOM 2492 C C . GLN A 1 336 ? 19.585 7.782 -34.102 1.00 89.69 336 GLN A C 1
ATOM 2494 O O . GLN A 1 336 ? 20.471 8.179 -34.862 1.00 89.69 336 GLN A O 1
ATOM 2499 N N . GLY A 1 337 ? 18.833 8.617 -33.379 1.00 88.31 337 GLY A N 1
ATOM 2500 C CA . GLY A 1 337 ? 19.046 10.066 -33.339 1.00 88.31 337 GLY A CA 1
ATOM 2501 C C . GLY A 1 337 ? 20.466 10.418 -32.887 1.00 88.31 337 GLY A C 1
ATOM 2502 O O . GLY A 1 337 ? 21.197 11.119 -33.594 1.00 88.31 337 GLY A O 1
ATOM 2503 N N . SER A 1 338 ? 20.906 9.833 -31.774 1.00 88.62 338 SER A N 1
ATOM 2504 C CA . SER A 1 338 ? 22.255 10.033 -31.234 1.00 88.62 338 SER A CA 1
ATOM 2505 C C . SER A 1 338 ? 23.354 9.488 -32.160 1.00 88.62 338 SER A C 1
ATOM 2507 O O . SER A 1 338 ? 24.381 10.144 -32.359 1.00 88.62 338 SER A O 1
ATOM 2509 N N . LYS A 1 339 ? 23.134 8.334 -32.811 1.00 90.94 339 LYS A N 1
ATOM 2510 C CA . LYS A 1 339 ? 24.054 7.783 -33.826 1.00 90.94 339 LYS A CA 1
ATOM 2511 C C . LYS A 1 339 ? 24.173 8.706 -35.040 1.00 90.94 339 LYS A C 1
ATOM 2513 O O . LYS A 1 339 ? 25.280 8.916 -35.529 1.00 90.94 339 LYS A O 1
ATOM 2518 N N . ASN A 1 340 ? 23.064 9.271 -35.517 1.00 91.56 340 ASN A N 1
ATOM 2519 C CA . ASN A 1 340 ? 23.065 10.202 -36.646 1.00 91.56 340 ASN A CA 1
ATOM 2520 C C . ASN A 1 340 ? 23.831 11.488 -36.316 1.00 91.56 340 ASN A C 1
ATOM 2522 O O . ASN A 1 340 ? 24.589 11.969 -37.155 1.00 91.56 340 ASN A O 1
ATOM 2526 N N . ASN A 1 341 ? 23.690 12.010 -35.094 1.00 89.19 341 ASN A N 1
ATOM 2527 C CA . ASN A 1 341 ? 24.455 13.172 -34.643 1.00 89.19 341 ASN A CA 1
ATOM 2528 C C . ASN A 1 341 ? 25.965 12.869 -34.610 1.00 89.19 341 ASN A C 1
ATOM 2530 O O . ASN A 1 341 ? 26.759 13.580 -35.225 1.00 89.19 341 ASN A O 1
ATOM 2534 N N . ALA A 1 342 ? 26.363 11.750 -33.994 1.00 90.50 342 ALA A N 1
ATOM 2535 C CA . ALA A 1 342 ? 27.758 11.303 -33.982 1.00 90.50 342 ALA A CA 1
ATOM 2536 C C . ALA A 1 342 ? 28.323 11.125 -35.404 1.00 90.50 342 ALA A C 1
ATOM 2538 O O . ALA A 1 342 ? 29.428 11.579 -35.706 1.00 90.50 342 ALA A O 1
ATOM 2539 N N . PHE A 1 343 ? 27.544 10.508 -36.299 1.00 93.31 343 PHE A N 1
ATOM 2540 C CA . PHE A 1 343 ? 27.890 10.345 -37.709 1.00 93.31 343 PHE A CA 1
ATOM 2541 C C . PHE A 1 343 ? 28.083 11.694 -38.411 1.00 93.31 343 PHE A C 1
ATOM 2543 O O . PHE A 1 343 ? 29.081 11.882 -39.105 1.00 93.31 343 PHE A O 1
ATOM 2550 N N . LEU A 1 344 ? 27.174 12.652 -38.210 1.00 92.31 344 LEU A N 1
ATOM 2551 C CA . LEU A 1 344 ? 27.274 13.986 -38.801 1.00 92.31 344 LEU A CA 1
ATOM 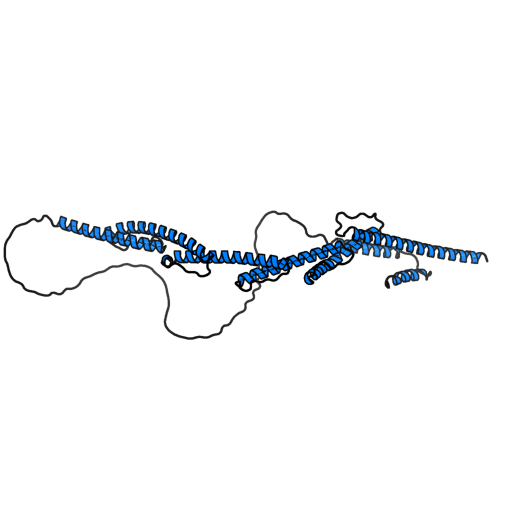2552 C C . LEU A 1 344 ? 28.543 14.706 -38.335 1.00 92.31 344 LEU A C 1
ATOM 2554 O O . LEU A 1 344 ? 29.269 15.240 -39.170 1.00 92.31 344 LEU A O 1
ATOM 2558 N N . LEU A 1 345 ? 28.851 14.663 -37.033 1.00 91.38 345 LEU A N 1
ATOM 2559 C CA . LEU A 1 345 ? 30.072 15.248 -36.468 1.00 91.38 345 LEU A CA 1
ATOM 2560 C C . LEU A 1 345 ? 31.343 14.655 -37.099 1.00 91.38 345 LEU A C 1
ATOM 2562 O O . LEU A 1 345 ? 32.292 15.388 -37.384 1.00 91.38 345 LEU A O 1
ATOM 2566 N N . GLY A 1 346 ? 31.347 13.347 -37.364 1.00 91.19 346 GLY A N 1
ATOM 2567 C CA . GLY A 1 346 ? 32.429 12.687 -38.091 1.00 91.19 346 GLY A CA 1
ATOM 2568 C C . GLY A 1 346 ? 32.503 13.110 -39.560 1.00 91.19 346 GLY A C 1
ATOM 2569 O O . GLY A 1 346 ? 33.590 13.362 -40.076 1.00 91.19 346 GLY A O 1
ATOM 2570 N N . ALA A 1 347 ? 31.357 13.236 -40.232 1.00 91.69 347 ALA A N 1
ATOM 2571 C CA . ALA A 1 347 ? 31.286 13.602 -41.645 1.00 91.69 347 ALA A CA 1
ATOM 2572 C C . ALA A 1 347 ? 31.749 15.042 -41.923 1.00 91.69 347 ALA A C 1
ATOM 2574 O O . ALA A 1 347 ? 32.389 15.296 -42.940 1.00 91.69 347 ALA A O 1
ATOM 2575 N N . ILE A 1 348 ? 31.495 15.978 -41.004 1.00 91.00 348 ILE A N 1
ATOM 2576 C CA . ILE A 1 348 ? 31.993 17.360 -41.110 1.00 91.00 348 ILE A CA 1
ATOM 2577 C C . ILE A 1 348 ? 33.482 17.500 -40.743 1.00 91.00 348 ILE A C 1
ATOM 2579 O O . ILE A 1 348 ? 34.020 18.603 -40.786 1.00 91.00 348 ILE A O 1
ATOM 2583 N N . GLY A 1 349 ? 34.154 16.407 -40.362 1.00 84.94 349 GLY A N 1
ATOM 2584 C CA . GLY A 1 349 ? 35.589 16.398 -40.073 1.00 84.94 349 GLY A CA 1
ATOM 2585 C C . GLY A 1 349 ? 35.975 17.003 -38.723 1.00 84.94 349 GLY A C 1
ATOM 2586 O O . GLY A 1 349 ? 37.123 17.413 -38.556 1.00 84.94 349 GLY A O 1
ATOM 2587 N N . ARG A 1 350 ? 35.055 17.066 -37.747 1.00 85.56 350 ARG A N 1
ATOM 2588 C CA . ARG A 1 350 ? 35.426 17.461 -36.378 1.00 85.56 350 ARG A CA 1
ATOM 2589 C C . ARG A 1 350 ? 36.371 16.431 -35.762 1.00 85.56 350 ARG A C 1
ATOM 2591 O O . ARG A 1 350 ? 36.402 15.273 -36.171 1.00 85.56 350 ARG A O 1
ATOM 2598 N N . THR A 1 351 ? 37.138 16.851 -34.760 1.00 86.25 351 THR A N 1
ATOM 2599 C CA . THR A 1 351 ? 37.967 15.939 -33.966 1.00 86.25 351 THR A CA 1
ATOM 2600 C C . THR A 1 351 ? 37.073 15.031 -33.130 1.00 86.25 351 THR A C 1
ATOM 2602 O O . THR A 1 351 ? 36.074 15.485 -32.570 1.00 86.25 351 THR A O 1
ATOM 2605 N N . TYR A 1 352 ? 37.431 13.749 -33.036 1.00 87.62 352 TYR A N 1
ATOM 2606 C CA . TYR A 1 352 ? 36.736 12.826 -32.148 1.00 87.62 352 TYR A CA 1
ATOM 2607 C C . TYR A 1 352 ? 36.867 13.311 -30.703 1.00 87.62 352 TYR A C 1
ATOM 2609 O O . TYR A 1 352 ? 37.970 13.371 -30.161 1.00 87.62 352 TYR A O 1
ATOM 2617 N N . LYS A 1 353 ? 35.733 13.641 -30.091 1.00 85.06 353 LYS A N 1
ATOM 2618 C CA . LYS A 1 353 ? 35.607 13.877 -28.658 1.00 85.06 353 LYS A CA 1
ATOM 2619 C C . LYS A 1 353 ? 34.339 13.175 -28.196 1.00 85.06 353 LYS A C 1
ATOM 2621 O O . LYS A 1 353 ? 33.270 13.420 -28.760 1.00 85.06 353 LYS A O 1
ATOM 2626 N N . TYR A 1 354 ? 34.481 12.279 -27.227 1.00 84.75 354 TYR A N 1
ATOM 2627 C CA . TYR A 1 354 ? 33.336 11.654 -26.582 1.00 84.75 354 TYR A CA 1
ATOM 2628 C C . TYR A 1 354 ? 32.669 12.695 -25.662 1.00 84.75 354 TYR A C 1
ATOM 2630 O O . TYR A 1 354 ? 33.385 13.310 -24.868 1.00 84.75 354 TYR A O 1
ATOM 2638 N N . PRO A 1 355 ? 31.366 12.982 -25.821 1.00 82.12 355 PRO A N 1
ATOM 2639 C CA . PRO A 1 355 ? 30.667 13.936 -24.965 1.00 82.12 355 PRO A CA 1
ATOM 2640 C C . PRO A 1 355 ? 30.496 13.377 -23.548 1.00 82.12 355 PRO A C 1
ATOM 2642 O O . PRO A 1 355 ? 30.149 12.208 -23.391 1.00 82.12 355 PRO A O 1
ATOM 2645 N N . ASP A 1 356 ? 30.685 14.216 -22.528 1.00 79.31 356 ASP A N 1
ATOM 2646 C CA . ASP A 1 356 ? 30.489 13.821 -21.123 1.00 79.31 356 ASP A CA 1
ATOM 2647 C C . ASP A 1 356 ? 29.004 13.553 -20.796 1.00 79.31 356 ASP A C 1
ATOM 2649 O O . ASP A 1 356 ? 28.688 12.819 -19.864 1.00 79.31 356 ASP A O 1
ATOM 2653 N N . ASP A 1 357 ? 28.091 14.122 -21.586 1.00 80.56 357 ASP A N 1
ATOM 2654 C CA . ASP A 1 357 ? 26.634 13.985 -21.503 1.00 80.56 357 ASP A CA 1
ATOM 2655 C C . ASP A 1 357 ? 26.057 12.966 -22.505 1.00 80.56 357 ASP A C 1
ATOM 2657 O O . ASP A 1 357 ? 24.842 12.895 -22.698 1.00 80.56 357 ASP A O 1
ATOM 2661 N N . ALA A 1 358 ? 26.905 12.168 -23.161 1.00 77.06 358 ALA A N 1
ATOM 2662 C CA . ALA A 1 358 ? 26.448 11.195 -24.144 1.00 77.06 358 ALA A CA 1
ATOM 2663 C C . ALA A 1 358 ? 25.677 10.037 -23.492 1.00 77.06 358 ALA A C 1
ATOM 2665 O O . ALA A 1 358 ? 26.217 9.279 -22.687 1.00 77.06 358 ALA A O 1
ATOM 2666 N N . GLU A 1 359 ? 24.427 9.845 -23.923 1.00 79.69 359 GLU A N 1
ATOM 2667 C CA . GLU A 1 359 ? 23.618 8.684 -23.529 1.00 79.69 359 GLU A CA 1
ATOM 2668 C C . GLU A 1 359 ? 24.116 7.379 -24.179 1.00 79.69 359 GLU A C 1
ATOM 2670 O O . GLU A 1 359 ? 23.971 6.305 -23.602 1.00 79.69 359 GLU A O 1
ATOM 2675 N N . LEU A 1 360 ? 24.716 7.460 -25.376 1.00 87.00 360 LEU A N 1
ATOM 2676 C CA . LEU A 1 360 ? 25.322 6.319 -26.077 1.00 87.00 360 LEU A CA 1
ATOM 2677 C C . LEU A 1 360 ? 26.644 5.917 -25.435 1.00 87.00 360 LEU A C 1
ATOM 2679 O O . LEU A 1 360 ? 27.447 6.787 -25.132 1.00 87.00 360 LEU A O 1
ATOM 2683 N N . SER A 1 361 ? 26.950 4.619 -25.389 1.00 88.38 361 SER A N 1
ATOM 2684 C CA . SER A 1 361 ? 28.296 4.178 -25.012 1.00 88.38 361 SER A CA 1
ATOM 2685 C C . SER A 1 361 ? 29.363 4.688 -25.980 1.00 88.38 361 SER A C 1
ATOM 2687 O O . SER A 1 361 ? 29.128 4.849 -27.184 1.00 88.38 361 SER A O 1
ATOM 2689 N N . GLU A 1 362 ? 30.585 4.859 -25.469 1.00 89.25 362 GLU A N 1
ATOM 2690 C CA . GLU A 1 362 ? 31.731 5.293 -26.269 1.00 89.25 362 GLU A CA 1
ATOM 2691 C C . GLU A 1 362 ? 31.943 4.411 -27.503 1.00 89.25 362 GLU A C 1
ATOM 2693 O O . GLU A 1 362 ? 32.159 4.916 -28.604 1.00 89.25 362 GLU A O 1
ATOM 2698 N N . ALA A 1 363 ? 31.808 3.091 -27.363 1.00 88.50 363 ALA A N 1
ATOM 2699 C CA . ALA A 1 363 ? 31.966 2.160 -28.475 1.00 88.50 363 ALA A CA 1
ATOM 2700 C C . ALA A 1 363 ? 30.935 2.401 -29.593 1.00 88.50 363 ALA A C 1
ATOM 2702 O O . ALA A 1 363 ? 31.287 2.408 -30.780 1.00 88.50 363 ALA A O 1
ATOM 2703 N N . VAL A 1 364 ? 29.667 2.624 -29.230 1.00 88.94 364 VAL A N 1
ATOM 2704 C CA . VAL A 1 364 ? 28.584 2.882 -30.188 1.00 88.94 364 VAL A CA 1
ATOM 2705 C C . VAL A 1 364 ? 28.764 4.254 -30.840 1.00 88.94 364 VAL A C 1
ATOM 2707 O O . VAL A 1 364 ? 28.695 4.363 -32.069 1.00 88.94 364 VAL A O 1
ATOM 2710 N N . TYR A 1 365 ? 29.069 5.276 -30.038 1.00 90.94 365 TYR A N 1
ATOM 2711 C CA . TYR A 1 365 ? 29.326 6.637 -30.502 1.00 90.94 365 TYR A CA 1
ATOM 2712 C C . TYR A 1 365 ? 30.519 6.691 -31.468 1.00 90.94 365 TYR A C 1
ATOM 2714 O O . TYR A 1 365 ? 30.403 7.192 -32.589 1.00 90.94 365 TYR A O 1
ATOM 2722 N N . LYS A 1 366 ? 31.652 6.090 -31.087 1.00 91.94 366 LYS A N 1
ATOM 2723 C CA . LYS A 1 366 ? 32.871 6.013 -31.901 1.00 91.94 366 LYS A CA 1
ATOM 2724 C C . LYS A 1 366 ? 32.626 5.329 -33.235 1.00 91.94 366 LYS A C 1
ATOM 2726 O O . LYS A 1 366 ? 33.092 5.819 -34.262 1.00 91.94 366 LYS A O 1
ATOM 2731 N N . ARG A 1 367 ? 31.876 4.224 -33.255 1.00 92.19 367 ARG A N 1
ATOM 2732 C CA . ARG A 1 367 ? 31.558 3.522 -34.506 1.00 92.19 367 ARG A CA 1
ATOM 2733 C C . ARG A 1 367 ? 30.733 4.395 -35.452 1.00 92.19 367 ARG A C 1
ATOM 2735 O O . ARG A 1 367 ? 31.025 4.423 -36.647 1.00 92.19 367 ARG A O 1
ATOM 2742 N N . ALA A 1 368 ? 29.733 5.108 -34.934 1.00 91.25 368 ALA A N 1
ATOM 2743 C CA . ALA A 1 368 ? 28.916 6.019 -35.733 1.00 91.25 368 ALA A CA 1
ATOM 2744 C C . ALA A 1 368 ? 29.746 7.193 -36.278 1.00 91.25 368 ALA A C 1
ATOM 2746 O O . ALA A 1 368 ? 29.713 7.474 -37.477 1.00 91.25 368 ALA A O 1
ATOM 2747 N N . PHE A 1 369 ? 30.566 7.807 -35.425 1.00 93.56 369 PHE A N 1
ATOM 2748 C CA . PHE A 1 369 ? 31.454 8.906 -35.789 1.00 93.56 369 PHE A CA 1
ATOM 2749 C C . PHE A 1 369 ? 32.486 8.519 -36.860 1.00 93.56 369 PHE A C 1
ATOM 2751 O O . PHE A 1 369 ? 32.628 9.207 -37.873 1.00 93.56 369 PHE A O 1
ATOM 2758 N N . LEU A 1 370 ? 33.174 7.385 -36.688 1.00 93.44 370 LEU A N 1
ATOM 2759 C CA . LEU A 1 370 ? 34.117 6.872 -37.688 1.00 93.44 370 LEU A CA 1
ATOM 2760 C C . LEU A 1 370 ? 33.414 6.550 -39.011 1.00 93.44 370 LEU A C 1
ATOM 2762 O O . LEU A 1 370 ? 33.966 6.815 -40.077 1.00 93.44 370 LEU A O 1
ATOM 2766 N N . GLY A 1 371 ? 32.179 6.040 -38.954 1.00 91.88 371 GLY A N 1
ATOM 2767 C CA . GLY A 1 371 ? 31.338 5.865 -40.138 1.00 91.88 371 GLY A CA 1
ATOM 2768 C C . GLY A 1 371 ? 31.143 7.171 -40.913 1.00 91.88 371 GLY A C 1
ATOM 2769 O O . GLY A 1 371 ? 31.268 7.176 -42.138 1.00 91.88 371 GLY A O 1
ATOM 2770 N N . GLY A 1 372 ? 30.922 8.281 -40.204 1.00 92.06 372 GLY A N 1
ATOM 2771 C CA . GLY A 1 372 ? 30.827 9.622 -40.783 1.00 92.06 372 GLY A CA 1
ATOM 2772 C C . GLY A 1 372 ? 32.109 10.061 -41.486 1.00 92.06 372 GLY A C 1
ATOM 2773 O O . GLY A 1 372 ? 32.068 10.491 -42.639 1.00 92.06 372 GLY A O 1
ATOM 2774 N N . GLN A 1 373 ? 33.264 9.881 -40.837 1.00 92.31 373 GLN A N 1
ATOM 2775 C CA . GLN A 1 373 ? 34.564 10.218 -41.433 1.00 92.31 373 GLN A CA 1
ATOM 2776 C C . GLN A 1 373 ? 34.854 9.412 -42.704 1.00 92.31 373 GLN A C 1
ATOM 2778 O O . GLN A 1 373 ? 35.333 9.959 -43.700 1.00 92.31 373 GLN A O 1
ATOM 2783 N N . VAL A 1 374 ? 34.555 8.110 -42.687 1.00 93.38 374 VAL A N 1
ATOM 2784 C CA . VAL A 1 374 ? 34.719 7.239 -43.859 1.00 93.38 374 VAL A CA 1
ATOM 2785 C C . VAL A 1 374 ? 33.790 7.684 -44.989 1.00 93.38 374 VAL A C 1
ATOM 2787 O O . VAL A 1 374 ? 34.232 7.786 -46.133 1.00 93.38 374 VAL A O 1
ATOM 2790 N N . ALA A 1 375 ? 32.532 8.011 -44.681 1.00 91.38 375 ALA A N 1
ATOM 2791 C CA . ALA A 1 375 ? 31.582 8.514 -45.668 1.00 91.38 375 ALA A CA 1
ATOM 2792 C C . ALA A 1 375 ? 32.056 9.831 -46.306 1.00 91.38 375 ALA A C 1
ATOM 2794 O O . ALA A 1 375 ? 32.044 9.950 -47.530 1.00 91.38 375 ALA A O 1
ATOM 2795 N N . ALA A 1 376 ? 32.553 10.779 -45.507 1.00 90.44 376 ALA A N 1
ATOM 2796 C CA . ALA A 1 376 ? 33.098 12.040 -46.006 1.00 90.44 376 ALA A CA 1
ATOM 2797 C C . ALA A 1 376 ? 34.354 11.843 -46.866 1.00 90.44 376 ALA A C 1
ATOM 2799 O O . ALA A 1 376 ? 34.488 12.466 -47.920 1.00 90.44 376 ALA A O 1
ATOM 2800 N N . ARG A 1 377 ? 35.256 10.933 -46.473 1.00 89.50 377 ARG A N 1
ATOM 2801 C CA . ARG A 1 377 ? 36.442 10.591 -47.274 1.00 89.50 377 ARG A CA 1
ATOM 2802 C C . ARG A 1 377 ? 36.050 9.991 -48.624 1.00 89.50 377 ARG A C 1
ATOM 2804 O O . ARG A 1 377 ? 36.598 10.401 -49.645 1.00 89.50 377 ARG A O 1
ATOM 2811 N N . ASN A 1 378 ? 35.094 9.065 -48.637 1.00 89.94 378 ASN A N 1
ATOM 2812 C CA . ASN A 1 378 ? 34.589 8.458 -49.868 1.00 89.94 378 ASN A CA 1
ATOM 2813 C C . ASN A 1 378 ? 33.898 9.495 -50.763 1.00 89.94 378 ASN A C 1
ATOM 2815 O O . ASN A 1 378 ? 34.111 9.497 -51.973 1.00 89.94 378 ASN A O 1
ATOM 2819 N N . PHE A 1 379 ? 33.133 10.418 -50.173 1.00 87.50 379 PHE A N 1
ATOM 2820 C CA . PHE A 1 379 ? 32.508 11.521 -50.900 1.00 87.50 379 PHE A CA 1
ATOM 2821 C C . PHE A 1 379 ? 33.545 12.470 -51.520 1.00 87.50 379 PHE A C 1
ATOM 2823 O O . PHE A 1 379 ? 33.451 12.798 -52.699 1.00 87.50 379 PHE A O 1
ATOM 2830 N N . MET A 1 380 ? 34.594 12.843 -50.780 1.00 85.62 380 MET A N 1
ATOM 2831 C CA . MET A 1 380 ? 35.694 13.658 -51.309 1.00 85.62 380 MET A CA 1
ATOM 2832 C C . MET A 1 380 ? 36.485 12.942 -52.410 1.00 85.62 380 MET A C 1
ATOM 2834 O O . MET A 1 380 ? 36.866 13.567 -53.398 1.00 85.62 380 MET A O 1
ATOM 2838 N N . ALA A 1 381 ? 36.727 11.636 -52.273 1.00 88.62 381 ALA A N 1
ATOM 2839 C CA . ALA A 1 381 ? 37.363 10.839 -53.320 1.00 88.62 381 ALA A CA 1
ATOM 2840 C C . ALA A 1 381 ? 36.505 10.800 -54.595 1.00 88.62 381 ALA A C 1
ATOM 2842 O O . ALA A 1 381 ? 37.027 10.990 -55.692 1.00 88.62 381 ALA A O 1
ATOM 2843 N N . PHE A 1 382 ? 35.187 10.638 -54.446 1.00 89.81 382 PHE A N 1
ATOM 2844 C CA . PHE A 1 382 ? 34.241 10.712 -55.554 1.00 89.81 382 PHE A CA 1
ATOM 2845 C C . PHE A 1 382 ? 34.256 12.091 -56.229 1.00 89.81 382 PHE A C 1
ATOM 2847 O O . PHE A 1 382 ? 34.382 12.165 -57.447 1.00 89.81 382 PHE A O 1
ATOM 2854 N N . LEU A 1 383 ? 34.221 13.185 -55.461 1.00 89.62 383 LEU A N 1
ATOM 2855 C CA . LEU A 1 383 ? 34.321 14.539 -56.016 1.00 89.62 383 LEU A CA 1
ATOM 2856 C C . LEU A 1 383 ? 35.633 14.760 -56.776 1.00 89.62 383 LEU A C 1
ATOM 2858 O O . LEU A 1 383 ? 35.617 15.326 -57.864 1.00 89.62 383 LEU A O 1
ATOM 2862 N N . ARG A 1 384 ? 36.765 14.281 -56.247 1.00 88.94 384 ARG A N 1
ATOM 2863 C CA . ARG A 1 384 ? 38.059 14.344 -56.945 1.00 88.94 384 ARG A CA 1
ATOM 2864 C C . ARG A 1 384 ? 38.037 13.568 -58.256 1.00 88.94 384 ARG A C 1
ATOM 2866 O O . ARG A 1 384 ? 38.548 14.068 -59.250 1.00 88.94 384 ARG A O 1
ATOM 2873 N N . PHE A 1 385 ? 37.434 12.382 -58.268 1.00 91.44 385 PHE A N 1
ATOM 2874 C CA . PHE A 1 385 ? 37.263 11.601 -59.489 1.00 91.44 385 PHE A CA 1
ATOM 2875 C C . PHE A 1 385 ? 36.403 12.348 -60.515 1.00 91.44 385 PHE A C 1
ATOM 2877 O O . PHE A 1 385 ? 36.802 12.466 -61.669 1.00 91.44 385 PHE A O 1
ATOM 2884 N N . VAL A 1 386 ? 35.273 12.924 -60.094 1.00 91.94 386 VAL A N 1
ATOM 2885 C CA . VAL A 1 386 ? 34.407 13.723 -60.975 1.00 91.94 386 VAL A CA 1
ATOM 2886 C C . VAL A 1 386 ? 35.159 14.934 -61.533 1.00 91.94 386 VAL A C 1
ATOM 2888 O O . VAL A 1 386 ? 35.129 15.150 -62.740 1.00 91.94 386 VAL A O 1
ATOM 2891 N N . LEU A 1 387 ? 35.882 15.681 -60.693 1.00 91.62 387 LEU A N 1
ATOM 2892 C CA . LEU A 1 387 ? 36.703 16.818 -61.126 1.00 91.62 387 LEU A CA 1
ATOM 2893 C C . LEU A 1 387 ? 37.826 16.402 -62.085 1.00 91.62 387 LEU A C 1
ATOM 2895 O O . LEU A 1 387 ? 38.125 17.117 -63.036 1.00 91.62 387 LEU A O 1
ATOM 2899 N N . PHE A 1 388 ? 38.442 15.241 -61.862 1.00 92.19 388 PHE A N 1
ATOM 2900 C CA . PHE A 1 388 ? 39.458 14.700 -62.759 1.00 92.19 388 PHE A CA 1
ATOM 2901 C C . PHE A 1 388 ? 38.866 14.342 -64.127 1.00 92.19 388 PHE A C 1
ATOM 2903 O O . PHE A 1 388 ? 39.426 14.718 -65.154 1.00 92.19 388 PHE A O 1
ATOM 2910 N N . VAL A 1 389 ? 37.711 13.670 -64.156 1.00 92.81 389 VAL A N 1
ATOM 2911 C CA . VAL A 1 389 ? 37.018 13.309 -65.402 1.00 92.81 389 VAL A CA 1
ATOM 2912 C C . VAL A 1 389 ? 36.579 14.555 -66.170 1.00 92.81 389 VAL A C 1
ATOM 2914 O O . VAL A 1 389 ? 36.771 14.615 -67.385 1.00 92.81 389 VAL A O 1
ATOM 2917 N N . THR A 1 390 ? 36.039 15.575 -65.496 1.00 90.81 390 THR A N 1
ATOM 2918 C CA . THR A 1 390 ? 35.637 16.824 -66.160 1.00 90.81 390 THR A CA 1
ATOM 2919 C C . THR A 1 390 ? 36.840 17.604 -66.690 1.00 90.81 390 THR A C 1
ATOM 2921 O O . THR A 1 390 ? 36.796 18.069 -67.830 1.00 90.81 390 THR A O 1
ATOM 2924 N N . ALA A 1 391 ? 37.938 17.687 -65.931 1.00 91.81 391 ALA A N 1
ATOM 2925 C CA . ALA A 1 391 ? 39.184 18.301 -66.390 1.00 91.81 391 ALA A CA 1
ATOM 2926 C C . ALA A 1 391 ? 39.786 17.555 -67.594 1.00 91.81 391 ALA A C 1
ATOM 2928 O O . ALA A 1 391 ? 40.174 18.186 -68.578 1.00 91.81 391 ALA A O 1
ATOM 2929 N N . ALA A 1 392 ? 39.805 16.218 -67.563 1.00 92.31 392 ALA A N 1
ATOM 2930 C CA . ALA A 1 392 ? 40.265 15.396 -68.679 1.00 92.31 392 ALA A CA 1
ATOM 2931 C C . ALA A 1 392 ? 39.397 15.604 -69.931 1.00 92.31 392 ALA A C 1
ATOM 2933 O O . ALA A 1 392 ? 39.933 15.826 -71.015 1.00 92.31 392 ALA A O 1
ATOM 2934 N N . CYS A 1 393 ? 38.066 15.624 -69.790 1.00 92.12 393 CYS A N 1
ATOM 2935 C CA . CYS A 1 393 ? 37.155 15.919 -70.901 1.00 92.12 393 CYS A CA 1
ATOM 2936 C C . CYS A 1 393 ? 37.398 17.318 -71.489 1.00 92.12 393 CYS A C 1
ATOM 2938 O O . CYS A 1 393 ? 37.408 17.488 -72.710 1.00 92.12 393 CYS A O 1
ATOM 2940 N N . TRP A 1 394 ? 37.627 18.322 -70.637 1.00 93.69 394 TRP A N 1
ATOM 2941 C CA . TRP A 1 394 ? 37.939 19.681 -71.079 1.00 93.69 394 TRP A CA 1
ATOM 2942 C C . TRP A 1 394 ? 39.260 19.748 -71.864 1.00 93.69 394 TRP A C 1
ATOM 2944 O O . TRP A 1 394 ? 39.309 20.369 -72.929 1.00 93.69 394 TRP A O 1
ATOM 2954 N N . LEU A 1 395 ? 40.307 19.059 -71.393 1.00 93.75 395 LEU A N 1
ATOM 2955 C CA . LEU A 1 395 ? 41.599 18.972 -72.084 1.00 93.75 395 LEU A CA 1
ATOM 2956 C C . LEU A 1 395 ? 41.490 18.246 -73.430 1.00 93.75 395 LEU A C 1
ATOM 2958 O O . LEU A 1 395 ? 42.002 18.752 -74.428 1.00 93.75 395 LEU A O 1
ATOM 2962 N N . VAL A 1 396 ? 40.776 17.116 -73.492 1.00 93.94 396 VAL A N 1
ATOM 2963 C CA . VAL A 1 396 ? 40.535 16.378 -74.746 1.00 93.94 396 VAL A CA 1
ATOM 2964 C C . VAL A 1 396 ? 39.836 17.271 -75.773 1.00 93.94 396 VAL A C 1
ATOM 2966 O O . VAL A 1 396 ? 40.266 17.338 -76.923 1.00 93.94 396 VAL A O 1
ATOM 2969 N N . ARG A 1 397 ? 38.817 18.038 -75.360 1.00 91.31 397 ARG A N 1
ATOM 2970 C CA . ARG A 1 397 ? 38.140 18.998 -76.247 1.00 91.31 397 ARG A CA 1
ATOM 2971 C C . ARG A 1 397 ? 39.105 20.051 -76.798 1.00 91.31 397 ARG A C 1
ATOM 2973 O O . ARG A 1 397 ? 39.060 20.349 -77.989 1.00 91.31 397 ARG A O 1
ATOM 2980 N N . ARG A 1 398 ? 39.976 20.621 -75.958 1.00 90.00 398 ARG A N 1
ATOM 2981 C CA . ARG A 1 398 ? 40.982 21.610 -76.390 1.00 90.00 398 ARG A CA 1
ATOM 2982 C C . ARG A 1 398 ? 41.997 21.013 -77.363 1.00 90.00 398 ARG A C 1
ATOM 2984 O O . ARG A 1 398 ? 42.335 21.671 -78.343 1.00 90.00 398 ARG A O 1
ATOM 2991 N N . PHE A 1 399 ? 42.428 19.777 -77.126 1.00 91.81 399 PHE A N 1
ATOM 2992 C CA . PHE A 1 399 ? 43.371 19.077 -77.995 1.00 91.81 399 PHE A CA 1
ATOM 2993 C C . PHE A 1 399 ? 42.774 18.795 -79.382 1.00 91.81 399 PHE A C 1
ATOM 2995 O O . PHE A 1 399 ? 43.427 19.056 -80.386 1.00 91.81 399 PHE A O 1
ATOM 3002 N N . ILE A 1 400 ? 41.508 18.361 -79.453 1.00 90.19 400 ILE A N 1
ATOM 3003 C CA . ILE A 1 400 ? 40.790 18.150 -80.725 1.00 90.19 400 ILE A CA 1
ATOM 3004 C C . ILE A 1 400 ? 40.676 19.456 -81.525 1.00 90.19 400 ILE A C 1
ATOM 3006 O O . ILE A 1 400 ? 40.896 19.460 -82.734 1.00 90.19 400 ILE A O 1
ATOM 3010 N N . ILE A 1 401 ? 40.361 20.576 -80.862 1.00 90.12 401 ILE A N 1
ATOM 3011 C CA . ILE A 1 401 ? 40.290 21.887 -81.526 1.00 90.12 401 ILE A CA 1
ATOM 3012 C C . ILE A 1 401 ? 41.667 22.277 -82.080 1.00 90.12 401 ILE A C 1
ATOM 3014 O O . ILE A 1 401 ? 41.765 22.618 -83.253 1.00 90.12 401 ILE A O 1
ATOM 3018 N N . ALA A 1 402 ? 42.729 22.192 -81.274 1.00 88.94 402 ALA A N 1
ATOM 3019 C CA . ALA A 1 402 ? 44.083 22.534 -81.716 1.00 88.94 402 ALA A CA 1
ATOM 3020 C C . ALA A 1 402 ? 44.563 21.653 -82.884 1.00 88.94 402 ALA A C 1
ATOM 3022 O O . ALA A 1 402 ? 45.158 22.160 -83.831 1.00 88.94 402 ALA A O 1
ATOM 3023 N N . TRP A 1 403 ? 44.247 20.356 -82.852 1.00 87.81 403 TRP A N 1
ATOM 3024 C CA . TRP A 1 403 ? 44.560 19.421 -83.933 1.00 87.81 403 TRP A CA 1
ATOM 3025 C C . TRP A 1 403 ? 43.885 19.808 -85.254 1.00 87.81 403 TRP A C 1
ATOM 3027 O O . TRP A 1 403 ? 44.524 19.781 -86.301 1.00 87.81 403 TRP A O 1
ATOM 3037 N N . ASN A 1 404 ? 42.613 20.216 -85.210 1.00 84.81 404 ASN A N 1
ATOM 3038 C CA . ASN A 1 404 ? 41.886 20.652 -86.403 1.00 84.81 404 ASN A CA 1
ATOM 3039 C C . ASN A 1 404 ? 42.399 21.979 -86.985 1.00 84.81 404 ASN A C 1
ATOM 3041 O O . ASN A 1 404 ? 42.238 22.190 -88.176 1.00 84.81 404 ASN A O 1
ATOM 3045 N N . TYR A 1 405 ? 43.011 22.857 -86.183 1.00 83.19 405 TYR A N 1
ATOM 3046 C CA . TYR A 1 405 ? 43.642 24.094 -86.674 1.00 83.19 405 TYR A CA 1
ATOM 3047 C C . TYR A 1 405 ? 45.065 23.889 -87.223 1.00 83.19 405 TYR A C 1
ATOM 3049 O O . TYR A 1 405 ? 45.585 24.758 -87.914 1.00 83.19 405 TYR A O 1
ATOM 3057 N N . SER A 1 406 ? 45.713 22.768 -86.896 1.00 78.31 406 SER A N 1
ATOM 3058 C CA . SER A 1 406 ? 47.069 22.420 -87.350 1.00 78.31 406 SER A CA 1
ATOM 3059 C C . SER A 1 406 ? 47.095 21.745 -88.729 1.00 78.31 406 SER A C 1
ATOM 3061 O O . SER A 1 406 ? 48.177 21.425 -89.229 1.00 78.31 406 SER A O 1
ATOM 3063 N N . ARG A 1 407 ? 45.928 21.452 -89.295 1.00 64.75 407 ARG A N 1
ATOM 3064 C CA . ARG A 1 407 ? 45.739 20.714 -90.540 1.00 64.75 407 ARG A CA 1
ATOM 3065 C C . ARG A 1 407 ? 45.119 21.638 -91.570 1.00 64.75 407 ARG A C 1
ATOM 3067 O O . ARG A 1 407 ? 45.514 21.507 -92.747 1.00 64.75 407 ARG A O 1
#

Secondary structure (DSSP, 8-state):
-TTSHHHHHHHHHTTS--------S-HHHHHHHHHHHHHHHHHHHHTT-------------------------------------------------------------------------------S-SHHHHHHHHHHHHHHHHHHHHHHHHHHHHHHHHHHT--------S--HHHHHHHHHHHHHHHHHHHHHHHHHHHHHHHHHHHHHHH-S-----TTTTT-HHHHHHHHHHHHHHHHHHHHHHHHHHHHHHHHHHTTT-----TTS-HHHHHHHHHHHHHHHHHHHHHHHHHHHHHHHH-SS----S-S-HHHHHHHHHHHHHTHHHHHHHHHHHHHHHHTTPPP---TT-SS-HHHHHHHHHHHHHHHHHHHHHHHHHHHHHHHHHHHHHHHHHHHH--